Protein AF-A0A1S2WRI2-F1 (afdb_monomer_lite)

Sequence (418 aa):
MLKYAQQKGNIVLGALLLLAILTVISLAYYKHLQWQRLQDSAKALGNKLAMVVDALEKKLSFDEKFSTGNYTIKDLINKSCGGNANEDYLPCNFNLSSQINNGEIEIAVTQSQSNAQVRLASITTSTIGIYNHQNANYQPVSYLAGAVLAAAQSSKAFSGNQYLSAAVSYDLDSPNAKVIANIVANQNNGNIFLRVDGSNKMQNSLSFNQELNKEQRMIKYVSALVNDKELQLDANKIYLGNQSGVKGNSNVIVNDLTIHSMGDQPLSSLLNSMPVGSVISYAGGVAPSGYFECNGASFDTNKYPKLYQALGDNKVPDLRGVFVRGWDHGRGVDINRGVNSYQDDAIRNITGRVGFVRYQSPLTQEGALNFIDGGNSVAANGPNRSGAIINFDASRVVPTASENRPKNVALMYIIKHD

Radius of gyration: 51.17 Å; chains: 1; bounding box: 98×39×175 Å

Foldseek 3Di:
DVVVVVVVVVVVVVVVVVVVVVVVVVVVVVVVVVVVQLLVQLLVLLLLVLLVVQLVLVCLQAVPVDDFDKDWVLCSDDVVLVRNDPDNSDDSPRFSPTQFANRTKIKGKDADPVDNQKIKIKIKGAAGAHQDPVVRDGDHDQVSLVSSNVSNVVPPPPVPPPQWQKDWDWDAPSVRSMIMIMMIGGRPSPVDDDDPPPPDPDDDPPDFDPPDDPVPGDDPDDPDDDDPDPQPDDPPDRDDDDPPPDPDDPPPPDVADDDPPDDPDGVVCVVVVDAFFDKDFAADPDDDPQKDFQQFDFDDCVVQVSNCVNVVDRTRHRCAPHDDDDDCVPVPPDPPDDPSDDDDDDDDDDDDDDDDDADDPPDDDDAQKDFPDKDWDDDPPDPTGIDTDIDGHNVRPDPDDPDDDDDDDDTTMIGGRD

Structure (mmCIF, N/CA/C/O backbone):
data_AF-A0A1S2WRI2-F1
#
_entry.id   AF-A0A1S2WRI2-F1
#
loop_
_atom_site.group_PDB
_atom_site.id
_atom_site.type_symbol
_atom_site.label_atom_id
_atom_site.label_alt_id
_atom_site.label_comp_id
_atom_site.label_asym_id
_atom_site.label_entity_id
_atom_site.label_seq_id
_atom_site.pdbx_PDB_ins_code
_atom_site.Cartn_x
_atom_site.Cartn_y
_atom_site.Cartn_z
_atom_site.occupancy
_atom_site.B_iso_or_equiv
_atom_site.auth_seq_id
_atom_site.auth_comp_id
_atom_site.auth_asym_id
_atom_site.auth_atom_id
_atom_site.pdbx_PDB_model_num
ATOM 1 N N . MET A 1 1 ? 39.426 -4.223 88.385 1.00 49.25 1 MET A N 1
ATOM 2 C CA . MET A 1 1 ? 38.106 -4.856 88.149 1.00 49.25 1 MET A CA 1
ATOM 3 C C . MET A 1 1 ? 36.981 -3.872 87.794 1.00 49.25 1 MET A C 1
ATOM 5 O O . MET A 1 1 ? 36.181 -4.221 86.939 1.00 49.25 1 MET A O 1
ATOM 9 N N . LEU A 1 2 ? 36.932 -2.638 88.324 1.00 48.34 2 LEU A N 1
ATOM 10 C CA . LEU A 1 2 ? 35.857 -1.666 88.011 1.00 48.34 2 LEU A CA 1
ATOM 11 C C . LEU A 1 2 ? 35.740 -1.241 86.529 1.00 48.34 2 LEU A C 1
ATOM 13 O O . LEU A 1 2 ? 34.630 -1.152 86.012 1.00 48.34 2 LEU A O 1
ATOM 17 N N . LYS A 1 3 ? 36.858 -1.058 85.808 1.00 48.47 3 LYS A N 1
ATOM 18 C CA . LYS A 1 3 ? 36.831 -0.695 84.372 1.00 48.47 3 LYS A CA 1
ATOM 19 C C . LYS A 1 3 ? 36.212 -1.780 83.476 1.00 48.47 3 LYS A C 1
ATOM 21 O O . LYS A 1 3 ? 35.616 -1.463 82.455 1.00 48.47 3 LYS A O 1
ATOM 26 N N . TYR A 1 4 ? 36.310 -3.047 83.882 1.00 48.12 4 TYR A N 1
ATOM 27 C CA . TYR A 1 4 ? 35.803 -4.183 83.106 1.00 48.12 4 TYR A CA 1
ATOM 28 C C . TYR A 1 4 ? 34.276 -4.347 83.245 1.00 48.12 4 TYR A C 1
ATOM 30 O O . TYR A 1 4 ? 33.605 -4.779 82.311 1.00 48.12 4 TYR A O 1
ATOM 38 N N . ALA A 1 5 ? 33.707 -3.941 84.388 1.00 52.06 5 ALA A N 1
ATOM 39 C CA . ALA A 1 5 ? 32.262 -3.946 84.622 1.00 52.06 5 ALA A CA 1
ATOM 40 C C . ALA A 1 5 ? 31.542 -2.797 83.884 1.00 52.06 5 ALA A C 1
ATOM 42 O O . ALA A 1 5 ? 30.494 -3.025 83.282 1.00 52.06 5 ALA A O 1
ATOM 43 N N . GLN A 1 6 ? 32.134 -1.594 83.843 1.00 54.47 6 GLN A N 1
ATOM 44 C CA . GLN A 1 6 ? 31.609 -0.456 83.067 1.00 54.47 6 GLN A CA 1
ATOM 45 C C . GLN A 1 6 ? 31.579 -0.735 81.556 1.00 54.47 6 GLN A C 1
ATOM 47 O O . GLN A 1 6 ? 30.610 -0.390 80.883 1.00 54.47 6 GLN A O 1
ATOM 52 N N . GLN A 1 7 ? 32.605 -1.408 81.025 1.00 57.12 7 GLN A N 1
ATOM 53 C CA . GLN A 1 7 ? 32.653 -1.783 79.609 1.00 57.12 7 GLN A CA 1
ATOM 54 C C . GLN A 1 7 ? 31.542 -2.773 79.235 1.00 57.12 7 GLN A C 1
ATOM 56 O O . GLN A 1 7 ? 30.881 -2.586 78.217 1.00 57.12 7 GLN A O 1
ATOM 61 N N . LYS A 1 8 ? 31.276 -3.785 80.074 1.00 57.28 8 LYS A N 1
ATOM 62 C CA . LYS A 1 8 ? 30.173 -4.733 79.840 1.00 57.28 8 LYS A CA 1
ATOM 63 C C . LYS A 1 8 ? 28.792 -4.079 79.978 1.00 57.28 8 LYS A C 1
ATOM 65 O O . LYS A 1 8 ? 27.925 -4.360 79.158 1.00 57.28 8 LYS A O 1
ATOM 70 N N . GLY A 1 9 ? 28.598 -3.181 80.948 1.00 61.03 9 GLY A N 1
ATOM 71 C CA . GLY A 1 9 ? 27.338 -2.444 81.126 1.00 61.03 9 GLY A CA 1
ATOM 72 C C . GLY A 1 9 ? 26.982 -1.557 79.928 1.00 61.03 9 GLY A C 1
ATOM 73 O O . GLY A 1 9 ? 25.845 -1.583 79.465 1.00 61.03 9 GLY A O 1
ATOM 74 N N . ASN A 1 10 ? 27.967 -0.855 79.360 1.00 64.50 10 ASN A N 1
ATOM 75 C CA . ASN A 1 10 ? 27.762 -0.020 78.172 1.00 64.50 10 ASN A CA 1
ATOM 76 C C . ASN A 1 10 ? 27.486 -0.842 76.903 1.00 64.50 10 ASN A C 1
ATOM 78 O O . ASN A 1 10 ? 26.707 -0.409 76.057 1.00 64.50 10 ASN A O 1
ATOM 82 N N . ILE A 1 11 ? 28.074 -2.038 76.776 1.00 72.44 11 ILE A N 1
ATOM 83 C CA . ILE A 1 11 ? 27.799 -2.951 75.655 1.00 72.44 11 ILE A CA 1
ATOM 84 C C . ILE A 1 11 ? 26.375 -3.515 75.750 1.00 72.44 11 ILE A C 1
ATOM 86 O O . ILE A 1 11 ? 25.663 -3.536 74.749 1.00 72.44 11 ILE A O 1
ATOM 90 N N . VAL A 1 12 ? 25.931 -3.928 76.943 1.00 74.25 12 VAL A N 1
ATOM 91 C CA . VAL A 1 12 ? 24.562 -4.436 77.151 1.00 74.25 12 VAL A CA 1
ATOM 92 C C . VAL A 1 12 ? 23.529 -3.330 76.936 1.00 74.25 12 VAL A C 1
ATOM 94 O O . VAL A 1 12 ? 22.527 -3.558 76.262 1.00 74.25 12 VAL A O 1
ATOM 97 N N . LEU A 1 13 ? 23.787 -2.117 77.437 1.00 74.81 13 LEU A N 1
ATOM 98 C CA . LEU A 1 13 ? 22.906 -0.971 77.214 1.00 74.81 13 LEU A CA 1
ATOM 99 C C . LEU A 1 13 ? 22.836 -0.600 75.725 1.00 74.81 13 LEU A C 1
ATOM 101 O O . LEU A 1 13 ? 21.744 -0.379 75.212 1.00 74.81 13 LEU A O 1
ATOM 105 N N . GLY A 1 14 ? 23.970 -0.613 75.015 1.00 76.12 14 GLY A N 1
ATOM 106 C CA . GLY A 1 14 ? 24.024 -0.398 73.567 1.00 76.12 14 GLY A CA 1
ATOM 107 C C . GLY A 1 14 ? 23.262 -1.462 72.771 1.00 76.12 14 GLY A C 1
ATOM 108 O O . GLY A 1 14 ? 22.519 -1.121 71.854 1.00 76.12 14 GLY A O 1
ATOM 109 N N . ALA A 1 15 ? 23.374 -2.739 73.153 1.00 78.25 15 ALA A N 1
ATOM 110 C CA . ALA A 1 15 ? 22.635 -3.833 72.523 1.00 78.25 15 ALA A CA 1
ATOM 111 C C . ALA A 1 15 ? 21.115 -3.727 72.754 1.00 78.25 15 ALA A C 1
ATOM 113 O O . ALA A 1 15 ? 20.337 -3.931 71.822 1.00 78.25 15 ALA A O 1
ATOM 114 N N . LEU A 1 16 ? 20.683 -3.351 73.964 1.00 81.56 16 LEU A N 1
ATOM 115 C CA . LEU A 1 16 ? 19.269 -3.114 74.279 1.00 81.56 16 LEU A CA 1
ATOM 116 C C . LEU A 1 16 ? 18.699 -1.912 73.512 1.00 81.56 16 LEU A C 1
ATOM 118 O O . LEU A 1 16 ? 17.577 -1.984 73.014 1.00 81.56 16 LEU A O 1
ATOM 122 N N . LEU A 1 17 ? 19.477 -0.837 73.358 1.00 83.69 17 LEU A N 1
ATOM 123 C CA . LEU A 1 17 ? 19.087 0.340 72.573 1.00 83.69 17 LEU A CA 1
ATOM 124 C C . LEU A 1 17 ? 18.946 -0.003 71.085 1.00 83.69 17 LEU A C 1
ATOM 126 O O . LEU A 1 17 ? 17.996 0.427 70.435 1.00 83.69 17 LEU A O 1
ATOM 130 N N . LEU A 1 18 ? 19.844 -0.835 70.558 1.00 85.19 18 LEU A N 1
ATOM 131 C CA . LEU A 1 18 ? 19.806 -1.284 69.168 1.00 85.19 18 LEU A CA 1
ATOM 132 C C . LEU A 1 18 ? 18.603 -2.208 68.903 1.00 85.19 18 LEU A C 1
ATOM 134 O O . LEU A 1 18 ? 17.921 -2.046 67.893 1.00 85.19 18 LEU A O 1
ATOM 138 N N . LEU A 1 19 ? 18.266 -3.101 69.840 1.00 85.94 19 LEU A N 1
ATOM 139 C CA . LEU A 1 19 ? 17.036 -3.905 69.791 1.00 85.94 19 LEU A CA 1
ATOM 140 C C . LEU A 1 19 ? 15.768 -3.037 69.874 1.00 85.94 19 LEU A C 1
ATOM 142 O O . LEU A 1 19 ? 14.814 -3.262 69.125 1.00 85.94 19 LEU A O 1
ATOM 146 N N . ALA A 1 20 ? 15.752 -2.011 70.729 1.00 86.38 20 ALA A N 1
ATOM 147 C CA . ALA A 1 20 ? 14.640 -1.063 70.811 1.00 86.38 20 ALA A CA 1
ATOM 148 C C . ALA A 1 20 ? 14.459 -0.279 69.496 1.00 86.38 20 ALA A C 1
ATOM 150 O O . ALA A 1 20 ? 13.342 -0.126 69.010 1.00 86.38 20 ALA A O 1
ATOM 151 N N . ILE A 1 21 ? 15.550 0.149 68.856 1.00 89.06 21 ILE A N 1
ATOM 152 C CA . ILE A 1 21 ? 15.494 0.819 67.549 1.00 89.06 21 ILE A CA 1
ATOM 153 C C . ILE A 1 21 ? 14.982 -0.140 66.464 1.00 89.06 21 ILE A C 1
ATOM 155 O O . ILE A 1 21 ? 14.081 0.219 65.706 1.00 89.06 21 ILE A O 1
ATOM 159 N N . LEU A 1 22 ? 15.492 -1.375 66.407 1.00 89.62 22 LEU A N 1
ATOM 160 C CA . LEU A 1 22 ? 15.054 -2.378 65.428 1.00 89.62 22 LEU A CA 1
ATOM 161 C C . LEU A 1 22 ? 13.570 -2.737 65.576 1.00 89.62 22 LEU A C 1
ATOM 163 O O . LEU A 1 22 ? 12.878 -2.894 64.568 1.00 89.62 22 LEU A O 1
ATOM 167 N N . THR A 1 23 ? 13.057 -2.836 66.804 1.00 91.06 23 THR A N 1
ATOM 168 C CA . THR A 1 23 ? 11.625 -3.091 67.043 1.00 91.06 23 THR A CA 1
ATOM 169 C C . THR A 1 23 ? 10.760 -1.918 66.588 1.00 91.06 23 THR A C 1
ATOM 171 O O . THR A 1 23 ? 9.768 -2.144 65.895 1.00 91.06 23 THR A O 1
ATOM 174 N N . VAL A 1 24 ? 11.155 -0.670 66.874 1.00 91.88 24 VAL A N 1
ATOM 175 C CA . VAL A 1 24 ? 10.447 0.533 66.396 1.00 91.88 24 VAL A CA 1
ATOM 176 C C . VAL A 1 24 ? 10.450 0.612 64.867 1.00 91.88 24 VAL A C 1
ATOM 178 O O . VAL A 1 24 ? 9.398 0.851 64.273 1.00 91.88 24 VAL A O 1
ATOM 181 N N . ILE A 1 25 ? 11.590 0.350 64.218 1.00 90.88 25 ILE A N 1
ATOM 182 C CA . ILE A 1 25 ? 11.691 0.308 62.750 1.00 90.88 25 ILE A CA 1
ATOM 183 C C . ILE A 1 25 ? 10.792 -0.795 62.181 1.00 90.88 25 ILE A C 1
ATOM 185 O O . ILE A 1 25 ? 10.061 -0.552 61.224 1.00 90.88 25 ILE A O 1
ATOM 189 N N . SER A 1 26 ? 10.783 -1.981 62.792 1.00 89.25 26 SER A N 1
ATOM 190 C CA . SER A 1 26 ? 9.948 -3.107 62.349 1.00 89.25 26 SER A CA 1
ATOM 191 C C . SER A 1 26 ? 8.452 -2.803 62.484 1.00 89.25 26 SER A C 1
ATOM 193 O O . SER A 1 26 ? 7.677 -3.096 61.576 1.00 89.25 26 SER A O 1
ATOM 195 N N . LEU A 1 27 ? 8.036 -2.155 63.578 1.00 91.12 27 LEU A N 1
ATOM 196 C CA . LEU A 1 27 ? 6.663 -1.680 63.793 1.00 91.12 27 LEU A CA 1
ATOM 197 C C . LEU A 1 27 ? 6.268 -0.593 62.786 1.00 91.12 27 LEU A C 1
ATOM 199 O O . LEU A 1 27 ? 5.157 -0.624 62.253 1.00 91.12 27 LEU A O 1
ATOM 203 N N . ALA A 1 28 ? 7.165 0.355 62.507 1.00 88.00 28 ALA A N 1
ATOM 204 C CA . ALA A 1 28 ? 6.947 1.397 61.509 1.00 88.00 28 ALA A CA 1
ATOM 205 C C . ALA A 1 28 ? 6.827 0.803 60.098 1.00 88.00 28 ALA A C 1
ATOM 207 O O . ALA A 1 28 ? 5.908 1.158 59.363 1.00 88.00 28 ALA A O 1
ATOM 208 N N . TYR A 1 29 ? 7.691 -0.153 59.752 1.00 90.06 29 TYR A N 1
ATOM 209 C CA . TYR A 1 29 ? 7.654 -0.876 58.484 1.00 90.06 29 TYR A CA 1
ATOM 210 C C . TYR A 1 29 ? 6.373 -1.706 58.337 1.00 90.06 29 TYR A C 1
ATOM 212 O O . TYR A 1 29 ? 5.701 -1.632 57.309 1.00 90.06 29 TYR A O 1
ATOM 220 N N . TYR A 1 30 ? 5.966 -2.422 59.389 1.00 89.56 30 TYR A N 1
ATOM 221 C CA . TYR A 1 30 ? 4.711 -3.172 59.400 1.00 89.56 30 TYR A CA 1
ATOM 222 C C . TYR A 1 30 ? 3.498 -2.255 59.219 1.00 89.56 30 TYR A C 1
ATOM 224 O O . TYR A 1 30 ? 2.621 -2.543 58.404 1.00 89.56 30 TYR A O 1
ATOM 232 N N . LYS A 1 31 ? 3.461 -1.113 59.924 1.00 85.12 31 LYS A N 1
ATOM 233 C CA . LYS A 1 31 ? 2.422 -0.099 59.709 1.00 85.12 31 LYS A CA 1
ATOM 234 C C . LYS A 1 31 ? 2.449 0.392 58.266 1.00 85.12 31 LYS A C 1
ATOM 236 O O . LYS A 1 31 ? 1.403 0.398 57.632 1.00 85.12 31 LYS A O 1
ATOM 241 N N . HIS A 1 32 ? 3.613 0.754 57.729 1.00 85.62 32 HIS A N 1
ATOM 242 C CA . HIS A 1 32 ? 3.745 1.236 56.353 1.00 85.62 32 HIS A CA 1
ATOM 243 C C . HIS A 1 32 ? 3.208 0.231 55.322 1.00 85.62 32 HIS A C 1
ATOM 245 O O . HIS A 1 32 ? 2.432 0.614 54.451 1.00 85.62 32 HIS A O 1
ATOM 251 N N . LEU A 1 33 ? 3.527 -1.059 55.471 1.00 86.38 33 LEU A N 1
ATOM 252 C CA . LEU A 1 33 ? 2.980 -2.131 54.633 1.00 86.38 33 LEU A CA 1
ATOM 253 C C . LEU A 1 33 ? 1.450 -2.235 54.729 1.00 86.38 33 LEU A C 1
ATOM 255 O O . LEU A 1 33 ? 0.783 -2.424 53.715 1.00 86.38 33 LEU A O 1
ATOM 259 N N . GLN A 1 34 ? 0.878 -2.104 55.929 1.00 86.00 34 GLN A N 1
ATOM 260 C CA . GLN A 1 34 ? -0.579 -2.090 56.114 1.00 86.00 34 GLN A CA 1
ATOM 261 C C . GLN A 1 34 ? -1.220 -0.884 55.410 1.00 86.00 34 GLN A C 1
ATOM 263 O O . GLN A 1 34 ? -2.209 -1.045 54.698 1.00 86.00 34 GLN A O 1
ATOM 268 N N . TRP A 1 35 ? -0.622 0.306 55.534 1.00 83.12 35 TRP A N 1
ATOM 269 C CA . TRP A 1 35 ? -1.074 1.508 54.824 1.00 83.12 35 TRP A CA 1
ATOM 270 C C . TRP A 1 35 ? -1.018 1.336 53.303 1.00 83.12 35 TRP A C 1
ATOM 272 O O . TRP A 1 35 ? -1.973 1.703 52.621 1.00 83.12 35 TRP A O 1
ATOM 282 N N . GLN A 1 36 ? 0.051 0.736 52.770 1.00 87.25 36 GLN A N 1
ATOM 283 C CA . GLN A 1 36 ? 0.158 0.431 51.340 1.00 87.25 36 GLN A CA 1
ATOM 284 C C . GLN A 1 36 ? -0.947 -0.528 50.878 1.00 87.25 36 GLN A C 1
ATOM 286 O O . GLN A 1 36 ? -1.634 -0.234 49.905 1.00 87.25 36 GLN A O 1
ATOM 291 N N . ARG A 1 37 ? -1.209 -1.614 51.617 1.00 88.38 37 ARG A N 1
ATOM 292 C CA . ARG A 1 37 ? -2.282 -2.570 51.278 1.00 88.38 37 ARG A CA 1
ATOM 293 C C . ARG A 1 37 ? -3.671 -1.933 51.261 1.00 88.38 37 ARG A C 1
ATOM 295 O O . ARG A 1 37 ? -4.481 -2.255 50.391 1.00 88.38 37 ARG A O 1
ATOM 302 N N . LEU A 1 38 ? -3.953 -1.034 52.207 1.00 89.75 38 LEU A N 1
ATOM 303 C CA . LEU A 1 38 ? -5.217 -0.294 52.242 1.00 89.75 38 LEU A CA 1
ATOM 304 C C . LEU A 1 38 ? -5.340 0.660 51.046 1.00 89.75 38 LEU A C 1
ATOM 306 O O . LEU A 1 38 ? -6.407 0.744 50.443 1.00 89.75 38 LEU A O 1
ATOM 310 N N . GLN A 1 39 ? -4.248 1.327 50.660 1.00 88.38 39 GLN A N 1
ATOM 311 C CA . GLN A 1 39 ? -4.196 2.183 49.469 1.00 88.38 39 GLN A CA 1
ATOM 312 C C . GLN A 1 39 ? -4.381 1.387 48.171 1.00 88.38 39 GLN A C 1
ATOM 314 O O . GLN A 1 39 ? -5.123 1.815 47.289 1.00 88.38 39 GLN A O 1
ATOM 319 N N . ASP A 1 40 ? -3.770 0.210 48.055 1.00 89.81 40 ASP A N 1
ATOM 320 C CA . ASP A 1 40 ? -3.945 -0.659 46.888 1.00 89.81 40 ASP A CA 1
ATOM 321 C C . ASP A 1 40 ? -5.371 -1.218 46.814 1.00 89.81 40 ASP A C 1
ATOM 323 O O . ASP A 1 40 ? -5.974 -1.245 45.740 1.00 89.81 40 ASP A O 1
ATOM 327 N N . SER A 1 41 ? -5.958 -1.567 47.965 1.00 91.06 41 SER A N 1
ATOM 328 C CA . SER A 1 41 ? -7.372 -1.948 48.061 1.00 91.06 41 SER A CA 1
ATOM 329 C C . SER A 1 41 ? -8.298 -0.800 47.651 1.00 91.06 41 SER A C 1
ATOM 331 O O . SER A 1 41 ? -9.275 -1.035 46.943 1.00 91.06 41 SER A O 1
ATOM 333 N N . ALA A 1 42 ? -7.976 0.440 48.035 1.00 91.00 42 ALA A N 1
ATOM 334 C CA . ALA A 1 42 ? -8.717 1.633 47.633 1.00 91.00 42 ALA A CA 1
ATOM 335 C C . ALA A 1 42 ? -8.637 1.884 46.123 1.00 91.00 42 ALA A C 1
ATOM 337 O O . ALA A 1 42 ? -9.660 2.122 45.485 1.00 91.00 42 ALA A O 1
ATOM 338 N N . LYS A 1 43 ? -7.453 1.746 45.520 1.00 89.38 43 LYS A N 1
ATOM 339 C CA . LYS A 1 43 ? -7.293 1.855 44.063 1.00 89.38 43 LYS A CA 1
ATOM 340 C C . LYS A 1 43 ? -8.062 0.766 43.320 1.00 89.38 43 LYS A C 1
ATOM 342 O O . LYS A 1 43 ? -8.765 1.061 42.358 1.00 89.38 43 LYS A O 1
ATOM 347 N N . ALA A 1 44 ? -7.970 -0.482 43.779 1.00 89.19 44 ALA A N 1
ATOM 348 C CA . ALA A 1 44 ? -8.701 -1.599 43.188 1.00 89.19 44 ALA A CA 1
ATOM 349 C C . ALA A 1 44 ? -10.222 -1.399 43.286 1.00 89.19 44 ALA A C 1
ATOM 351 O O . ALA A 1 44 ? -10.937 -1.645 42.315 1.00 89.19 44 ALA A O 1
ATOM 352 N N . LEU A 1 45 ? -10.712 -0.911 44.432 1.00 91.88 45 LEU A N 1
ATOM 353 C CA . LEU A 1 45 ? -12.117 -0.559 44.618 1.00 91.88 45 LEU A CA 1
ATOM 354 C C . LEU A 1 45 ? -12.541 0.588 43.690 1.00 91.88 45 LEU A C 1
ATOM 356 O O . LEU A 1 45 ? -13.585 0.484 43.056 1.00 91.88 45 LEU A O 1
ATOM 360 N N . GLY A 1 46 ? -11.723 1.635 43.546 1.00 89.00 46 GLY A N 1
ATOM 361 C CA . GLY A 1 46 ? -11.986 2.744 42.623 1.00 89.00 46 GLY A CA 1
ATOM 362 C C . GLY A 1 46 ? -12.036 2.309 41.158 1.00 89.00 46 GLY A C 1
ATOM 363 O O . GLY A 1 46 ? -12.943 2.704 40.431 1.00 89.00 46 GLY A O 1
ATOM 364 N N . ASN A 1 47 ? -11.140 1.414 40.735 1.00 87.31 47 ASN A N 1
ATOM 365 C CA . ASN A 1 47 ? -11.162 0.845 39.384 1.00 87.31 47 ASN A CA 1
ATOM 366 C C . ASN A 1 47 ? -12.429 0.015 39.133 1.00 87.31 47 ASN A C 1
ATOM 368 O O . ASN A 1 47 ? -13.044 0.133 38.076 1.00 87.31 47 ASN A O 1
ATOM 372 N N . LYS A 1 48 ? -12.850 -0.797 40.111 1.00 89.94 48 LYS A N 1
ATOM 373 C CA . LYS A 1 48 ? -14.118 -1.537 40.039 1.00 89.94 48 LYS A CA 1
ATOM 374 C C . LYS A 1 48 ? -15.322 -0.591 40.014 1.00 89.94 48 LYS A C 1
ATOM 376 O O . LYS A 1 48 ? -16.251 -0.828 39.253 1.00 89.94 48 LYS A O 1
ATOM 381 N N . LEU A 1 49 ? -15.311 0.482 40.807 1.00 91.12 49 LEU A N 1
ATOM 382 C CA . LEU A 1 49 ? -16.369 1.495 40.788 1.00 91.12 49 LEU A CA 1
ATOM 383 C C . LEU A 1 49 ? -16.473 2.151 39.405 1.00 91.12 49 LEU A C 1
ATOM 385 O O . LEU A 1 49 ? -17.577 2.270 38.886 1.00 91.12 49 LEU A O 1
ATOM 389 N N . ALA A 1 50 ? -15.346 2.484 38.772 1.00 86.50 50 ALA A N 1
ATOM 390 C CA . ALA A 1 50 ? -15.330 3.007 37.407 1.00 86.50 50 ALA A CA 1
ATOM 391 C C . ALA A 1 50 ? -15.959 2.032 36.393 1.00 86.50 50 ALA A C 1
ATOM 393 O O . ALA A 1 50 ? -16.702 2.468 35.519 1.00 86.50 50 ALA A O 1
ATOM 394 N N . MET A 1 51 ? -15.751 0.716 36.544 1.00 85.44 51 MET A N 1
ATOM 395 C CA . MET A 1 51 ? -16.443 -0.284 35.712 1.00 85.44 51 MET A CA 1
ATOM 396 C C . MET A 1 51 ? -17.964 -0.254 35.904 1.00 85.44 51 MET A C 1
ATOM 398 O O . MET A 1 51 ? -18.702 -0.442 34.943 1.00 85.44 51 MET A O 1
ATOM 402 N N . VAL A 1 52 ? -18.448 -0.019 37.128 1.00 89.06 52 VAL A N 1
ATOM 403 C CA . VAL A 1 52 ? -19.891 0.120 37.390 1.00 89.06 52 VAL A CA 1
ATOM 404 C C . VAL A 1 52 ? -20.448 1.397 36.770 1.00 89.06 52 VAL A C 1
ATOM 406 O O . VAL A 1 52 ? -21.534 1.358 36.198 1.00 89.06 52 VAL A O 1
ATOM 409 N N . VAL A 1 53 ? -19.713 2.508 36.864 1.00 88.62 53 VAL A N 1
ATOM 410 C CA . VAL A 1 53 ? -20.091 3.777 36.225 1.00 88.62 53 VAL A CA 1
ATOM 411 C C . VAL A 1 53 ? -20.217 3.591 34.712 1.00 88.62 53 VAL A C 1
ATOM 413 O O . VAL A 1 53 ? -21.262 3.921 34.164 1.00 88.62 53 VAL A O 1
ATOM 416 N N . ASP A 1 54 ? -19.219 2.988 34.060 1.00 83.38 54 ASP A N 1
ATOM 417 C CA . ASP A 1 54 ? -19.222 2.714 32.613 1.00 83.38 54 ASP A CA 1
ATOM 418 C C . ASP A 1 54 ? -20.365 1.766 32.200 1.00 83.38 54 ASP A C 1
ATOM 420 O O . ASP A 1 54 ? -21.117 2.031 31.257 1.00 83.38 54 ASP A O 1
ATOM 424 N N . ALA A 1 55 ? -20.574 0.690 32.964 1.00 83.94 55 ALA A N 1
ATOM 425 C CA . ALA A 1 55 ? -21.680 -0.240 32.757 1.00 83.94 55 ALA A CA 1
ATOM 426 C C . ALA A 1 55 ? -23.046 0.460 32.836 1.00 83.94 55 ALA A C 1
ATOM 428 O O . ALA A 1 55 ? -23.930 0.202 32.012 1.00 83.94 55 ALA A O 1
ATOM 429 N N . LEU A 1 56 ? -23.224 1.349 33.818 1.00 87.31 56 LEU A N 1
ATOM 430 C CA . LEU A 1 56 ? -24.465 2.087 34.003 1.00 87.31 56 LEU A CA 1
ATOM 431 C C . LEU A 1 56 ? -24.649 3.172 32.938 1.00 87.31 56 LEU A C 1
ATOM 433 O O . LEU A 1 56 ? -25.756 3.317 32.431 1.00 87.31 56 LEU A O 1
ATOM 437 N N . GLU A 1 57 ? -23.588 3.879 32.552 1.00 82.69 57 GLU A N 1
ATOM 438 C CA . GLU A 1 57 ? -23.587 4.831 31.438 1.00 82.69 57 GLU A CA 1
ATOM 439 C C . GLU A 1 57 ? -24.069 4.152 30.148 1.00 82.69 57 GLU A C 1
ATOM 441 O O . GLU A 1 57 ? -25.043 4.588 29.530 1.00 82.69 57 GLU A O 1
ATOM 446 N N . LYS A 1 58 ? -23.479 2.999 29.810 1.00 76.31 58 LYS A N 1
ATOM 447 C CA . LYS A 1 58 ? -23.882 2.179 28.661 1.00 76.31 58 LYS A CA 1
ATOM 448 C C . LYS A 1 58 ? -25.337 1.723 28.774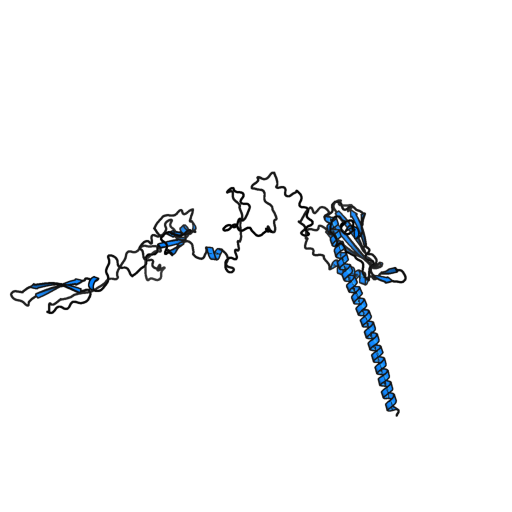 1.00 76.31 58 LYS A C 1
ATOM 450 O O . LYS A 1 58 ? -26.075 1.758 27.790 1.00 76.31 58 LYS A O 1
ATOM 455 N N . LYS A 1 59 ? -25.780 1.292 29.957 1.00 81.50 59 LYS A N 1
ATOM 456 C CA . LYS A 1 59 ? -27.169 0.862 30.152 1.00 81.50 59 LYS A CA 1
ATOM 457 C C . LYS A 1 59 ? -28.155 2.020 29.988 1.00 81.50 59 LYS A C 1
ATOM 459 O O . LYS A 1 59 ? -29.132 1.870 29.265 1.00 81.50 59 LYS A O 1
ATOM 464 N N . LEU A 1 60 ? -27.877 3.181 30.579 1.00 81.44 60 LEU A N 1
ATOM 465 C CA . LEU A 1 60 ? -28.724 4.374 30.479 1.00 81.44 60 LEU A CA 1
ATOM 466 C C . LEU A 1 60 ? -28.841 4.894 29.045 1.00 81.44 60 LEU A C 1
ATOM 468 O O . LEU A 1 60 ? -29.919 5.345 28.660 1.00 81.44 60 LEU A O 1
ATOM 472 N N . SER A 1 61 ? -27.752 4.837 28.274 1.00 74.38 61 SER A N 1
ATOM 473 C CA . SER A 1 61 ? -27.714 5.331 26.896 1.00 74.38 61 SER A CA 1
ATOM 474 C C . SER A 1 61 ? -28.354 4.394 25.871 1.00 74.38 61 SER A C 1
ATOM 476 O O . SER A 1 61 ? -28.847 4.894 24.865 1.00 74.38 61 SER A O 1
ATOM 478 N N . PHE A 1 62 ? -28.342 3.071 26.088 1.00 70.00 62 PHE A N 1
ATOM 479 C CA . PHE A 1 62 ? -28.747 2.096 25.060 1.00 70.00 62 PHE A CA 1
ATOM 480 C C . PHE A 1 62 ? -29.941 1.202 25.427 1.00 70.00 62 PHE A C 1
ATOM 482 O O . PHE A 1 62 ? -30.511 0.581 24.533 1.00 70.00 62 PHE A O 1
ATOM 489 N N . ASP A 1 63 ? -30.327 1.092 26.701 1.00 72.69 63 ASP A N 1
ATOM 490 C CA . ASP A 1 63 ? -31.509 0.322 27.107 1.00 72.69 63 ASP A CA 1
ATOM 491 C C . ASP A 1 63 ? -32.730 1.245 27.230 1.00 72.69 63 ASP A C 1
ATOM 493 O O . ASP A 1 63 ? -32.998 1.837 28.277 1.00 72.69 63 ASP A O 1
ATOM 497 N N . GLU A 1 64 ? -33.501 1.353 26.145 1.00 69.44 64 GLU A N 1
ATOM 498 C CA . GLU A 1 64 ? -34.738 2.149 26.093 1.00 69.44 64 GLU A CA 1
ATOM 499 C C . GLU A 1 64 ? -35.796 1.687 27.111 1.00 69.44 64 GLU A C 1
ATOM 501 O O . GLU A 1 64 ? -36.687 2.452 27.483 1.00 69.44 64 GLU A O 1
ATOM 506 N N . LYS A 1 65 ? -35.711 0.434 27.582 1.00 72.12 65 LYS A N 1
ATOM 507 C CA . LYS A 1 65 ? -36.646 -0.142 28.560 1.00 72.12 65 LYS A CA 1
ATOM 508 C C . LYS A 1 65 ? -36.176 0.045 29.999 1.00 72.12 65 LYS A C 1
ATOM 510 O O . LYS A 1 65 ? -36.871 -0.386 30.921 1.00 72.12 65 LYS A O 1
ATOM 515 N N . PHE A 1 66 ? -35.024 0.677 30.212 1.00 79.44 66 PHE A N 1
ATOM 516 C CA . PHE A 1 66 ? -34.517 0.938 31.546 1.00 79.44 66 PHE A CA 1
ATOM 517 C C . PHE A 1 66 ? -35.331 2.054 32.218 1.00 79.44 66 PHE A C 1
ATOM 519 O O . PHE A 1 66 ? -35.244 3.236 31.871 1.00 79.44 66 PHE A O 1
ATOM 526 N N . SER A 1 67 ? -36.190 1.645 33.154 1.00 81.69 67 SER A N 1
ATOM 527 C CA . SER A 1 67 ? -37.103 2.525 33.880 1.00 81.69 67 SER A CA 1
ATOM 528 C C . SER A 1 67 ? -36.394 3.336 34.969 1.00 81.69 67 SER A C 1
ATOM 530 O O . SER A 1 67 ? -35.247 3.088 35.328 1.00 81.69 67 SER A O 1
ATOM 532 N N . THR A 1 68 ? -37.092 4.319 35.529 1.00 87.19 68 THR A N 1
ATOM 533 C CA . THR A 1 68 ? -36.672 4.962 36.779 1.00 87.19 68 THR A CA 1
ATOM 534 C C . THR A 1 68 ? -36.883 4.013 37.956 1.00 87.19 68 THR A C 1
ATOM 536 O O . THR A 1 68 ? -37.870 3.276 37.976 1.00 87.19 68 THR A O 1
ATOM 539 N N . GLY A 1 69 ? -36.003 4.052 38.951 1.00 90.88 69 GLY A N 1
ATOM 540 C CA . GLY A 1 69 ? -36.088 3.185 40.122 1.00 90.88 69 GLY A CA 1
ATOM 541 C C . GLY A 1 69 ? -34.763 3.047 40.864 1.00 90.88 69 GLY A C 1
ATOM 542 O O . GLY A 1 69 ? -33.769 3.684 40.509 1.00 90.88 69 GLY A O 1
ATOM 543 N N . ASN A 1 70 ? -34.773 2.190 41.884 1.00 91.62 70 ASN A N 1
ATOM 544 C CA . ASN A 1 70 ? -33.584 1.820 42.643 1.00 91.62 70 ASN A CA 1
ATOM 545 C C . ASN A 1 70 ? -33.060 0.472 42.150 1.00 91.62 70 ASN A C 1
ATOM 547 O O . ASN A 1 70 ? -33.822 -0.483 42.000 1.00 91.62 70 ASN A O 1
ATOM 551 N N . TYR A 1 71 ? -31.755 0.413 41.923 1.00 91.31 71 TYR A N 1
ATOM 552 C CA . TYR A 1 71 ? -31.053 -0.713 41.332 1.00 91.31 71 TYR A CA 1
ATOM 553 C C . TYR A 1 71 ? -29.824 -1.082 42.163 1.00 91.31 71 TYR A C 1
ATOM 555 O O . TYR A 1 71 ? -29.304 -0.305 42.966 1.00 91.31 71 TYR A O 1
ATOM 563 N N . THR A 1 72 ? -29.346 -2.297 41.938 1.00 89.88 72 THR A N 1
ATOM 564 C CA . THR A 1 72 ? -28.162 -2.881 42.564 1.00 89.88 72 THR A CA 1
ATOM 565 C C . THR A 1 72 ? -27.189 -3.367 41.490 1.00 89.88 72 THR A C 1
ATOM 567 O O . THR A 1 72 ? -27.505 -3.389 40.301 1.00 89.88 72 THR A O 1
ATOM 570 N N . ILE A 1 73 ? -26.008 -3.844 41.894 1.00 88.12 73 ILE A N 1
ATOM 571 C CA . ILE A 1 73 ? -25.024 -4.447 40.972 1.00 88.12 73 ILE A CA 1
ATOM 572 C C . ILE A 1 73 ? -25.642 -5.595 40.161 1.00 88.12 73 ILE A C 1
ATOM 574 O O . ILE A 1 73 ? -25.317 -5.759 38.986 1.00 88.12 73 ILE A O 1
ATOM 578 N N . LYS A 1 74 ? -26.563 -6.372 40.753 1.00 88.06 74 LYS A N 1
ATOM 579 C CA . LYS A 1 74 ? -27.222 -7.491 40.060 1.00 88.06 74 LYS A CA 1
ATOM 580 C C . LYS A 1 74 ? -27.994 -7.034 38.828 1.00 88.06 74 LYS A C 1
ATOM 582 O O . LYS A 1 74 ? -28.085 -7.788 37.866 1.00 88.06 74 LYS A O 1
ATOM 587 N N . ASP A 1 75 ? -28.487 -5.799 38.815 1.00 88.00 75 ASP A N 1
ATOM 588 C CA . ASP A 1 75 ? -29.198 -5.226 37.673 1.00 88.00 75 ASP A CA 1
ATOM 589 C C . ASP A 1 75 ? -28.281 -4.866 36.501 1.00 88.00 75 ASP A C 1
ATOM 591 O O . ASP A 1 75 ? -28.774 -4.552 35.419 1.00 88.00 75 ASP A O 1
ATOM 595 N N . LEU A 1 76 ? -26.964 -4.945 36.685 1.00 85.25 76 LEU A N 1
ATOM 596 C CA . LEU A 1 76 ? -25.946 -4.753 35.651 1.00 85.25 76 LEU A CA 1
ATOM 597 C C . LEU A 1 76 ? -25.253 -6.071 35.250 1.00 85.25 76 LEU A C 1
ATOM 599 O O . LEU A 1 76 ? -24.468 -6.085 34.306 1.00 85.25 76 LEU A O 1
ATOM 603 N N . ILE A 1 77 ? -25.552 -7.183 35.929 1.00 84.69 77 ILE A N 1
ATOM 604 C CA . ILE A 1 77 ? -25.050 -8.525 35.599 1.00 84.69 77 ILE A CA 1
ATOM 605 C C . ILE A 1 77 ? -26.112 -9.271 34.781 1.00 84.69 77 ILE A C 1
ATOM 607 O O . ILE A 1 77 ? -27.310 -9.163 35.056 1.00 84.69 77 ILE A O 1
ATOM 611 N N . ASN A 1 78 ? -25.686 -10.043 33.784 1.00 85.19 78 ASN A N 1
ATOM 612 C CA . ASN A 1 78 ? -26.587 -10.799 32.918 1.00 85.19 78 ASN A CA 1
ATOM 613 C C . ASN A 1 78 ? -27.345 -11.908 33.669 1.00 85.19 78 ASN A C 1
ATOM 615 O O . ASN A 1 78 ? -26.809 -12.572 34.562 1.00 85.19 78 ASN A O 1
ATOM 619 N N . LYS A 1 79 ? -28.595 -12.144 33.266 1.00 86.38 79 LYS A N 1
ATOM 620 C CA . LYS A 1 79 ? -29.454 -13.253 33.706 1.00 86.38 79 LYS A CA 1
ATOM 621 C C . LYS A 1 79 ? -28.813 -14.631 33.562 1.00 86.38 79 LYS A C 1
ATOM 623 O O . LYS A 1 79 ? -29.032 -15.475 34.428 1.00 86.38 79 LYS A O 1
ATOM 628 N N . SER A 1 80 ? -28.000 -14.858 32.528 1.00 85.44 80 SER A N 1
ATOM 629 C CA . SER A 1 80 ? -27.232 -16.105 32.351 1.00 85.44 80 SER A CA 1
ATOM 630 C C . SER A 1 80 ? -26.292 -16.397 33.528 1.00 85.44 80 SER A C 1
ATOM 632 O O . SER A 1 80 ? -25.948 -17.549 33.778 1.00 85.44 80 SER A O 1
ATOM 634 N N . CYS A 1 81 ? -25.934 -15.358 34.282 1.00 84.56 81 CYS A N 1
ATOM 635 C CA . CYS A 1 81 ? -25.020 -15.390 35.411 1.00 84.56 81 CYS A CA 1
ATOM 636 C C . CYS A 1 81 ? -25.698 -15.058 36.749 1.00 84.56 81 CYS A C 1
ATOM 638 O O . CYS A 1 81 ? -25.029 -14.697 37.715 1.00 84.56 81 CYS A O 1
ATOM 640 N N . GLY A 1 82 ? -27.029 -15.178 36.823 1.00 81.88 82 GLY A N 1
ATOM 641 C CA . GLY A 1 82 ? -27.799 -14.942 38.049 1.00 81.88 82 GLY A CA 1
ATOM 642 C C . GLY A 1 82 ? -28.030 -13.465 38.394 1.00 81.88 82 GLY A C 1
ATOM 643 O O . GLY A 1 82 ? -28.430 -13.163 39.521 1.00 81.88 82 GLY A O 1
ATOM 644 N N . GLY A 1 83 ? -27.774 -12.550 37.453 1.00 87.31 83 GLY A N 1
ATOM 645 C CA . GLY A 1 83 ? -28.185 -11.148 37.542 1.00 87.31 83 GLY A CA 1
ATOM 646 C C . GLY A 1 83 ? -29.578 -10.892 36.951 1.00 87.31 83 GLY A C 1
ATOM 647 O O . GLY A 1 83 ? -30.323 -11.822 36.644 1.00 87.31 83 GLY A O 1
ATOM 648 N N . ASN A 1 84 ? -29.933 -9.617 36.778 1.00 85.62 84 ASN A N 1
ATOM 649 C CA . ASN A 1 84 ? -31.240 -9.186 36.266 1.00 85.62 84 ASN A CA 1
ATOM 650 C C . ASN A 1 84 ? -31.163 -8.519 34.877 1.00 85.62 84 ASN A C 1
ATOM 652 O O . ASN A 1 84 ? -32.208 -8.261 34.271 1.00 85.62 84 ASN A O 1
ATOM 656 N N . ALA A 1 85 ? -29.966 -8.239 34.348 1.00 79.81 85 ALA A N 1
ATOM 657 C CA . ALA A 1 85 ? -29.793 -7.621 33.032 1.00 79.81 85 ALA A CA 1
ATOM 658 C C . ALA A 1 85 ? -29.984 -8.635 31.891 1.00 79.81 85 ALA A C 1
ATOM 660 O O . ALA A 1 85 ? -29.667 -9.813 32.028 1.00 79.81 85 ALA A O 1
ATOM 661 N N . ASN A 1 86 ? -30.476 -8.179 30.737 1.00 76.31 86 ASN A N 1
ATOM 662 C CA . ASN A 1 86 ? -30.550 -9.020 29.531 1.00 76.31 86 ASN A CA 1
ATOM 663 C C . ASN A 1 86 ? -29.226 -9.055 28.742 1.00 76.31 86 ASN A C 1
ATOM 665 O O . ASN A 1 86 ? -29.078 -9.879 27.847 1.00 76.31 86 ASN A O 1
ATOM 669 N N . GLU A 1 87 ? -28.296 -8.158 29.067 1.00 75.00 87 GLU A N 1
ATOM 670 C CA . GLU A 1 87 ? -27.044 -7.899 28.353 1.00 75.00 87 GLU A CA 1
ATOM 671 C C . GLU A 1 87 ? -25.865 -7.938 29.339 1.00 75.00 87 GLU A C 1
ATOM 673 O O . GLU A 1 87 ? -26.039 -7.692 30.538 1.00 75.00 87 GLU A O 1
ATOM 678 N N . ASP A 1 88 ? -24.658 -8.196 28.832 1.00 74.25 88 ASP A N 1
ATOM 679 C CA . ASP A 1 88 ? -23.423 -8.281 29.623 1.00 74.25 88 ASP A CA 1
ATOM 680 C C . ASP A 1 88 ? -22.808 -6.889 29.880 1.00 74.25 88 ASP A C 1
ATOM 682 O O . ASP A 1 88 ? -21.823 -6.500 29.250 1.00 74.25 88 ASP A O 1
ATOM 686 N N . TYR A 1 89 ? -23.391 -6.099 30.792 1.00 79.44 89 TYR A N 1
ATOM 687 C CA . TYR A 1 89 ? -22.800 -4.806 31.188 1.00 79.44 89 TYR A CA 1
ATOM 688 C C . TYR A 1 89 ? -21.630 -4.968 32.169 1.00 79.44 89 TYR A C 1
ATOM 690 O O . TYR A 1 89 ? -20.655 -4.226 32.087 1.00 79.44 89 TYR A O 1
ATOM 698 N N . LEU A 1 90 ? -21.705 -5.950 33.072 1.00 79.94 90 LEU A N 1
ATOM 699 C CA . LEU A 1 90 ? -20.627 -6.338 33.983 1.00 79.94 90 LEU A CA 1
ATOM 700 C C . LEU A 1 90 ? -20.314 -7.839 33.866 1.00 79.94 90 LEU A C 1
ATOM 702 O O . LEU A 1 90 ? -21.216 -8.632 33.585 1.00 79.94 90 LEU A O 1
ATOM 706 N N . PRO A 1 91 ? -19.063 -8.260 34.144 1.00 84.56 91 PRO A N 1
ATOM 707 C CA . PRO A 1 91 ? -18.700 -9.673 34.189 1.00 84.56 91 PRO A CA 1
ATOM 708 C C . PRO A 1 91 ? -19.534 -10.465 35.205 1.00 84.56 91 PRO A C 1
ATOM 710 O O . PRO A 1 91 ? -19.828 -9.985 36.297 1.00 84.56 91 PRO A O 1
ATOM 713 N N . CYS A 1 92 ? -19.818 -11.728 34.896 1.00 78.94 92 CYS A N 1
ATOM 714 C CA . CYS A 1 92 ? -20.643 -12.624 35.715 1.00 78.94 92 CYS A CA 1
ATOM 715 C C . CYS A 1 92 ? -20.217 -12.752 37.186 1.00 78.94 92 CYS A C 1
ATOM 717 O O . CYS A 1 92 ? -21.060 -12.839 38.071 1.00 78.94 92 CYS A O 1
ATOM 719 N N . ASN A 1 93 ? -18.910 -12.720 37.457 1.00 84.94 93 ASN A N 1
ATOM 720 C CA . ASN A 1 93 ? -18.348 -12.854 38.806 1.00 84.94 93 ASN A CA 1
ATOM 721 C C . ASN A 1 93 ? -17.968 -11.501 39.430 1.00 84.94 93 ASN A C 1
ATOM 723 O O . ASN A 1 93 ? -17.125 -11.439 40.328 1.00 84.94 93 ASN A O 1
ATOM 727 N N . PHE A 1 94 ? -18.523 -10.400 38.922 1.00 87.75 94 PHE A N 1
ATOM 728 C CA . PHE A 1 94 ? -18.176 -9.067 39.389 1.00 87.75 94 PHE A CA 1
ATOM 729 C C . PHE A 1 94 ? -18.657 -8.833 40.829 1.00 87.75 94 PHE A C 1
ATOM 731 O O . PHE A 1 94 ? -19.826 -9.022 41.159 1.00 87.75 94 PHE A O 1
ATOM 738 N N . ASN A 1 95 ? -17.746 -8.374 41.690 1.00 86.12 95 ASN A N 1
ATOM 739 C CA . ASN A 1 95 ? -18.057 -7.923 43.041 1.00 86.12 95 ASN A CA 1
ATOM 740 C C . ASN A 1 95 ? -17.254 -6.666 43.388 1.00 86.12 95 ASN A C 1
ATOM 742 O O . ASN A 1 95 ? -16.105 -6.502 42.969 1.00 86.12 95 ASN A O 1
ATOM 746 N N . LEU A 1 96 ? -17.853 -5.795 44.196 1.00 87.19 96 LEU A N 1
ATOM 747 C CA . LEU A 1 96 ? -17.209 -4.595 44.736 1.00 87.19 96 LEU A CA 1
ATOM 748 C C . LEU A 1 96 ? -16.627 -4.814 46.138 1.00 87.19 96 LEU A C 1
ATOM 750 O O . LEU A 1 96 ? -15.973 -3.928 46.677 1.00 87.19 96 LEU A O 1
ATOM 754 N N . SER A 1 97 ? -16.830 -5.997 46.725 1.00 88.12 97 SER A N 1
ATOM 755 C CA . SER A 1 97 ? -16.333 -6.298 48.066 1.00 88.12 97 SER A CA 1
ATOM 756 C C . SER A 1 97 ? -14.806 -6.209 48.117 1.00 88.12 97 SER A C 1
ATOM 758 O O . SER A 1 97 ? -14.096 -6.629 47.194 1.00 88.12 97 SER A O 1
ATOM 760 N N . SER A 1 98 ? -14.300 -5.618 49.195 1.00 88.38 98 SER A N 1
ATOM 761 C CA . SER A 1 98 ? -12.874 -5.449 49.451 1.00 88.38 98 SER A CA 1
ATOM 762 C C . SER A 1 98 ? -12.598 -5.413 50.955 1.00 88.38 98 SER A C 1
ATOM 764 O O . SER A 1 98 ? -13.508 -5.394 51.783 1.00 88.38 98 SER A O 1
ATOM 766 N N . GLN A 1 99 ? -11.322 -5.342 51.336 1.00 87.06 99 GLN A N 1
ATOM 767 C CA . GLN A 1 99 ? -10.937 -5.203 52.746 1.00 87.06 99 GLN A CA 1
ATOM 768 C C . GLN A 1 99 ? -11.464 -3.919 53.399 1.00 87.06 99 GLN A C 1
ATOM 770 O O . GLN A 1 99 ? -11.519 -3.846 54.624 1.00 87.06 99 GLN A O 1
ATOM 775 N N . ILE A 1 100 ? -11.847 -2.921 52.597 1.00 90.56 100 ILE A N 1
ATOM 776 C CA . ILE A 1 100 ? -12.227 -1.588 53.071 1.00 90.56 100 ILE A CA 1
ATOM 777 C C . ILE A 1 100 ? -13.698 -1.239 52.817 1.00 90.56 100 ILE A C 1
ATOM 779 O O . ILE A 1 100 ? -14.125 -0.132 53.131 1.00 90.56 100 ILE A O 1
ATOM 783 N N . ASN A 1 101 ? -14.467 -2.143 52.204 1.00 91.81 101 ASN A N 1
ATOM 784 C CA . ASN A 1 101 ? -15.855 -1.895 51.831 1.00 91.81 101 ASN A CA 1
ATOM 785 C C . ASN A 1 101 ? -16.620 -3.217 51.666 1.00 91.81 101 ASN A C 1
ATOM 787 O O . ASN A 1 101 ? -16.088 -4.169 51.090 1.00 91.81 101 ASN A O 1
ATOM 791 N N . ASN A 1 102 ? -17.876 -3.270 52.118 1.00 88.12 102 ASN A N 1
ATOM 792 C CA . ASN A 1 102 ? -18.701 -4.482 52.019 1.00 88.12 102 ASN A CA 1
ATOM 793 C C . ASN A 1 102 ? -19.125 -4.825 50.572 1.00 88.12 102 ASN A C 1
ATOM 795 O O . ASN A 1 102 ? -19.598 -5.930 50.323 1.00 88.12 102 ASN A O 1
ATOM 799 N N . GLY A 1 103 ? -18.899 -3.925 49.613 1.00 84.56 103 GLY A N 1
ATOM 800 C CA . GLY A 1 103 ? -19.214 -4.105 48.199 1.00 84.56 103 GLY A CA 1
ATOM 801 C C . GLY A 1 103 ? -20.649 -3.759 47.822 1.00 84.56 103 GLY A C 1
ATOM 802 O O . GLY A 1 103 ? -21.039 -4.000 46.682 1.00 84.56 103 GLY A O 1
ATOM 803 N N . GLU A 1 104 ? -21.432 -3.221 48.753 1.00 88.38 104 GLU A N 1
ATOM 804 C CA . GLU A 1 104 ? -22.787 -2.754 48.487 1.00 88.38 104 GLU A CA 1
ATOM 805 C C . GLU A 1 104 ? -22.770 -1.342 47.902 1.00 88.38 104 GLU A C 1
ATOM 807 O O . GLU A 1 104 ? -21.997 -0.472 48.314 1.00 88.38 104 GLU A O 1
ATOM 812 N N . ILE A 1 105 ? -23.657 -1.119 46.939 1.00 91.25 105 ILE A N 1
ATOM 813 C CA . ILE A 1 105 ? -23.904 0.187 46.338 1.00 91.25 105 ILE A CA 1
ATOM 814 C C . ILE A 1 105 ? -25.403 0.369 46.162 1.00 91.25 105 ILE A C 1
ATOM 816 O O . ILE A 1 105 ? -26.135 -0.598 45.934 1.00 91.25 105 ILE A O 1
ATOM 820 N N . GLU A 1 106 ? -25.830 1.619 46.213 1.00 90.69 106 GLU A N 1
ATOM 821 C CA . GLU A 1 106 ? -27.182 2.028 45.869 1.00 90.69 106 GLU A CA 1
ATOM 822 C C . GLU A 1 106 ? -27.137 2.794 44.551 1.00 90.69 106 GLU A C 1
ATOM 824 O O . GLU A 1 106 ? -26.361 3.741 44.408 1.00 90.69 106 GLU A O 1
ATOM 829 N N . ILE A 1 107 ? -27.938 2.362 43.577 1.00 93.38 107 ILE A N 1
ATOM 830 C CA . ILE A 1 107 ? -28.064 3.032 42.285 1.00 93.38 107 ILE A CA 1
ATOM 831 C C . ILE A 1 107 ? -29.474 3.603 42.192 1.00 93.38 107 ILE A C 1
ATOM 833 O O . ILE A 1 107 ? -30.436 2.852 42.062 1.00 93.38 107 ILE A O 1
ATOM 837 N N . ALA A 1 108 ? -29.604 4.923 42.215 1.00 93.75 108 ALA A N 1
ATOM 838 C CA . ALA A 1 108 ? -30.880 5.602 42.030 1.00 93.75 108 ALA A CA 1
ATOM 839 C C . ALA A 1 108 ? -30.946 6.197 40.623 1.00 93.75 108 ALA A C 1
ATOM 841 O O . ALA A 1 108 ? -30.100 7.013 40.260 1.00 93.75 108 ALA A O 1
ATOM 842 N N . VAL A 1 109 ? -31.947 5.806 39.832 1.00 92.31 109 VAL A N 1
ATOM 843 C CA . VAL A 1 109 ? -32.149 6.307 38.466 1.00 92.31 109 VAL A CA 1
ATOM 844 C C . VAL A 1 109 ? -33.447 7.091 38.389 1.00 92.31 109 VAL A C 1
ATOM 846 O O . VAL A 1 109 ? -34.529 6.579 38.674 1.00 92.31 109 VAL A O 1
ATOM 849 N N . THR A 1 110 ? -33.339 8.339 37.952 1.00 90.19 110 THR A N 1
ATOM 850 C CA . THR A 1 110 ? -34.451 9.271 37.778 1.00 90.19 110 THR A CA 1
ATOM 851 C C . THR A 1 110 ? -34.457 9.847 36.362 1.00 90.19 110 THR A C 1
ATOM 853 O O . THR A 1 110 ? -33.512 9.697 35.584 1.00 90.19 110 THR A O 1
ATOM 856 N N . GLN A 1 111 ? -35.564 10.480 35.991 1.00 86.00 111 GLN A N 1
ATOM 857 C CA . GLN A 1 111 ? -35.708 11.188 34.724 1.00 86.00 111 GLN A CA 1
ATOM 858 C C . GLN A 1 111 ? -35.578 12.690 34.974 1.00 86.00 111 GLN A C 1
ATOM 860 O O . GLN A 1 111 ? -36.077 13.197 35.979 1.00 86.00 111 GLN A O 1
ATOM 865 N N . SER A 1 112 ? -34.923 13.407 34.060 1.00 81.31 112 SER A N 1
ATOM 866 C CA . SER A 1 112 ? -34.852 14.864 34.157 1.00 81.31 112 SER A CA 1
ATOM 867 C C . SER A 1 112 ? -36.241 15.488 34.002 1.00 81.31 112 SER A C 1
ATOM 869 O O . SER A 1 112 ? -36.967 15.176 33.059 1.00 81.31 112 SER A O 1
ATOM 871 N N . GLN A 1 113 ? -36.585 16.426 34.888 1.00 79.38 113 GLN A N 1
ATOM 872 C CA . GLN A 1 113 ? -37.843 17.178 34.816 1.00 79.38 113 GLN A CA 1
ATOM 873 C C . GLN A 1 113 ? -37.914 18.099 33.585 1.00 79.38 113 GLN A C 1
ATOM 875 O O . GLN A 1 113 ? -39.005 18.432 33.133 1.00 79.38 113 GLN A O 1
ATOM 880 N N . SER A 1 114 ? -36.764 18.509 33.037 1.00 74.19 114 SER A N 1
ATOM 881 C CA . SER A 1 114 ? -36.678 19.431 31.896 1.00 74.19 114 SER A CA 1
ATOM 882 C C . SER A 1 114 ? -36.597 18.732 30.538 1.00 74.19 114 SER A C 1
ATOM 884 O O . SER A 1 114 ? -36.879 19.355 29.516 1.00 74.19 114 SER A O 1
ATOM 886 N N . ASN A 1 115 ? -36.208 17.452 30.498 1.00 74.62 115 ASN A N 1
ATOM 887 C CA . ASN A 1 115 ? -36.085 16.694 29.255 1.00 74.62 115 ASN A CA 1
ATOM 888 C C . ASN A 1 115 ? -36.344 15.199 29.486 1.00 74.62 115 ASN A C 1
ATOM 890 O O . ASN A 1 115 ? -35.538 14.504 30.103 1.00 74.62 115 ASN A O 1
ATOM 894 N N . ALA A 1 116 ? -37.431 14.689 28.902 1.00 73.12 116 ALA A N 1
ATOM 895 C CA . ALA A 1 116 ? -37.833 13.290 29.018 1.00 73.12 116 ALA A CA 1
ATOM 896 C C . ALA A 1 116 ? -36.818 12.291 28.422 1.00 73.12 116 ALA A C 1
ATOM 898 O O . ALA A 1 116 ? -36.855 11.108 28.766 1.00 73.12 116 ALA A O 1
ATOM 899 N N . GLN A 1 117 ? -35.902 12.740 27.563 1.00 70.81 117 GLN A N 1
ATOM 900 C CA . GLN A 1 117 ? -34.849 11.915 26.960 1.00 70.81 117 GLN A CA 1
ATOM 901 C C . GLN A 1 117 ? -33.584 11.845 27.823 1.00 70.81 117 GLN A C 1
ATOM 903 O O . GLN A 1 117 ? -32.721 11.010 27.575 1.00 70.81 117 GLN A O 1
ATOM 908 N N . VAL A 1 118 ? -33.472 12.677 28.863 1.00 77.00 118 VAL A N 1
ATOM 909 C CA . VAL A 1 118 ? -32.328 12.661 29.779 1.00 77.00 118 VAL A CA 1
ATOM 910 C C . VAL A 1 118 ? -32.658 11.814 31.006 1.00 77.00 118 VAL A C 1
ATOM 912 O O . VAL A 1 118 ? -33.677 12.014 31.676 1.00 77.00 118 VAL A O 1
ATOM 915 N N . ARG A 1 119 ? -31.782 10.860 31.311 1.00 84.38 119 ARG A N 1
ATOM 916 C CA . ARG A 1 119 ? -31.773 10.106 32.564 1.00 84.38 119 ARG A CA 1
ATOM 917 C C . ARG A 1 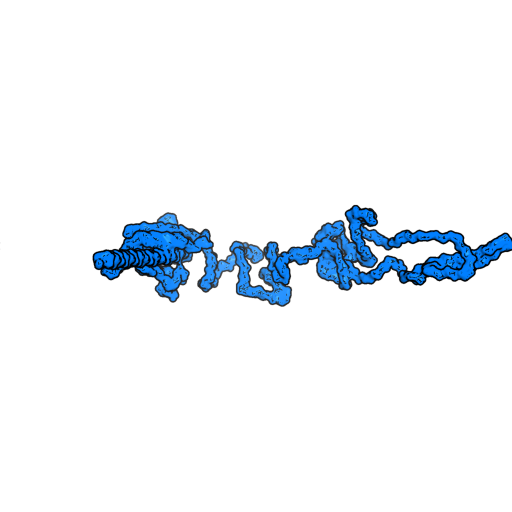119 ? -30.642 10.595 33.452 1.00 84.38 119 ARG A C 1
ATOM 919 O O . ARG A 1 119 ? -29.556 10.922 32.977 1.00 84.38 119 ARG A O 1
ATOM 926 N N . LEU A 1 120 ? -30.925 10.630 34.744 1.00 87.44 120 LEU A N 1
ATOM 927 C CA . LEU A 1 120 ? -29.978 10.949 35.796 1.00 87.44 120 LEU A CA 1
ATOM 928 C C . LEU A 1 120 ? -29.804 9.692 36.635 1.00 87.44 120 LEU A C 1
ATOM 930 O O . LEU A 1 120 ? -30.797 9.108 37.066 1.00 87.44 120 LEU A O 1
ATOM 934 N N . ALA A 1 121 ? -28.571 9.278 36.878 1.00 91.31 121 ALA A N 1
ATOM 935 C CA . ALA A 1 121 ? -28.285 8.204 37.810 1.00 91.31 121 ALA A CA 1
ATOM 936 C C . ALA A 1 121 ? -27.295 8.659 38.869 1.00 91.31 121 ALA A C 1
ATOM 938 O O . ALA A 1 121 ? -26.355 9.387 38.571 1.00 91.31 121 ALA A O 1
ATOM 939 N N . SER A 1 122 ? -27.504 8.207 40.097 1.00 93.12 122 SER A N 1
ATOM 940 C CA . SER A 1 122 ? -26.581 8.418 41.202 1.00 93.12 122 SER A CA 1
ATOM 941 C C . SER A 1 122 ? -26.186 7.066 41.772 1.00 93.12 122 SER A C 1
ATOM 943 O O . SER A 1 122 ? -27.049 6.280 42.163 1.00 93.12 122 SER A O 1
ATOM 945 N N . ILE A 1 12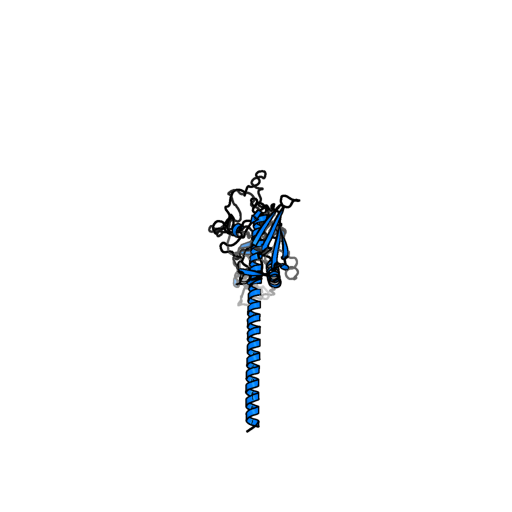3 ? -24.887 6.780 41.776 1.00 94.12 123 ILE A N 1
ATOM 946 C CA . ILE A 1 123 ? -24.304 5.590 42.391 1.00 94.12 123 ILE A CA 1
ATOM 947 C C . ILE A 1 123 ? -23.674 6.029 43.704 1.00 94.12 123 ILE A C 1
ATOM 949 O O . ILE A 1 123 ? -22.718 6.798 43.692 1.00 94.12 123 ILE A O 1
ATOM 953 N N . THR A 1 124 ? -24.169 5.513 44.823 1.00 94.06 124 THR A N 1
ATOM 954 C CA . THR A 1 124 ? -23.609 5.776 46.151 1.00 94.06 124 THR A CA 1
ATOM 955 C C . THR A 1 124 ? -22.978 4.507 46.700 1.00 94.06 124 THR A C 1
ATOM 957 O O . THR A 1 124 ? -23.647 3.480 46.832 1.00 94.06 124 THR A O 1
ATOM 960 N N . THR A 1 125 ? -21.687 4.558 47.034 1.00 94.25 125 THR A N 1
ATOM 961 C CA . THR A 1 125 ? -21.030 3.435 47.711 1.00 94.25 125 THR A CA 1
ATOM 962 C C . THR A 1 125 ? -21.493 3.314 49.157 1.00 94.25 125 THR A C 1
ATOM 964 O O . THR A 1 125 ? -21.836 4.303 49.810 1.00 94.25 125 THR A O 1
ATOM 967 N N . SER A 1 126 ? -21.423 2.111 49.720 1.00 92.00 126 SER A N 1
ATOM 968 C CA . SER A 1 126 ? -21.423 1.960 51.174 1.00 92.00 126 SER A CA 1
ATOM 969 C C . SER A 1 126 ? -20.165 2.590 51.799 1.00 92.00 126 SER A C 1
ATOM 971 O O . SER A 1 126 ? -19.257 3.057 51.101 1.00 92.00 126 SER A O 1
ATOM 973 N N . THR A 1 127 ? -20.117 2.639 53.130 1.00 93.75 127 THR A N 1
ATOM 974 C CA . THR A 1 127 ? -19.023 3.261 53.886 1.00 93.75 127 THR A CA 1
ATOM 975 C C . THR A 1 127 ? -17.668 2.640 53.534 1.00 93.75 127 THR A C 1
ATOM 977 O O . THR A 1 127 ? -17.486 1.424 53.628 1.00 93.75 127 THR A O 1
ATOM 980 N N . ILE A 1 128 ? -16.702 3.476 53.146 1.00 94.38 128 ILE A N 1
ATOM 981 C CA . ILE A 1 128 ? -15.316 3.075 52.891 1.00 94.38 128 ILE A CA 1
ATOM 982 C C . ILE A 1 128 ? -14.509 3.313 54.162 1.00 94.38 128 ILE A C 1
ATOM 984 O O . ILE A 1 128 ? -14.447 4.424 54.695 1.00 94.38 128 ILE A O 1
ATOM 988 N N . GLY A 1 129 ? -13.898 2.255 54.677 1.00 92.75 129 GLY A N 1
ATOM 989 C CA . GLY A 1 129 ? -13.436 2.278 56.049 1.00 92.75 129 GLY A CA 1
ATOM 990 C C . GLY A 1 129 ? -12.633 1.073 56.487 1.00 92.75 129 GLY A C 1
ATOM 991 O O . GLY A 1 129 ? -12.334 0.174 55.710 1.00 92.75 129 GLY A O 1
ATOM 992 N N . ILE A 1 130 ? -12.299 1.044 57.772 1.00 90.31 130 ILE A N 1
ATOM 993 C CA . ILE A 1 130 ? -11.676 -0.123 58.401 1.00 90.31 130 ILE A CA 1
ATOM 994 C C . ILE A 1 130 ? -12.779 -0.955 59.047 1.00 90.31 130 ILE A C 1
ATOM 996 O O . ILE A 1 130 ? -13.596 -0.429 59.806 1.00 90.31 130 ILE A O 1
ATOM 1000 N N . TYR A 1 131 ? -12.803 -2.253 58.749 1.00 88.62 131 TYR A N 1
ATOM 1001 C CA . TYR A 1 131 ? -13.783 -3.164 59.325 1.00 88.62 131 TYR A CA 1
ATOM 1002 C C . TYR A 1 131 ? -13.570 -3.316 60.835 1.00 88.62 131 TYR A C 1
ATOM 1004 O O . TYR A 1 131 ? -12.503 -3.735 61.289 1.00 88.62 131 TYR A O 1
ATOM 1012 N N . ASN A 1 132 ? -14.593 -2.985 61.622 1.00 85.81 132 ASN A N 1
ATOM 1013 C CA . ASN A 1 132 ? -14.600 -3.217 63.057 1.00 85.81 132 ASN A CA 1
ATOM 1014 C C . ASN A 1 132 ? -15.321 -4.537 63.362 1.00 85.81 132 ASN A C 1
ATOM 1016 O O . ASN A 1 132 ? -16.547 -4.626 63.281 1.00 85.81 132 ASN A O 1
ATOM 1020 N N . HIS A 1 133 ? -14.549 -5.544 63.778 1.00 84.31 133 HIS A N 1
ATOM 1021 C CA . HIS A 1 133 ? -15.052 -6.874 64.129 1.00 84.31 133 HIS A CA 1
ATOM 1022 C C . HIS A 1 133 ? -16.004 -6.891 65.336 1.00 84.31 133 HIS A C 1
ATOM 1024 O O . HIS A 1 133 ? -16.761 -7.845 65.476 1.00 84.31 133 HIS A O 1
ATOM 1030 N N . GLN A 1 134 ? -15.988 -5.870 66.197 1.00 83.69 134 GLN A N 1
ATOM 1031 C CA . GLN A 1 134 ? -16.838 -5.821 67.392 1.00 83.69 134 GLN A CA 1
ATOM 1032 C C . GLN A 1 134 ? -18.290 -5.469 67.052 1.00 83.69 134 GLN A C 1
ATOM 1034 O O . GLN A 1 134 ? -19.208 -6.035 67.635 1.00 83.69 134 GLN A O 1
ATOM 1039 N N . ASN A 1 135 ? -18.491 -4.578 66.076 1.00 81.69 135 ASN A N 1
ATOM 1040 C CA . ASN A 1 135 ? -19.814 -4.065 65.702 1.00 81.69 135 ASN A CA 1
ATOM 1041 C C . ASN A 1 135 ? -20.233 -4.488 64.282 1.00 81.69 135 ASN A C 1
ATOM 1043 O O . ASN A 1 135 ? -21.216 -3.967 63.763 1.00 81.69 135 ASN A O 1
ATOM 1047 N N . ALA A 1 136 ? -19.465 -5.381 63.644 1.00 82.50 136 ALA A N 1
ATOM 1048 C CA . ALA A 1 136 ? -19.662 -5.863 62.274 1.00 82.50 136 ALA A CA 1
ATOM 1049 C C . ALA A 1 136 ? -19.907 -4.743 61.239 1.00 82.50 136 ALA A C 1
ATOM 1051 O O . ALA A 1 136 ? -20.706 -4.895 60.318 1.00 82.50 136 ALA A O 1
ATOM 1052 N N . ASN A 1 137 ? -19.228 -3.600 61.396 1.00 85.81 137 ASN A N 1
ATOM 1053 C CA . ASN A 1 137 ? -19.427 -2.424 60.547 1.00 85.81 137 ASN A CA 1
ATOM 1054 C C . ASN A 1 137 ? -18.095 -1.757 60.180 1.00 85.81 137 ASN A C 1
ATOM 1056 O O . ASN A 1 137 ? -17.122 -1.815 60.936 1.00 85.81 137 ASN A O 1
ATOM 1060 N N . TYR A 1 138 ? -18.061 -1.092 59.028 1.00 88.00 138 TYR A N 1
ATOM 1061 C CA . TYR A 1 138 ? -16.915 -0.320 58.562 1.00 88.00 138 TYR A CA 1
ATOM 1062 C C . TYR A 1 138 ? -16.915 1.067 59.209 1.00 88.00 138 TYR A C 1
ATOM 1064 O O . TYR A 1 138 ? -17.877 1.823 59.095 1.00 88.00 138 TYR A O 1
ATOM 1072 N N . GLN A 1 139 ? -15.826 1.409 59.896 1.00 90.56 139 GLN A N 1
ATOM 1073 C CA . GLN A 1 139 ? -15.622 2.749 60.450 1.00 90.56 139 GLN A CA 1
ATOM 1074 C C . GLN A 1 139 ? -15.158 3.692 59.335 1.00 90.56 139 GLN A C 1
ATOM 1076 O O . GLN A 1 139 ? -14.166 3.356 58.686 1.00 90.56 139 GLN A O 1
ATOM 1081 N N . PRO A 1 140 ? -15.825 4.837 59.101 1.00 92.81 140 PRO A N 1
ATOM 1082 C CA . PRO A 1 140 ? -15.551 5.704 57.958 1.00 92.81 140 PRO A CA 1
ATOM 1083 C C . PRO A 1 140 ? -14.128 6.267 58.000 1.00 92.81 140 PRO A C 1
ATOM 1085 O O . PRO A 1 140 ? -13.666 6.764 59.027 1.00 92.81 140 PRO A O 1
ATOM 1088 N N . VAL A 1 141 ? -13.429 6.201 56.864 1.00 92.94 141 VAL A N 1
ATOM 1089 C CA . VAL A 1 141 ? -12.067 6.724 56.714 1.00 92.94 141 VAL A CA 1
ATOM 1090 C C . VAL A 1 141 ? -11.973 7.566 55.441 1.00 92.94 141 VAL A C 1
ATOM 1092 O O . VAL A 1 141 ? -11.755 7.057 54.340 1.00 92.94 141 VAL A O 1
ATOM 1095 N N . SER A 1 142 ? -12.095 8.886 55.592 1.00 91.12 142 SER A N 1
ATOM 1096 C CA . SER A 1 142 ? -12.237 9.826 54.470 1.00 91.12 142 SER A CA 1
ATOM 1097 C C . SER A 1 142 ? -11.043 9.829 53.508 1.00 91.12 142 SER A C 1
ATOM 1099 O O . SER A 1 142 ? -11.236 9.983 52.306 1.00 91.12 142 SER A O 1
ATOM 1101 N N . TYR A 1 143 ? -9.809 9.605 53.987 1.00 90.38 143 TYR A N 1
ATOM 1102 C CA . TYR A 1 143 ? -8.641 9.552 53.093 1.00 90.38 143 TYR A CA 1
ATOM 1103 C C . TYR A 1 143 ? -8.670 8.322 52.165 1.00 90.38 143 TYR A C 1
ATOM 1105 O O . TYR A 1 143 ? -8.200 8.409 51.031 1.00 90.38 143 TYR A O 1
ATOM 1113 N N . LEU A 1 144 ? -9.226 7.186 52.617 1.00 92.25 144 LEU A N 1
ATOM 1114 C CA . LEU A 1 144 ? -9.393 5.996 51.773 1.00 92.25 144 LEU A CA 1
ATOM 1115 C C . LEU A 1 144 ? -10.474 6.242 50.729 1.00 92.25 144 LEU A C 1
ATOM 1117 O O . LEU A 1 144 ? -10.263 5.934 49.561 1.00 92.25 144 LEU A O 1
ATOM 1121 N N . ALA A 1 145 ? -11.587 6.859 51.125 1.00 92.38 145 ALA A N 1
ATOM 1122 C CA . ALA A 1 145 ? -12.631 7.263 50.190 1.00 92.38 145 ALA A CA 1
ATOM 1123 C C . ALA A 1 145 ? -12.108 8.268 49.143 1.00 92.38 145 ALA A C 1
ATOM 1125 O O . ALA A 1 145 ? -12.407 8.131 47.960 1.00 92.38 145 ALA A O 1
ATOM 1126 N N . GLY A 1 146 ? -11.239 9.205 49.540 1.00 89.94 146 GLY A N 1
ATOM 1127 C CA . GLY A 1 146 ? -10.531 10.093 48.614 1.00 89.94 146 GLY A CA 1
ATOM 1128 C C . GLY A 1 146 ? -9.614 9.349 47.634 1.00 89.94 146 GLY A C 1
ATOM 1129 O O . GLY A 1 146 ? -9.572 9.690 46.455 1.00 89.94 146 GLY A O 1
ATOM 1130 N N . ALA A 1 147 ? -8.922 8.296 48.082 1.00 90.75 147 ALA A N 1
ATOM 1131 C CA . ALA A 1 147 ? -8.108 7.451 47.204 1.00 90.75 147 ALA A CA 1
ATOM 1132 C C . ALA A 1 147 ? -8.963 6.622 46.225 1.00 90.75 147 ALA A C 1
ATOM 1134 O O . ALA A 1 147 ? -8.597 6.500 45.056 1.00 90.75 147 ALA A O 1
ATOM 1135 N N . VAL A 1 148 ? -10.114 6.103 46.672 1.00 92.38 148 VAL A N 1
ATOM 1136 C CA . VAL A 1 148 ? -11.107 5.430 45.812 1.00 92.38 148 VAL A CA 1
ATOM 1137 C C . VAL A 1 148 ? -11.632 6.394 44.750 1.00 92.38 148 VAL A C 1
ATOM 1139 O O . VAL A 1 148 ? -11.652 6.043 43.573 1.00 92.38 148 VAL A O 1
ATOM 1142 N N . LEU A 1 149 ? -12.005 7.614 45.149 1.00 92.12 149 LEU A N 1
ATOM 1143 C CA . LEU A 1 149 ? -12.464 8.670 44.248 1.00 92.12 149 LEU A CA 1
ATOM 1144 C C . LEU A 1 149 ? -11.404 9.008 43.193 1.00 92.12 149 LEU A C 1
ATOM 1146 O O . LEU A 1 149 ? -11.702 9.003 42.001 1.00 92.12 149 LEU A O 1
ATOM 1150 N N . ALA A 1 150 ? -10.165 9.262 43.619 1.00 88.44 150 ALA A N 1
ATOM 1151 C CA . ALA A 1 150 ? -9.070 9.579 42.707 1.00 88.44 150 ALA A CA 1
ATOM 1152 C C . ALA A 1 150 ? -8.817 8.431 41.715 1.00 88.44 150 ALA A C 1
ATOM 1154 O O . ALA A 1 150 ? -8.643 8.673 40.522 1.00 88.44 150 ALA A O 1
ATOM 1155 N N . ALA A 1 151 ? -8.856 7.180 42.186 1.00 87.69 151 ALA A N 1
ATOM 1156 C CA . ALA A 1 151 ? -8.724 6.009 41.328 1.00 87.69 151 ALA A CA 1
ATOM 1157 C C . ALA A 1 151 ? -9.882 5.901 40.321 1.00 87.69 151 ALA A C 1
ATOM 1159 O O . ALA A 1 151 ? -9.618 5.753 39.130 1.00 87.69 151 ALA A O 1
ATOM 1160 N N . ALA A 1 152 ? -11.134 6.070 40.759 1.00 86.25 152 ALA A N 1
ATOM 1161 C CA . ALA A 1 152 ? -12.312 6.045 39.889 1.00 86.25 152 ALA A CA 1
ATOM 1162 C C . ALA A 1 152 ? -12.289 7.158 38.823 1.00 86.25 152 ALA A C 1
ATOM 1164 O O . ALA A 1 152 ? -12.609 6.906 37.667 1.00 86.25 152 ALA A O 1
ATOM 1165 N N . GLN A 1 153 ? -11.841 8.367 39.180 1.00 83.44 153 GLN A N 1
ATOM 1166 C CA . GLN A 1 153 ? -11.668 9.479 38.236 1.00 83.44 153 GLN A CA 1
ATOM 1167 C C . GLN A 1 153 ? -10.507 9.253 37.259 1.00 83.44 153 GLN A C 1
ATOM 1169 O O . GLN A 1 153 ? -10.596 9.632 36.091 1.00 83.44 153 GLN A O 1
ATOM 1174 N N . SER A 1 154 ? -9.402 8.667 37.736 1.00 77.00 154 SER A N 1
ATOM 1175 C CA . SER A 1 154 ? -8.217 8.392 36.913 1.00 77.00 154 SER A CA 1
ATOM 1176 C C . SER A 1 154 ? -8.434 7.227 35.951 1.00 77.00 154 SER A C 1
ATOM 1178 O O . SER A 1 154 ? -7.919 7.239 34.834 1.00 77.00 154 SER A O 1
ATOM 1180 N N . SER A 1 155 ? -9.256 6.258 36.360 1.00 63.47 155 SER A N 1
ATOM 1181 C CA . SER A 1 155 ? -9.795 5.209 35.511 1.00 63.47 155 SER A CA 1
ATOM 1182 C C . SER A 1 155 ? -10.906 5.805 34.649 1.00 63.47 155 SER A C 1
ATOM 1184 O O . SER A 1 155 ? -12.071 5.426 34.737 1.00 63.47 155 SER A O 1
ATOM 1186 N N . LYS A 1 156 ? -10.555 6.764 33.782 1.00 53.72 156 LYS A N 1
ATOM 1187 C CA . LYS A 1 156 ? -11.337 6.951 32.564 1.00 53.72 156 LYS A CA 1
ATOM 1188 C C . LYS A 1 156 ? -11.212 5.644 31.795 1.00 53.72 156 LYS A C 1
ATOM 1190 O O . LYS A 1 156 ? -10.235 5.438 31.075 1.00 53.72 156 LYS A O 1
ATOM 1195 N N . ALA A 1 157 ? -12.183 4.753 32.004 1.00 45.00 157 ALA A N 1
ATOM 1196 C CA . ALA A 1 157 ? -12.483 3.675 31.084 1.00 45.00 157 ALA A CA 1
ATOM 1197 C C . ALA A 1 157 ? -12.421 4.293 29.690 1.00 45.00 157 ALA A C 1
ATOM 1199 O O . ALA A 1 157 ? -13.080 5.297 29.429 1.00 45.00 157 ALA A O 1
ATOM 1200 N N . PHE A 1 158 ? -11.475 3.789 28.903 1.00 39.75 158 PHE A N 1
ATOM 1201 C CA . PHE A 1 158 ? -11.178 4.132 27.523 1.00 39.75 158 PHE A CA 1
ATOM 1202 C C . PHE A 1 158 ? -12.301 4.967 26.885 1.00 39.75 158 PHE A C 1
ATOM 1204 O O . PHE A 1 158 ? -13.266 4.422 26.353 1.00 39.75 158 PHE A O 1
ATOM 1211 N N . SER A 1 159 ? -12.191 6.300 26.921 1.00 41.91 159 SER A N 1
ATOM 1212 C CA . SER A 1 159 ? -13.120 7.190 26.216 1.00 41.91 159 SER A CA 1
ATOM 1213 C C . SER A 1 159 ? -12.812 7.163 24.713 1.00 41.91 159 SER A C 1
ATOM 1215 O O . SER A 1 159 ? -12.649 8.197 24.068 1.00 41.91 159 SER A O 1
ATOM 1217 N N . GLY A 1 160 ? -12.664 5.958 24.158 1.00 36.69 160 GLY A N 1
ATOM 1218 C CA . GLY A 1 160 ? -12.580 5.703 22.728 1.00 36.69 160 GLY A CA 1
ATOM 1219 C C . GLY A 1 160 ? -13.928 5.894 22.035 1.00 36.69 160 GLY A C 1
ATOM 1220 O O . GLY A 1 160 ? -13.971 5.935 20.812 1.00 36.69 160 GLY A O 1
ATOM 1221 N N . ASN A 1 161 ? -15.014 6.088 22.790 1.00 40.06 161 ASN A N 1
ATOM 1222 C CA . ASN A 1 161 ? -16.304 6.482 22.245 1.00 40.06 161 ASN A CA 1
ATOM 1223 C C . ASN A 1 161 ? -16.565 7.966 22.507 1.00 40.06 161 ASN A C 1
ATOM 1225 O O . ASN A 1 161 ? -17.190 8.336 23.495 1.00 40.06 161 ASN A O 1
ATOM 1229 N N . GLN A 1 162 ? -16.193 8.816 21.547 1.00 40.91 162 GLN A N 1
ATOM 1230 C CA . GLN A 1 162 ? -16.643 10.217 21.439 1.00 40.91 162 GLN A CA 1
ATOM 1231 C C . GLN A 1 162 ? -18.166 10.353 21.186 1.00 40.91 162 GLN A C 1
ATOM 1233 O O . GLN A 1 162 ? -18.648 11.406 20.780 1.00 40.91 162 GLN A O 1
ATOM 1238 N N . TYR A 1 163 ? -18.928 9.276 21.398 1.00 44.81 163 TYR A N 1
ATOM 1239 C CA . TYR A 1 163 ? -20.326 9.116 21.011 1.00 44.81 163 TYR A CA 1
ATOM 1240 C C . TYR A 1 163 ? -21.222 8.691 22.180 1.00 44.81 163 TYR A C 1
ATOM 1242 O O . TYR A 1 163 ? -22.370 8.323 21.954 1.00 44.81 163 TYR A O 1
ATOM 1250 N N . LEU A 1 164 ? -20.737 8.724 23.425 1.00 51.28 164 LEU A N 1
ATOM 1251 C CA . LEU A 1 164 ? -21.606 8.628 24.596 1.00 51.28 164 LEU A CA 1
ATOM 1252 C C . LEU A 1 164 ? -22.049 10.046 24.965 1.00 51.28 164 LEU A C 1
ATOM 1254 O O . LEU A 1 164 ? -21.233 10.897 25.306 1.00 51.28 164 LEU A O 1
ATOM 1258 N N . SER A 1 165 ? -23.349 10.328 24.847 1.00 55.06 165 SER A N 1
ATOM 1259 C CA . SER A 1 165 ? -23.936 11.604 25.274 1.00 55.06 165 SER A CA 1
ATOM 1260 C C . SER A 1 165 ? -24.195 11.577 26.782 1.00 55.06 165 SER A C 1
ATOM 1262 O O . SER A 1 165 ? -25.320 11.844 27.224 1.00 55.06 165 SER A O 1
ATOM 1264 N N . ALA A 1 166 ? -23.177 11.198 27.557 1.00 63.09 166 ALA A N 1
ATOM 1265 C CA . ALA A 1 166 ? -23.252 11.142 29.000 1.00 63.09 166 ALA A CA 1
ATOM 1266 C C . ALA A 1 166 ? -22.097 11.896 29.665 1.00 63.09 166 ALA A C 1
ATOM 1268 O O . ALA A 1 166 ? -20.960 11.895 29.199 1.00 63.09 166 ALA A O 1
ATOM 1269 N N . ALA A 1 167 ? -22.423 12.597 30.745 1.00 74.12 167 ALA A N 1
ATOM 1270 C CA . ALA A 1 167 ? -21.471 13.310 31.578 1.00 74.12 167 ALA A CA 1
ATOM 1271 C C . ALA A 1 167 ? -21.473 12.683 32.970 1.00 74.12 167 ALA A C 1
ATOM 1273 O O . ALA A 1 167 ? -22.538 12.465 33.549 1.00 74.12 167 ALA A O 1
ATOM 1274 N N . VAL A 1 168 ? -20.280 12.420 33.500 1.00 83.00 168 VAL A N 1
ATOM 1275 C CA . VAL A 1 168 ? -20.090 11.868 34.843 1.00 83.00 168 VAL A CA 1
ATOM 1276 C C . VAL A 1 168 ? -19.408 12.906 35.724 1.00 83.00 168 VAL A C 1
ATOM 1278 O O . VAL A 1 168 ? -18.362 13.448 35.360 1.00 83.00 168 VAL A O 1
ATOM 1281 N N . SER A 1 169 ? -19.972 13.152 36.900 1.00 87.12 169 SER A N 1
ATOM 1282 C CA . SER A 1 169 ? -19.321 13.870 37.993 1.00 87.12 169 SER A CA 1
ATOM 1283 C C . SER A 1 169 ? -19.208 12.967 39.216 1.00 87.12 169 SER A C 1
ATOM 1285 O O . SER A 1 169 ? -19.970 12.016 39.379 1.00 87.12 169 SER A O 1
ATOM 1287 N N . TYR A 1 170 ? -18.237 13.253 40.077 1.00 89.25 170 TYR A N 1
ATOM 1288 C CA . TYR A 1 170 ? -18.034 12.499 41.306 1.00 89.25 170 TYR A CA 1
ATOM 1289 C C . TYR A 1 170 ? -17.952 13.439 42.501 1.00 89.25 170 TYR A C 1
ATOM 1291 O O . TYR A 1 170 ? -17.260 14.454 42.430 1.00 89.25 170 TYR A O 1
ATOM 1299 N N . ASP A 1 171 ? -18.571 13.031 43.602 1.00 90.75 171 ASP A N 1
ATOM 1300 C CA . ASP A 1 171 ? -18.600 13.742 44.873 1.00 90.75 171 ASP A CA 1
ATOM 1301 C C . ASP A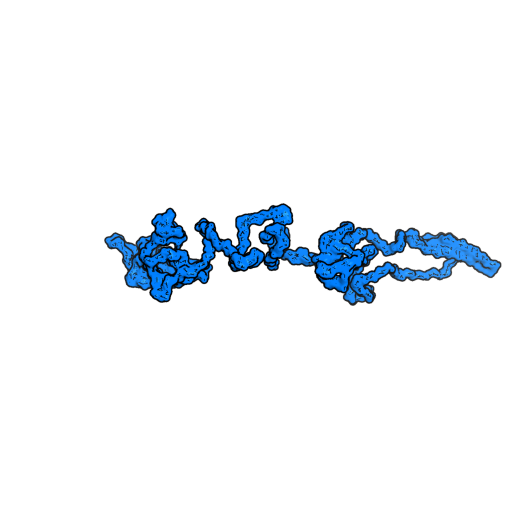 1 171 ? -18.131 12.826 46.016 1.00 90.75 171 ASP A C 1
ATOM 1303 O O . ASP A 1 171 ? -18.278 11.600 45.969 1.00 90.75 171 ASP A O 1
ATOM 1307 N N . LEU A 1 172 ? -17.550 13.429 47.057 1.00 92.88 172 LEU A N 1
ATOM 1308 C CA . LEU A 1 172 ? -17.098 12.736 48.265 1.00 92.88 172 LEU A CA 1
ATOM 1309 C C . LEU A 1 172 ? -17.918 13.190 49.472 1.00 92.88 172 LEU A C 1
ATOM 1311 O O . LEU A 1 172 ? -17.771 14.320 49.941 1.00 92.88 172 LEU A O 1
ATOM 1315 N N . ASP A 1 173 ? -18.702 12.278 50.042 1.00 92.62 173 ASP A N 1
ATOM 1316 C CA . ASP A 1 173 ? -19.276 12.454 51.375 1.00 92.62 173 ASP A CA 1
ATOM 1317 C C . ASP A 1 173 ? -18.186 12.147 52.409 1.00 92.62 173 ASP A C 1
ATOM 1319 O O . ASP A 1 173 ? -17.994 11.008 52.840 1.00 92.62 173 ASP A O 1
ATOM 1323 N N . SER A 1 174 ? -17.402 13.174 52.744 1.00 88.88 174 SER A N 1
ATOM 1324 C CA . SER A 1 174 ? -16.267 13.061 53.665 1.00 88.88 174 SER A CA 1
ATOM 1325 C C . SER A 1 174 ? -16.667 12.568 55.070 1.00 88.88 174 SER A C 1
ATOM 1327 O O . SER A 1 174 ? -15.972 11.677 55.571 1.00 88.88 174 SER A O 1
ATOM 1329 N N . PRO A 1 175 ? -17.771 13.046 55.695 1.00 90.44 175 PRO A N 1
ATOM 1330 C CA . PRO A 1 175 ? -18.244 12.540 56.988 1.00 90.44 175 PRO A CA 1
ATOM 1331 C C . PRO A 1 175 ? -18.561 11.041 57.013 1.00 90.44 175 PRO A C 1
ATOM 1333 O O . PRO A 1 175 ? -18.177 10.356 57.960 1.00 90.44 175 PRO A O 1
ATOM 1336 N N . ASN A 1 176 ? -19.232 10.520 55.980 1.00 91.38 176 ASN A N 1
ATOM 1337 C CA . ASN A 1 176 ? -19.617 9.104 55.928 1.00 91.38 176 ASN A CA 1
ATOM 1338 C C . ASN A 1 176 ? -18.636 8.233 55.128 1.00 91.38 176 ASN A C 1
ATOM 1340 O O . ASN A 1 176 ? -18.854 7.029 55.003 1.00 91.38 176 ASN A O 1
ATOM 1344 N N . ALA A 1 177 ? -17.566 8.828 54.593 1.00 93.81 177 ALA A N 1
ATOM 1345 C CA . ALA A 1 177 ? -16.585 8.193 53.718 1.00 93.81 177 ALA A CA 1
ATOM 1346 C C . ALA A 1 177 ? -17.236 7.400 52.567 1.00 93.81 177 ALA A C 1
ATOM 1348 O O . ALA A 1 177 ? -16.914 6.231 52.344 1.00 93.81 177 ALA A O 1
ATOM 1349 N N . LYS A 1 178 ? -18.166 8.034 51.845 1.00 94.25 178 LYS A N 1
ATOM 1350 C CA . LYS A 1 178 ? -18.838 7.453 50.670 1.00 94.25 178 LYS A CA 1
ATOM 1351 C C . LYS A 1 178 ? -18.459 8.209 49.407 1.00 94.25 178 LYS A C 1
ATOM 1353 O O . LYS A 1 178 ? -18.305 9.429 49.435 1.00 94.25 178 LYS A O 1
ATOM 1358 N N . VAL A 1 179 ? -18.342 7.487 48.299 1.00 93.38 179 VAL A N 1
ATOM 1359 C CA . VAL A 1 179 ? -18.150 8.076 46.972 1.00 93.38 179 VAL A CA 1
ATOM 1360 C C . VAL A 1 179 ? -19.482 8.048 46.239 1.00 93.38 179 VAL A C 1
ATOM 1362 O O . VAL A 1 179 ? -20.161 7.020 46.218 1.00 93.38 179 VAL A O 1
ATOM 1365 N N . ILE A 1 180 ? -19.845 9.185 45.655 1.00 93.50 180 ILE A N 1
ATOM 1366 C CA . ILE A 1 180 ? -21.066 9.354 44.876 1.00 93.50 180 ILE A CA 1
ATOM 1367 C C . ILE A 1 180 ? -20.653 9.640 43.435 1.00 93.50 180 ILE A C 1
ATOM 1369 O O . ILE A 1 180 ? -19.880 10.563 43.192 1.00 93.50 180 ILE A O 1
ATOM 1373 N N . ALA A 1 181 ? -21.140 8.852 42.482 1.00 91.19 181 ALA A N 1
ATOM 1374 C CA . ALA A 1 181 ? -20.958 9.101 41.055 1.00 91.19 181 ALA A CA 1
ATOM 1375 C C . ALA A 1 181 ? -22.305 9.478 40.436 1.00 91.19 181 ALA A C 1
ATOM 1377 O O . ALA A 1 181 ? -23.248 8.688 40.468 1.00 91.19 181 ALA A O 1
ATOM 1378 N N . ASN A 1 182 ? -22.391 10.682 39.881 1.00 89.31 182 ASN A N 1
ATOM 1379 C CA . ASN A 1 182 ? -23.585 11.212 39.241 1.00 89.31 182 ASN A CA 1
ATOM 1380 C C . ASN A 1 182 ? -23.403 11.159 37.722 1.00 89.31 182 ASN A C 1
ATOM 1382 O O . ASN A 1 182 ? -22.432 11.690 37.189 1.00 89.31 182 ASN A O 1
ATOM 1386 N N . ILE A 1 183 ? -24.338 10.516 37.030 1.00 88.69 183 ILE A N 1
ATOM 1387 C CA . ILE A 1 183 ? -24.324 10.304 35.583 1.00 88.69 183 ILE A CA 1
ATOM 1388 C C . ILE A 1 183 ? -25.534 11.011 34.985 1.00 88.69 183 ILE A C 1
ATOM 1390 O O . ILE A 1 183 ? -26.669 10.777 35.398 1.00 88.69 183 ILE A O 1
ATOM 1394 N N . VAL A 1 184 ? -25.301 11.848 33.983 1.00 84.19 184 VAL A N 1
ATOM 1395 C CA . VAL A 1 184 ? -26.342 12.472 33.163 1.00 84.19 184 VAL A CA 1
ATOM 1396 C C . VAL A 1 184 ? -26.226 11.885 31.771 1.00 84.19 184 VAL A C 1
ATOM 1398 O O . VAL A 1 184 ? -25.234 12.161 31.116 1.00 84.19 184 VAL A O 1
ATOM 1401 N N . ALA A 1 185 ? -27.201 11.102 31.311 1.00 79.19 185 ALA A N 1
ATOM 1402 C CA . ALA A 1 185 ? -27.152 10.420 30.016 1.00 79.19 185 ALA A CA 1
ATOM 1403 C C . ALA A 1 185 ? -28.381 10.742 29.156 1.00 79.19 185 ALA A C 1
ATOM 1405 O O . ALA A 1 185 ? -29.506 10.774 29.654 1.00 79.19 185 ALA A O 1
ATOM 1406 N N . ASN A 1 186 ? -28.182 10.953 27.854 1.00 73.00 186 ASN A N 1
ATOM 1407 C CA . ASN A 1 186 ? -29.269 11.095 26.881 1.00 73.00 186 ASN A CA 1
ATOM 1408 C C . ASN A 1 186 ? -29.590 9.735 26.226 1.00 73.00 186 ASN A C 1
ATOM 1410 O O . ASN A 1 186 ? -28.688 9.083 25.703 1.00 73.00 186 ASN A O 1
ATOM 1414 N N . GLN A 1 187 ? -30.862 9.322 26.238 1.00 66.31 187 GLN A N 1
ATOM 1415 C CA . GLN A 1 187 ? -31.329 8.031 25.704 1.00 66.31 187 GLN A CA 1
ATOM 1416 C C . GLN A 1 187 ? -31.451 7.987 24.169 1.00 66.31 187 GLN A C 1
ATOM 1418 O O . GLN A 1 187 ? -31.786 6.949 23.614 1.00 66.31 187 GLN A O 1
ATOM 1423 N N . ASN A 1 188 ? -31.173 9.086 23.461 1.00 55.50 188 ASN A N 1
ATOM 1424 C CA . ASN A 1 188 ? -31.415 9.196 22.017 1.00 55.50 188 ASN A CA 1
ATOM 1425 C C . ASN A 1 188 ? -30.207 8.926 21.105 1.00 55.50 188 ASN A C 1
ATOM 1427 O O . ASN A 1 188 ? -30.236 9.295 19.928 1.00 55.50 188 ASN A O 1
ATOM 1431 N N . ASN A 1 189 ? -29.150 8.267 21.584 1.00 51.75 189 ASN A N 1
ATOM 1432 C CA . ASN A 1 189 ? -28.059 7.870 20.693 1.00 51.75 189 ASN A CA 1
ATOM 1433 C C . ASN A 1 189 ? -28.415 6.592 19.928 1.00 51.75 189 ASN A C 1
ATOM 1435 O O . ASN A 1 189 ? -27.872 5.521 20.173 1.00 51.75 189 ASN A O 1
ATOM 1439 N N . GLY A 1 190 ? -29.257 6.744 18.902 1.00 46.06 190 GLY A N 1
ATOM 1440 C CA . GLY A 1 190 ? -29.485 5.750 17.847 1.00 46.06 190 GLY A CA 1
ATOM 1441 C C . GLY A 1 190 ? -28.247 5.434 16.986 1.00 46.06 190 GLY A C 1
ATOM 1442 O O . GLY A 1 190 ? -28.382 4.851 15.913 1.00 46.06 190 GLY A O 1
ATOM 1443 N N . ASN A 1 191 ? -27.036 5.796 17.428 1.00 42.22 191 ASN A N 1
ATOM 1444 C CA . ASN A 1 191 ? -25.789 5.376 16.797 1.00 42.22 191 ASN A CA 1
ATOM 1445 C C . ASN A 1 191 ? -25.449 3.950 17.240 1.00 42.22 191 ASN A C 1
ATOM 1447 O O . ASN A 1 191 ? -24.626 3.704 18.122 1.00 42.22 191 ASN A O 1
ATOM 1451 N N . ILE A 1 192 ? -26.127 3.009 16.591 1.00 42.56 192 ILE A N 1
ATOM 1452 C CA . ILE A 1 192 ? -25.854 1.578 16.629 1.00 42.56 192 ILE A CA 1
ATOM 1453 C C . ILE A 1 192 ? -24.504 1.348 15.938 1.00 42.56 192 ILE A C 1
ATOM 1455 O O . ILE A 1 192 ? -24.431 1.275 14.713 1.00 42.56 192 ILE A O 1
ATOM 1459 N N . PHE A 1 193 ? -23.426 1.219 16.710 1.00 40.94 193 PHE A N 1
ATOM 1460 C CA . PHE A 1 193 ? -22.225 0.550 16.218 1.00 40.94 193 PHE A CA 1
ATOM 1461 C C . PHE A 1 193 ? -22.272 -0.932 16.596 1.00 40.94 193 PHE A C 1
ATOM 1463 O O . PHE A 1 193 ? -22.631 -1.304 17.714 1.00 40.94 193 PHE A O 1
ATOM 1470 N N . LEU A 1 194 ? -21.919 -1.765 15.617 1.00 37.19 194 LEU A N 1
ATOM 1471 C CA . LEU A 1 194 ? -21.765 -3.215 15.711 1.00 37.19 194 LEU A CA 1
ATOM 1472 C C . LEU A 1 194 ? -20.886 -3.584 16.919 1.00 37.19 194 LEU A C 1
ATOM 1474 O O . LEU A 1 194 ? -19.727 -3.175 16.986 1.00 37.19 194 LEU A O 1
ATOM 1478 N N . ARG A 1 195 ? -21.413 -4.370 17.868 1.00 40.66 195 ARG A N 1
ATOM 1479 C CA . ARG A 1 195 ? -20.599 -4.942 18.954 1.00 40.66 195 ARG A CA 1
ATOM 1480 C C . ARG A 1 195 ? -19.736 -6.080 18.404 1.00 40.66 195 ARG A C 1
ATOM 1482 O O . ARG A 1 195 ? -20.189 -6.837 17.557 1.00 40.66 195 ARG A O 1
ATOM 1489 N N . VAL A 1 196 ? -18.502 -6.223 18.879 1.00 38.12 196 VAL A N 1
ATOM 1490 C CA . VAL A 1 196 ? -17.560 -7.290 18.460 1.00 38.12 196 VAL A CA 1
ATOM 1491 C C . VAL A 1 196 ? -17.557 -8.503 19.401 1.00 38.12 196 VAL A C 1
ATOM 1493 O O . VAL A 1 196 ? -16.794 -9.439 19.200 1.00 38.12 196 VAL A O 1
ATOM 1496 N N . ASP A 1 197 ? -18.428 -8.532 20.410 1.00 37.94 197 ASP A N 1
ATOM 1497 C CA . ASP A 1 197 ? -18.475 -9.574 21.449 1.00 37.94 197 ASP A CA 1
ATOM 1498 C C . ASP A 1 197 ? -19.318 -10.811 21.071 1.00 37.94 197 ASP A C 1
ATOM 1500 O O . ASP A 1 197 ? -19.632 -11.642 21.918 1.00 37.94 197 ASP A O 1
ATOM 1504 N N . GLY A 1 198 ? -19.686 -10.961 19.794 1.00 37.44 198 GLY A N 1
ATOM 1505 C CA . GLY A 1 198 ? -20.408 -12.141 19.303 1.00 37.44 198 GLY A CA 1
ATOM 1506 C C . GLY A 1 198 ? -21.865 -12.252 19.766 1.00 37.44 198 GLY A C 1
ATOM 1507 O O . GLY A 1 198 ? -22.522 -13.238 19.441 1.00 37.44 198 GLY A O 1
ATOM 1508 N N . SER A 1 199 ? -22.409 -11.245 20.457 1.00 35.09 199 SER A N 1
ATOM 1509 C CA . SER A 1 199 ? -23.809 -11.230 20.904 1.00 35.09 199 SER A CA 1
ATOM 1510 C C . SER A 1 199 ? -24.793 -10.643 19.874 1.00 35.09 199 SER A C 1
ATOM 1512 O O . SER A 1 199 ? -26.003 -10.603 20.106 1.00 35.09 199 SER A O 1
ATOM 1514 N N . ASN A 1 200 ? -24.318 -10.244 18.686 1.00 38.38 200 ASN A N 1
ATOM 1515 C CA . ASN A 1 200 ? -25.194 -9.754 17.623 1.00 38.38 200 ASN A CA 1
ATOM 1516 C C . ASN A 1 200 ? -26.104 -10.875 17.093 1.00 38.38 200 ASN A C 1
ATOM 1518 O O . ASN A 1 200 ? -25.704 -11.687 16.256 1.00 38.38 200 ASN A O 1
ATOM 1522 N N . LYS A 1 201 ? -27.389 -10.833 17.452 1.00 37.16 201 LYS A N 1
ATOM 1523 C CA . LYS A 1 201 ? -28.429 -11.283 16.523 1.00 37.16 201 LYS A CA 1
ATOM 1524 C C . LYS A 1 201 ? -28.488 -10.268 15.386 1.00 37.16 201 LYS A C 1
ATOM 1526 O O . LYS A 1 201 ? -29.079 -9.203 15.532 1.00 37.16 201 LYS A O 1
ATOM 1531 N N . MET A 1 202 ? -27.876 -10.591 14.249 1.00 46.41 202 MET A N 1
ATOM 1532 C CA . MET A 1 202 ? -28.150 -9.868 13.007 1.00 46.41 202 MET A CA 1
ATOM 1533 C C . MET A 1 202 ? -29.644 -9.999 12.695 1.00 46.41 202 MET A C 1
ATOM 1535 O O . MET A 1 202 ? -30.089 -11.076 12.300 1.00 46.41 202 MET A O 1
ATOM 1539 N N . GLN A 1 203 ? -30.425 -8.926 12.852 1.00 37.06 203 GLN A N 1
ATOM 1540 C CA . GLN A 1 203 ? -31.759 -8.870 12.258 1.00 37.06 203 GLN A CA 1
ATOM 1541 C C . GLN A 1 203 ? -32.134 -7.514 11.634 1.00 37.06 203 GLN A C 1
ATOM 1543 O O . GLN A 1 203 ? -32.186 -6.474 12.278 1.00 37.06 203 GLN A O 1
ATOM 1548 N N . ASN A 1 204 ? -32.478 -7.645 10.348 1.00 35.25 204 ASN A N 1
ATOM 1549 C CA . ASN A 1 204 ? -33.559 -7.030 9.571 1.00 35.25 204 ASN A CA 1
ATOM 1550 C C . ASN A 1 204 ? -33.496 -5.591 9.031 1.00 35.25 204 ASN A C 1
ATOM 1552 O O . ASN A 1 204 ? -34.389 -5.249 8.259 1.00 35.25 204 ASN A O 1
ATOM 1556 N N . SER A 1 205 ? -32.468 -4.783 9.302 1.00 39.47 205 SER A N 1
ATOM 1557 C CA . SER A 1 205 ? -32.491 -3.369 8.859 1.00 39.47 205 SER A CA 1
ATOM 1558 C C . SER A 1 205 ? -31.243 -2.874 8.129 1.00 39.47 205 SER A C 1
ATOM 1560 O O . SER A 1 205 ? -30.914 -1.695 8.211 1.00 39.47 205 SER A O 1
ATOM 1562 N N . LEU A 1 206 ? -30.588 -3.719 7.325 1.00 43.03 206 LEU A N 1
ATOM 1563 C CA . LEU A 1 206 ? -29.881 -3.187 6.153 1.00 43.03 206 LEU A CA 1
ATOM 1564 C C . LEU A 1 206 ? -30.891 -3.071 4.999 1.00 43.03 206 LEU A C 1
ATOM 1566 O O . LEU A 1 206 ? -30.902 -3.875 4.071 1.00 43.03 206 LEU A O 1
ATOM 1570 N N . SER A 1 207 ? -31.812 -2.111 5.085 1.00 45.84 207 SER A N 1
ATOM 1571 C CA . SER A 1 207 ? -32.746 -1.831 3.993 1.00 45.84 207 SER A CA 1
ATOM 1572 C C . SER A 1 207 ? -32.184 -0.715 3.125 1.00 45.84 207 SER A C 1
ATOM 1574 O O . SER A 1 207 ? -32.047 0.425 3.569 1.00 45.84 207 SER A O 1
ATOM 1576 N N . PHE A 1 208 ? -31.870 -1.033 1.872 1.00 43.66 208 PHE A N 1
ATOM 1577 C CA . PHE A 1 208 ? -31.548 -0.014 0.883 1.00 43.66 208 PHE A CA 1
ATOM 1578 C C . PHE A 1 208 ? -32.707 0.975 0.738 1.00 43.66 208 PHE A C 1
ATOM 1580 O O . PHE A 1 208 ? -33.861 0.548 0.655 1.00 43.66 208 PHE A O 1
ATOM 1587 N N . ASN A 1 209 ? -32.395 2.269 0.636 1.00 43.81 209 ASN A N 1
ATOM 1588 C CA . ASN A 1 209 ? -33.387 3.285 0.297 1.00 43.81 209 ASN A CA 1
ATOM 1589 C C . ASN A 1 209 ? -34.096 2.881 -1.010 1.00 43.81 209 ASN A C 1
ATOM 1591 O O . ASN A 1 209 ? -33.462 2.773 -2.065 1.00 43.81 209 ASN A O 1
ATOM 1595 N N . GLN A 1 210 ? -35.396 2.587 -0.916 1.00 46.81 210 GLN A N 1
ATOM 1596 C CA . GLN A 1 210 ? -36.171 2.056 -2.034 1.00 46.81 210 GLN A CA 1
ATOM 1597 C C . GLN A 1 210 ? -36.527 3.118 -3.078 1.00 46.81 210 GLN A C 1
ATOM 1599 O O . GLN A 1 210 ? -36.836 2.750 -4.207 1.00 46.81 210 GLN A O 1
ATOM 1604 N N . GLU A 1 211 ? -36.396 4.400 -2.732 1.00 43.81 211 GLU A N 1
ATOM 1605 C CA . GLU A 1 211 ? -36.630 5.539 -3.625 1.00 43.81 211 GLU A CA 1
ATOM 1606 C C . GLU A 1 211 ? -35.446 5.818 -4.559 1.00 43.81 211 GLU A C 1
ATOM 1608 O O . GLU A 1 211 ? -35.579 6.550 -5.535 1.00 43.81 211 GLU A O 1
ATOM 1613 N N . LEU A 1 212 ? -34.282 5.220 -4.284 1.00 43.16 212 LEU A N 1
ATOM 1614 C CA . LEU A 1 212 ? -33.101 5.331 -5.132 1.00 43.16 212 LEU A CA 1
ATOM 1615 C C . LEU A 1 212 ? -33.022 4.151 -6.105 1.00 43.16 212 LEU A C 1
ATOM 1617 O O . LEU A 1 212 ? -33.189 2.979 -5.725 1.00 43.16 212 LEU A O 1
ATOM 1621 N N . ASN A 1 213 ? -32.703 4.473 -7.360 1.00 47.97 213 ASN A N 1
ATOM 1622 C CA . ASN A 1 213 ? -32.476 3.514 -8.438 1.00 47.97 213 ASN A CA 1
ATOM 1623 C C . ASN A 1 213 ? -31.465 2.452 -7.972 1.00 47.97 213 ASN A C 1
ATOM 1625 O O . ASN A 1 213 ? -30.525 2.771 -7.241 1.00 47.97 213 ASN A O 1
ATOM 1629 N N . LYS A 1 214 ? -31.641 1.183 -8.377 1.00 46.53 214 LYS A N 1
ATOM 1630 C CA . LYS A 1 214 ? -30.817 0.058 -7.880 1.00 46.53 214 LYS A CA 1
ATOM 1631 C C . LYS A 1 214 ? -29.305 0.306 -7.994 1.00 46.53 214 LYS A C 1
ATOM 1633 O O . LYS A 1 214 ? -28.567 -0.150 -7.130 1.00 46.53 214 LYS A O 1
ATOM 1638 N N . GLU A 1 215 ? -28.869 1.063 -8.996 1.00 42.50 215 GLU A N 1
ATOM 1639 C CA . GLU A 1 215 ? -27.461 1.393 -9.256 1.00 42.50 215 GLU A CA 1
ATOM 1640 C C . GLU A 1 215 ? -26.911 2.566 -8.416 1.00 42.50 215 GLU A C 1
ATOM 1642 O O . GLU A 1 215 ? -25.706 2.784 -8.384 1.00 42.50 215 GLU A O 1
ATOM 1647 N N . GLN A 1 216 ? -27.763 3.318 -7.711 1.00 40.84 216 GLN A N 1
ATOM 1648 C CA . GLN A 1 216 ? -27.389 4.526 -6.949 1.00 40.84 216 GLN A CA 1
ATOM 1649 C C . GLN A 1 216 ? -27.364 4.310 -5.428 1.00 40.84 216 GLN A C 1
ATOM 1651 O O . GLN A 1 216 ? -27.151 5.242 -4.650 1.00 40.84 216 GLN A O 1
ATOM 1656 N N . ARG A 1 217 ? -27.601 3.079 -4.977 1.00 49.88 217 ARG A N 1
ATOM 1657 C CA . ARG A 1 217 ? -27.624 2.726 -3.556 1.00 49.88 217 ARG A CA 1
ATOM 1658 C C . ARG A 1 217 ? -26.192 2.576 -3.052 1.00 49.88 217 ARG A C 1
ATOM 1660 O O . ARG A 1 217 ? -25.550 1.565 -3.312 1.00 49.88 217 ARG A O 1
ATOM 1667 N N . MET A 1 218 ? -25.694 3.576 -2.326 1.00 42.31 218 MET A N 1
ATOM 1668 C CA . MET A 1 218 ? -24.336 3.568 -1.773 1.00 42.31 218 MET A CA 1
ATOM 1669 C C . MET A 1 218 ? -24.377 3.492 -0.247 1.00 42.31 218 MET A C 1
ATOM 1671 O O . MET A 1 218 ? -25.084 4.267 0.396 1.00 42.31 218 MET A O 1
ATOM 1675 N N . ILE A 1 219 ? -23.590 2.586 0.334 1.00 49.09 219 ILE A N 1
ATOM 1676 C CA . ILE A 1 219 ? -23.323 2.565 1.775 1.00 49.09 219 ILE A CA 1
ATOM 1677 C C . ILE A 1 219 ? -22.319 3.692 2.051 1.00 49.09 219 ILE A C 1
ATOM 1679 O O . ILE A 1 219 ? -21.186 3.643 1.575 1.00 49.09 219 ILE A O 1
ATOM 1683 N N . LYS A 1 220 ? -22.743 4.744 2.760 1.00 37.22 220 LYS A N 1
ATOM 1684 C CA . LYS A 1 220 ? -21.870 5.861 3.161 1.00 37.22 220 LYS A CA 1
ATOM 1685 C C . LYS A 1 220 ? -21.257 5.601 4.540 1.00 37.22 220 LYS A C 1
ATOM 1687 O O . LYS A 1 220 ? -21.880 4.955 5.373 1.00 37.22 220 LYS A O 1
ATOM 1692 N N . TYR A 1 221 ? -20.065 6.158 4.766 1.00 33.62 221 TYR A N 1
ATOM 1693 C CA . TYR A 1 221 ? -19.312 6.101 6.032 1.00 33.62 221 TYR A CA 1
ATOM 1694 C C . TYR A 1 221 ? -18.791 4.711 6.428 1.00 33.62 221 TYR A C 1
ATOM 1696 O O . TYR A 1 221 ? -18.774 4.345 7.598 1.00 33.62 221 TYR A O 1
ATOM 1704 N N . VAL A 1 222 ? -18.315 3.945 5.447 1.00 42.00 222 VAL A N 1
ATOM 1705 C CA . VAL A 1 222 ? -17.529 2.734 5.701 1.00 42.00 222 VAL A CA 1
ATOM 1706 C C . VAL A 1 222 ? -16.087 3.151 5.990 1.00 42.00 222 VAL A C 1
ATOM 1708 O O . VAL A 1 222 ? -15.408 3.656 5.100 1.00 42.00 222 VAL A O 1
ATOM 1711 N N . SER A 1 223 ? -15.618 2.958 7.224 1.00 36.31 223 SER A N 1
ATOM 1712 C CA . SER A 1 223 ? -14.219 3.221 7.594 1.00 36.31 223 SER A CA 1
ATOM 1713 C C . SER A 1 223 ? -13.257 2.151 7.062 1.00 36.31 223 SER A C 1
ATOM 1715 O O . SER A 1 223 ? -12.120 2.475 6.737 1.00 36.31 223 SER A O 1
ATOM 1717 N N . ALA A 1 224 ? -13.714 0.902 6.918 1.00 38.16 224 ALA A N 1
ATOM 1718 C CA . ALA A 1 224 ? -13.038 -0.163 6.177 1.00 38.16 224 ALA A CA 1
ATOM 1719 C C . ALA A 1 224 ? -14.031 -1.274 5.791 1.00 38.16 224 ALA A C 1
ATOM 1721 O O . ALA A 1 224 ? -14.927 -1.612 6.565 1.00 38.16 224 ALA A O 1
ATOM 1722 N N . LEU A 1 225 ? -13.854 -1.851 4.600 1.00 43.03 225 LEU A N 1
ATOM 1723 C CA . LEU A 1 225 ? -14.537 -3.066 4.153 1.00 43.03 225 LEU A CA 1
ATOM 1724 C C . LEU A 1 225 ? -13.493 -4.194 4.176 1.00 43.03 225 LEU A C 1
ATOM 1726 O O . LEU A 1 225 ? -12.558 -4.166 3.379 1.00 43.03 225 LEU A O 1
ATOM 1730 N N . VAL A 1 226 ? -13.608 -5.150 5.099 1.00 41.12 226 VAL A N 1
ATOM 1731 C CA . VAL A 1 226 ? -12.657 -6.270 5.223 1.00 41.12 226 VAL A CA 1
ATOM 1732 C C . VAL A 1 226 ? -13.404 -7.576 4.965 1.00 41.12 226 VAL A C 1
ATOM 1734 O O . VAL A 1 226 ? -14.392 -7.868 5.634 1.00 41.12 226 VAL A O 1
ATOM 1737 N N . ASN A 1 227 ? -12.956 -8.347 3.970 1.00 47.00 227 ASN A N 1
ATOM 1738 C CA . ASN A 1 227 ? -13.461 -9.696 3.713 1.00 47.00 227 ASN A CA 1
ATOM 1739 C C . ASN A 1 227 ? -12.834 -10.663 4.728 1.00 47.00 227 ASN A C 1
ATOM 1741 O O . ASN A 1 227 ? -11.629 -10.885 4.697 1.00 47.00 227 ASN A O 1
ATOM 1745 N N . ASP A 1 228 ? -13.655 -11.250 5.600 1.00 35.59 228 ASP A N 1
ATOM 1746 C CA . ASP A 1 228 ? -13.239 -12.169 6.679 1.00 35.59 228 ASP A CA 1
ATOM 1747 C C . ASP A 1 228 ? -13.048 -13.628 6.212 1.00 35.59 228 ASP A C 1
ATOM 1749 O O . ASP A 1 228 ? -12.908 -14.567 6.991 1.00 35.59 228 ASP A O 1
ATOM 1753 N N . LYS A 1 229 ? -13.074 -13.854 4.899 1.00 41.84 229 LYS A N 1
ATOM 1754 C CA . LYS A 1 229 ? -12.691 -15.129 4.299 1.00 41.84 229 LYS A CA 1
ATOM 1755 C C . LYS A 1 229 ? -11.700 -14.832 3.203 1.00 41.84 229 LYS A C 1
ATOM 1757 O O . LYS A 1 229 ? -11.933 -13.914 2.416 1.00 41.84 229 LYS A O 1
ATOM 1762 N N . GLU A 1 230 ? -10.613 -15.601 3.205 1.00 43.59 230 GLU A N 1
ATOM 1763 C CA . GLU A 1 230 ? -9.601 -15.629 2.155 1.00 43.59 230 GLU A CA 1
ATOM 1764 C C . GLU A 1 230 ? -10.247 -15.311 0.812 1.00 43.59 230 GLU A C 1
ATOM 1766 O O . GLU A 1 230 ? -11.208 -15.967 0.395 1.00 43.59 230 GLU A O 1
ATOM 1771 N N . LEU A 1 231 ? -9.761 -14.240 0.188 1.00 48.66 231 LEU A N 1
ATOM 1772 C CA . LEU A 1 231 ? -10.137 -13.849 -1.156 1.00 48.66 231 LEU A CA 1
ATOM 1773 C C . LEU A 1 231 ? -9.982 -15.102 -2.026 1.00 48.66 231 LEU A C 1
ATOM 1775 O O . LEU A 1 231 ? -8.856 -15.536 -2.259 1.00 48.66 231 LEU A O 1
ATOM 1779 N N . GLN A 1 232 ? -11.088 -15.744 -2.421 1.00 46.12 232 GLN A N 1
ATOM 1780 C CA . GLN A 1 232 ? -10.993 -16.961 -3.219 1.00 46.12 232 GLN A CA 1
ATOM 1781 C C . GLN A 1 232 ? -10.424 -16.582 -4.582 1.00 46.12 232 GLN A C 1
ATOM 1783 O O . GLN A 1 232 ? -11.091 -15.975 -5.420 1.00 46.12 232 GLN A O 1
ATOM 1788 N N . LEU A 1 233 ? -9.146 -16.904 -4.746 1.00 47.81 233 LEU A N 1
ATOM 1789 C CA . LEU A 1 233 ? -8.400 -16.781 -5.980 1.00 47.81 233 LEU A CA 1
ATOM 1790 C C . LEU A 1 233 ? -8.834 -17.939 -6.877 1.00 47.81 233 LEU A C 1
ATOM 1792 O O . LEU A 1 233 ? -8.355 -19.061 -6.736 1.00 47.81 233 LEU A O 1
ATOM 1796 N N . ASP A 1 234 ? -9.764 -17.670 -7.789 1.00 47.62 234 ASP A N 1
ATOM 1797 C CA . ASP A 1 234 ? -9.931 -18.527 -8.958 1.00 47.62 234 ASP A CA 1
ATOM 1798 C C . ASP A 1 234 ? -8.699 -18.332 -9.852 1.00 47.62 234 ASP A C 1
ATOM 1800 O O . ASP A 1 234 ? -8.195 -17.211 -9.966 1.00 47.62 234 ASP A O 1
ATOM 1804 N N . ALA A 1 235 ? -8.193 -19.410 -10.449 1.00 44.03 235 ALA A N 1
ATOM 1805 C CA . ALA A 1 235 ? -6.778 -19.649 -10.767 1.00 44.03 235 ALA A CA 1
ATOM 1806 C C . ALA A 1 235 ? -6.048 -18.599 -11.634 1.00 44.03 235 ALA A C 1
ATOM 1808 O O . ALA A 1 235 ? -4.854 -18.749 -11.848 1.00 44.03 235 ALA A O 1
ATOM 1809 N N . ASN A 1 236 ? -6.712 -17.548 -12.124 1.00 47.66 236 ASN A N 1
ATOM 1810 C CA . ASN A 1 236 ? -6.110 -16.448 -12.881 1.00 47.66 236 ASN A CA 1
ATOM 1811 C C . ASN A 1 236 ? -6.790 -15.071 -12.673 1.00 47.66 236 ASN A C 1
ATOM 1813 O O . ASN A 1 236 ? -6.552 -14.162 -13.471 1.00 47.66 236 ASN A O 1
ATOM 1817 N N . LYS A 1 237 ? -7.685 -14.883 -11.685 1.00 46.72 237 LYS A N 1
ATOM 1818 C CA . LYS A 1 237 ? -8.464 -13.631 -11.547 1.00 46.72 237 LYS A CA 1
ATOM 1819 C C . LYS A 1 237 ? -8.696 -13.210 -10.094 1.00 46.72 237 LYS A C 1
ATOM 1821 O O . LYS A 1 237 ? -9.077 -14.016 -9.255 1.00 46.72 237 LYS A O 1
ATOM 1826 N N . ILE A 1 238 ? -8.555 -11.906 -9.839 1.00 58.50 238 ILE A N 1
ATOM 1827 C CA . ILE A 1 238 ? -8.962 -11.239 -8.595 1.00 58.50 238 ILE A CA 1
ATOM 1828 C C . ILE A 1 238 ? -10.179 -10.364 -8.907 1.00 58.50 238 ILE A C 1
ATOM 1830 O O . ILE A 1 238 ? -10.079 -9.421 -9.692 1.00 58.50 238 ILE A O 1
ATOM 1834 N N . TYR A 1 239 ? -11.329 -10.663 -8.303 1.00 50.84 239 TYR A N 1
ATOM 1835 C CA . TYR A 1 239 ? -12.544 -9.865 -8.467 1.00 50.84 239 TYR A CA 1
ATOM 1836 C C . TYR A 1 239 ? -12.642 -8.820 -7.348 1.00 50.84 239 TYR A C 1
ATOM 1838 O O . TYR A 1 239 ? -12.858 -9.158 -6.186 1.00 50.84 239 TYR A O 1
ATOM 1846 N N . LEU A 1 240 ? -12.485 -7.541 -7.699 1.00 54.62 240 LEU A N 1
ATOM 1847 C CA . LEU A 1 240 ? -12.707 -6.407 -6.799 1.00 54.62 240 LEU A CA 1
ATOM 1848 C C . LEU A 1 240 ? -14.102 -5.828 -7.076 1.00 54.62 240 LEU A C 1
ATOM 1850 O O . LEU A 1 240 ? -14.326 -5.196 -8.107 1.00 54.62 240 LEU A O 1
ATOM 1854 N N . GLY A 1 241 ? -15.044 -6.072 -6.163 1.00 50.12 241 GLY A N 1
ATOM 1855 C CA . GLY A 1 241 ? -16.439 -5.628 -6.270 1.00 50.12 241 GLY A CA 1
ATOM 1856 C C . GLY A 1 241 ? -17.404 -6.677 -6.843 1.00 50.12 241 GLY A C 1
ATOM 1857 O O . GLY A 1 241 ? -17.002 -7.698 -7.397 1.00 50.12 241 GLY A O 1
ATOM 1858 N N . ASN A 1 242 ? -18.709 -6.432 -6.675 1.00 44.31 242 ASN A N 1
ATOM 1859 C CA . ASN A 1 242 ? -19.779 -7.312 -7.152 1.00 44.31 242 ASN A CA 1
ATOM 1860 C C . ASN A 1 242 ? -19.870 -7.268 -8.685 1.00 44.31 242 ASN A C 1
ATOM 1862 O O . ASN A 1 242 ? -20.578 -6.433 -9.245 1.00 44.31 242 ASN A O 1
ATOM 1866 N N . GLN A 1 243 ? -19.188 -8.184 -9.371 1.00 47.12 243 GLN A N 1
ATOM 1867 C CA . GLN A 1 243 ? -19.420 -8.415 -10.795 1.00 47.12 243 GLN A CA 1
ATOM 1868 C C . GLN A 1 243 ? -20.587 -9.382 -10.985 1.00 47.12 243 GLN A C 1
ATOM 1870 O O . GLN A 1 243 ? -20.426 -10.537 -11.376 1.00 47.12 243 GLN A O 1
ATOM 1875 N N . SER A 1 244 ? -21.793 -8.885 -10.725 1.00 40.22 244 SER A N 1
ATOM 1876 C CA . SER A 1 244 ? -23.032 -9.553 -11.108 1.00 40.22 244 SER A CA 1
ATOM 1877 C C . SER A 1 244 ? -23.218 -9.460 -12.626 1.00 40.22 244 SER A C 1
ATOM 1879 O O . SER A 1 244 ? -24.037 -8.673 -13.083 1.00 40.22 244 SER A O 1
ATOM 1881 N N . GLY A 1 245 ? -22.448 -10.232 -13.402 1.00 43.50 245 GLY A N 1
ATOM 1882 C CA . GLY A 1 245 ? -22.761 -10.712 -14.763 1.00 43.50 245 GLY A CA 1
ATOM 1883 C C . GLY A 1 245 ? -23.119 -9.707 -15.873 1.00 43.50 245 GLY A C 1
ATOM 1884 O O . GLY A 1 245 ? -23.294 -10.121 -17.015 1.00 43.50 245 GLY A O 1
ATOM 1885 N N . VAL A 1 246 ? -23.216 -8.410 -15.592 1.00 42.69 246 VAL A N 1
ATOM 1886 C CA . VAL A 1 246 ? -23.613 -7.361 -16.530 1.00 42.69 246 VAL A CA 1
ATOM 1887 C C . VAL A 1 246 ? -22.498 -6.327 -16.563 1.00 42.69 246 VAL A C 1
ATOM 1889 O O . VAL A 1 246 ? -22.107 -5.782 -15.532 1.00 42.69 246 VAL A O 1
ATOM 1892 N N . LYS A 1 247 ? -21.965 -6.060 -17.761 1.00 43.84 247 LYS A N 1
ATOM 1893 C CA . LYS A 1 247 ? -21.029 -4.957 -18.008 1.00 43.84 247 LYS A CA 1
ATOM 1894 C C . LYS A 1 247 ? -21.753 -3.630 -17.752 1.00 43.84 247 LYS A C 1
ATOM 1896 O O . LYS A 1 247 ? -22.384 -3.085 -18.649 1.00 43.84 247 LYS A O 1
ATOM 1901 N N . GLY A 1 248 ? -21.654 -3.130 -16.528 1.00 39.72 248 GLY A N 1
ATOM 1902 C CA . GLY A 1 248 ? -22.130 -1.815 -16.120 1.00 39.72 248 GLY A CA 1
ATOM 1903 C C . GLY A 1 248 ? -21.209 -1.273 -15.036 1.00 39.72 248 GLY A C 1
ATOM 1904 O O . GLY A 1 248 ? -21.041 -1.908 -14.000 1.00 39.72 248 GLY A O 1
ATOM 1905 N N . ASN A 1 249 ? -20.550 -0.157 -15.348 1.00 46.56 249 ASN A N 1
ATOM 1906 C CA . ASN A 1 249 ? -19.596 0.625 -14.555 1.00 46.56 249 ASN A CA 1
ATOM 1907 C C . ASN A 1 249 ? -19.550 0.312 -13.048 1.00 46.56 249 ASN A C 1
ATOM 1909 O O . ASN A 1 249 ? -20.159 0.992 -12.225 1.00 46.56 249 ASN A O 1
ATOM 1913 N N . SER A 1 250 ? -18.741 -0.681 -12.675 1.00 44.62 250 SER A N 1
ATOM 1914 C CA . SER A 1 250 ? -18.269 -0.822 -11.301 1.00 44.62 250 SER A CA 1
ATOM 1915 C C . SER A 1 250 ? -17.197 0.241 -11.083 1.00 44.62 250 SER A C 1
ATOM 1917 O O . SER A 1 250 ? -16.030 0.021 -11.398 1.00 44.62 250 SER A O 1
ATOM 1919 N N . ASN A 1 251 ? -17.596 1.418 -10.600 1.00 47.59 251 ASN A N 1
ATOM 1920 C CA . ASN A 1 251 ? -16.668 2.488 -10.235 1.00 47.59 251 ASN A CA 1
ATOM 1921 C C . ASN A 1 251 ? -15.938 2.122 -8.935 1.00 47.59 251 ASN A C 1
ATOM 1923 O O . ASN A 1 251 ? -16.166 2.717 -7.885 1.00 47.59 251 ASN A O 1
ATOM 1927 N N . VAL A 1 252 ? -15.064 1.119 -8.998 1.00 51.91 252 VAL A N 1
ATOM 1928 C CA . VAL A 1 252 ? -14.048 0.913 -7.970 1.00 51.91 252 VAL A CA 1
ATOM 1929 C C . VAL A 1 252 ? -12.898 1.849 -8.320 1.00 51.91 252 VAL A C 1
ATOM 1931 O O . VAL A 1 252 ? -12.051 1.534 -9.153 1.00 51.91 252 VAL A O 1
ATOM 1934 N N . ILE A 1 253 ? -12.907 3.040 -7.724 1.00 48.66 253 ILE A N 1
ATOM 1935 C CA . ILE A 1 253 ? -11.767 3.953 -7.785 1.00 48.66 253 ILE A CA 1
ATOM 1936 C C . ILE A 1 253 ? -10.754 3.441 -6.761 1.00 48.66 253 ILE A C 1
ATOM 1938 O O . ILE A 1 253 ? -10.921 3.634 -5.558 1.00 48.66 253 ILE A O 1
ATOM 1942 N N . VAL A 1 254 ? -9.736 2.726 -7.236 1.00 50.84 254 VAL A N 1
ATOM 1943 C CA . VAL A 1 254 ? -8.605 2.306 -6.407 1.00 50.84 254 VAL A CA 1
ATOM 1944 C C . VAL A 1 254 ? -7.562 3.412 -6.473 1.00 50.84 254 VAL A C 1
ATOM 1946 O O . VAL A 1 254 ? -6.871 3.542 -7.479 1.00 50.84 254 VAL A O 1
ATOM 1949 N N . ASN A 1 255 ? -7.490 4.237 -5.427 1.00 42.19 255 ASN A N 1
ATOM 1950 C CA . ASN A 1 255 ? -6.508 5.322 -5.367 1.00 42.19 255 ASN A CA 1
ATOM 1951 C C . ASN A 1 255 ? -5.071 4.786 -5.276 1.00 42.19 255 ASN A C 1
ATOM 1953 O O . ASN A 1 255 ? -4.194 5.370 -5.895 1.00 42.19 255 ASN A O 1
ATOM 1957 N N . ASP A 1 256 ? -4.861 3.663 -4.577 1.00 39.94 256 ASP A N 1
ATOM 1958 C CA . ASP A 1 256 ? -3.584 2.946 -4.499 1.00 39.94 256 ASP A CA 1
ATOM 1959 C C . ASP A 1 256 ? -3.831 1.432 -4.375 1.00 39.94 256 ASP A C 1
ATOM 1961 O O . ASP A 1 256 ? -4.604 0.985 -3.525 1.00 39.94 256 ASP A O 1
ATOM 1965 N N . LEU A 1 257 ? -3.183 0.639 -5.238 1.00 53.44 257 LEU A N 1
ATOM 1966 C CA . LEU A 1 257 ? -3.179 -0.827 -5.194 1.00 53.44 257 LEU A CA 1
ATOM 1967 C C . LEU A 1 257 ? -1.743 -1.318 -5.002 1.00 53.44 257 LEU A C 1
ATOM 1969 O O . LEU A 1 257 ? -0.949 -1.311 -5.945 1.00 53.44 257 LEU A O 1
ATOM 1973 N N . THR A 1 258 ? -1.420 -1.778 -3.795 1.00 45.06 258 THR A N 1
ATOM 1974 C CA . THR A 1 258 ? -0.102 -2.345 -3.484 1.00 45.06 258 THR A CA 1
ATOM 1975 C C . THR A 1 258 ? -0.170 -3.866 -3.559 1.00 45.06 258 THR A C 1
ATOM 1977 O O . THR A 1 258 ? -0.763 -4.518 -2.704 1.00 45.06 258 THR A O 1
ATOM 1980 N N . ILE A 1 259 ? 0.433 -4.441 -4.600 1.00 53.97 259 ILE A N 1
ATOM 1981 C CA . ILE A 1 259 ? 0.598 -5.889 -4.755 1.00 53.97 259 ILE A CA 1
ATOM 1982 C C . ILE A 1 259 ? 2.047 -6.208 -4.382 1.00 53.97 259 ILE A C 1
ATOM 1984 O O . ILE A 1 259 ? 2.957 -5.920 -5.158 1.00 53.97 259 ILE A O 1
ATOM 1988 N N . HIS A 1 260 ? 2.276 -6.816 -3.215 1.00 50.47 260 HIS A N 1
ATOM 1989 C CA . HIS A 1 260 ? 3.599 -7.319 -2.817 1.00 50.47 260 HIS A CA 1
ATOM 1990 C C . HIS A 1 260 ? 3.948 -8.588 -3.612 1.00 50.47 260 HIS A C 1
ATOM 1992 O O . HIS A 1 260 ? 4.089 -9.668 -3.051 1.00 50.47 260 HIS A O 1
ATOM 1998 N N . SER A 1 261 ? 4.039 -8.488 -4.938 1.00 51.47 261 SER A N 1
ATOM 1999 C CA . SER A 1 261 ? 4.491 -9.614 -5.757 1.00 51.47 261 SER A CA 1
ATOM 2000 C C . SER A 1 261 ? 6.003 -9.612 -5.954 1.00 51.47 261 SER A C 1
ATOM 2002 O O . SER A 1 261 ? 6.533 -10.674 -6.258 1.00 51.47 261 SER A O 1
ATOM 2004 N N . MET A 1 262 ? 6.709 -8.485 -5.791 1.00 45.12 262 MET A N 1
ATOM 2005 C CA . MET A 1 262 ? 8.171 -8.417 -5.938 1.00 45.12 262 MET A CA 1
ATOM 2006 C C . MET A 1 262 ? 8.749 -7.218 -5.154 1.00 45.12 262 MET A C 1
ATOM 2008 O O . MET A 1 262 ? 8.774 -6.103 -5.660 1.00 45.12 262 MET A O 1
ATOM 2012 N N . GLY A 1 263 ? 9.203 -7.440 -3.914 1.00 46.66 263 GLY A N 1
ATOM 2013 C CA . GLY A 1 263 ? 10.164 -6.565 -3.215 1.00 46.66 263 GLY A CA 1
ATOM 2014 C C . GLY A 1 263 ? 9.827 -5.070 -3.090 1.00 46.66 263 GLY A C 1
ATOM 2015 O O . GLY A 1 263 ? 10.660 -4.242 -3.453 1.00 46.66 263 GLY A O 1
ATOM 2016 N N . ASP A 1 264 ? 8.646 -4.727 -2.565 1.00 50.09 264 ASP A N 1
ATOM 2017 C CA . ASP A 1 264 ? 8.271 -3.352 -2.176 1.00 50.09 264 ASP A CA 1
ATOM 2018 C C . ASP A 1 264 ? 8.439 -2.276 -3.266 1.00 50.09 264 ASP A C 1
ATOM 2020 O O . ASP A 1 264 ? 8.728 -1.116 -2.972 1.00 50.09 264 ASP A O 1
ATOM 2024 N N . GLN A 1 265 ? 8.239 -2.628 -4.538 1.00 48.34 265 GLN A N 1
ATOM 2025 C CA . GLN A 1 265 ? 8.201 -1.641 -5.617 1.00 48.34 265 GLN A CA 1
ATOM 2026 C C . GLN A 1 265 ? 6.753 -1.247 -5.958 1.00 48.34 265 GLN A C 1
ATOM 2028 O O . GLN A 1 265 ? 5.905 -2.126 -6.139 1.00 48.34 265 GLN A O 1
ATOM 2033 N N . PRO A 1 266 ? 6.432 0.058 -6.072 1.00 51.34 266 PRO A N 1
ATOM 2034 C CA . PRO A 1 266 ? 5.098 0.505 -6.467 1.00 51.34 266 PRO A CA 1
ATOM 2035 C C . PRO A 1 266 ? 4.797 0.079 -7.912 1.00 51.34 266 PRO A C 1
ATOM 2037 O O . PRO A 1 266 ? 5.685 0.108 -8.757 1.00 51.34 266 PRO A O 1
ATOM 2040 N N . LEU A 1 267 ? 3.547 -0.270 -8.241 1.00 48.34 267 LEU A N 1
ATOM 2041 C CA . LEU A 1 267 ? 3.123 -0.712 -9.587 1.00 48.34 267 LEU A CA 1
ATOM 2042 C C . LEU A 1 267 ? 3.486 0.290 -10.706 1.00 48.34 267 LEU A C 1
ATOM 2044 O O . LEU A 1 267 ? 3.708 -0.093 -11.855 1.00 48.34 267 LEU A O 1
ATOM 2048 N N . SER A 1 268 ? 3.617 1.573 -10.359 1.00 47.12 268 SER A N 1
ATOM 2049 C CA . SER A 1 268 ? 4.123 2.629 -11.240 1.00 47.12 268 SER A CA 1
ATOM 2050 C C . SER A 1 268 ? 5.551 2.375 -11.737 1.00 47.12 268 SER A C 1
ATOM 2052 O O . SER A 1 268 ? 5.876 2.777 -12.846 1.00 47.12 268 SER A O 1
ATOM 2054 N N . SER A 1 269 ? 6.391 1.673 -10.975 1.00 48.62 269 SER A N 1
ATOM 2055 C CA . SER A 1 269 ? 7.733 1.253 -11.404 1.00 48.62 269 SER A CA 1
ATOM 2056 C C . SER A 1 269 ? 7.695 0.169 -12.490 1.00 48.62 269 SER A C 1
ATOM 2058 O O . SER A 1 269 ? 8.553 0.157 -13.370 1.00 48.62 269 SER A O 1
ATOM 2060 N N . LEU A 1 270 ? 6.661 -0.683 -12.486 1.00 49.84 270 LEU A N 1
ATOM 2061 C CA . LEU A 1 270 ? 6.411 -1.691 -13.519 1.00 49.84 270 LEU A CA 1
ATOM 2062 C C . LEU A 1 270 ? 5.824 -1.055 -14.793 1.00 49.84 270 LEU A C 1
ATOM 2064 O O . LEU A 1 270 ? 6.160 -1.455 -15.901 1.00 49.84 270 LEU A O 1
ATOM 2068 N N . LEU A 1 271 ? 4.970 -0.037 -14.634 1.00 50.91 271 LEU A N 1
ATOM 2069 C CA . LEU A 1 271 ? 4.366 0.730 -15.735 1.00 50.91 271 LEU A CA 1
ATOM 2070 C C . LEU A 1 271 ? 5.335 1.742 -16.373 1.00 50.91 271 LEU A C 1
ATOM 2072 O O . LEU A 1 271 ? 5.165 2.094 -17.536 1.00 50.91 271 LEU A O 1
ATOM 2076 N N . ASN A 1 272 ? 6.357 2.189 -15.636 1.00 52.28 272 ASN A N 1
ATOM 2077 C CA . ASN A 1 272 ? 7.365 3.150 -16.096 1.00 52.28 272 ASN A CA 1
ATOM 2078 C C . ASN A 1 272 ? 8.712 2.509 -16.459 1.00 52.28 272 ASN A C 1
ATOM 2080 O O . ASN A 1 272 ? 9.677 3.240 -16.684 1.00 52.28 272 ASN A O 1
ATOM 2084 N N . SER A 1 273 ? 8.826 1.177 -16.533 1.00 65.81 273 SER A N 1
ATOM 2085 C CA . SER A 1 273 ? 10.114 0.551 -16.870 1.00 65.81 273 SER A CA 1
ATOM 2086 C C . SER A 1 273 ? 10.592 0.918 -18.280 1.00 65.81 273 SER A C 1
ATOM 2088 O O . SER A 1 273 ? 11.785 0.843 -18.566 1.00 65.81 273 SER A O 1
ATOM 2090 N N . MET A 1 274 ? 9.673 1.329 -19.163 1.00 76.62 274 MET A N 1
ATOM 2091 C CA . MET A 1 274 ? 9.989 1.819 -20.497 1.00 76.62 274 MET A CA 1
ATOM 2092 C C . MET A 1 274 ? 8.987 2.908 -20.916 1.00 76.62 274 MET A C 1
ATOM 2094 O O . MET A 1 274 ? 7.793 2.619 -21.002 1.00 76.62 274 MET A O 1
ATOM 2098 N N . PRO A 1 275 ? 9.431 4.150 -21.181 1.00 88.88 275 PRO A N 1
ATOM 2099 C CA . PRO A 1 275 ? 8.543 5.227 -21.616 1.00 88.88 275 PRO A CA 1
ATOM 2100 C C . PRO A 1 275 ? 7.752 4.864 -22.884 1.00 88.88 275 PRO A C 1
ATOM 2102 O O . PRO A 1 275 ? 8.288 4.214 -23.787 1.00 88.88 275 PRO A O 1
ATOM 2105 N N . VAL A 1 276 ? 6.500 5.321 -22.999 1.00 92.38 276 VAL A N 1
ATOM 2106 C CA . VAL A 1 276 ? 5.731 5.207 -24.254 1.00 92.38 276 VAL A CA 1
ATOM 2107 C C . VAL A 1 276 ? 6.496 5.913 -25.379 1.00 92.38 276 VAL A C 1
ATOM 2109 O O . VAL A 1 276 ? 7.083 6.970 -25.163 1.00 92.38 276 VAL A O 1
ATOM 2112 N N . GLY A 1 277 ? 6.530 5.307 -26.567 1.00 93.56 277 GLY A N 1
ATOM 2113 C CA . GLY A 1 277 ? 7.360 5.758 -27.687 1.00 93.56 277 GLY A CA 1
ATOM 2114 C C . GLY A 1 277 ? 8.770 5.157 -27.722 1.00 93.56 277 GLY A C 1
ATOM 2115 O O . GLY A 1 277 ? 9.476 5.319 -28.714 1.00 93.56 277 GLY A O 1
ATOM 2116 N N . SER A 1 278 ? 9.184 4.419 -26.688 1.00 94.06 278 SER A N 1
ATOM 2117 C CA . SER A 1 278 ? 10.467 3.712 -26.708 1.00 94.06 278 SER A CA 1
ATOM 2118 C C . SER A 1 278 ? 10.484 2.615 -27.770 1.00 94.06 278 SER A C 1
ATOM 2120 O O . SER A 1 278 ? 9.555 1.806 -27.845 1.00 94.06 278 SER A O 1
ATOM 2122 N N . VAL A 1 279 ? 11.576 2.561 -28.533 1.00 94.94 279 VAL A N 1
ATOM 2123 C CA . VAL A 1 279 ? 11.832 1.548 -29.562 1.00 94.94 279 VAL A CA 1
ATOM 2124 C C . VAL A 1 279 ? 12.830 0.518 -29.041 1.00 94.94 279 VAL A C 1
ATOM 2126 O O . VAL A 1 279 ? 13.889 0.883 -28.532 1.00 94.94 279 VAL A O 1
ATOM 2129 N N . ILE A 1 280 ? 12.513 -0.767 -29.198 1.00 94.50 280 ILE A N 1
ATOM 2130 C CA . ILE A 1 280 ? 13.395 -1.886 -28.840 1.00 94.50 280 ILE A CA 1
ATOM 2131 C C . ILE A 1 280 ? 13.528 -2.879 -29.990 1.00 94.50 280 ILE A C 1
ATOM 2133 O O . ILE A 1 280 ? 12.627 -3.015 -30.820 1.00 94.50 280 ILE A O 1
ATOM 2137 N N . SER A 1 281 ? 14.656 -3.587 -30.026 1.00 95.69 281 SER A N 1
ATOM 2138 C CA . SER A 1 281 ? 14.827 -4.760 -30.877 1.00 95.69 281 SER A CA 1
ATOM 2139 C C . SER A 1 281 ? 14.164 -5.978 -30.234 1.00 95.69 281 SER A C 1
ATOM 2141 O O . SER A 1 281 ? 14.306 -6.239 -29.039 1.00 95.69 281 SER A O 1
ATOM 2143 N N . TYR A 1 282 ? 13.431 -6.737 -31.039 1.00 96.50 282 TYR A N 1
ATOM 2144 C CA . TYR A 1 282 ? 12.640 -7.878 -30.613 1.00 96.50 282 TYR A CA 1
ATOM 2145 C C . TYR A 1 282 ? 12.898 -9.072 -31.531 1.00 96.50 282 TYR A C 1
ATOM 2147 O O . TYR A 1 282 ? 12.884 -8.957 -32.755 1.00 96.50 282 TYR A O 1
ATOM 2155 N N . ALA A 1 283 ? 13.164 -10.232 -30.930 1.00 96.94 283 ALA A N 1
ATOM 2156 C CA . ALA A 1 283 ? 13.545 -11.437 -31.666 1.00 96.94 283 ALA A CA 1
ATOM 2157 C C . ALA A 1 283 ? 12.359 -12.200 -32.276 1.00 96.94 283 ALA A C 1
ATOM 2159 O O . ALA A 1 283 ? 12.565 -13.039 -33.149 1.00 96.94 283 ALA A O 1
ATOM 2160 N N . GLY A 1 284 ? 11.130 -11.942 -31.821 1.00 94.25 284 GLY A N 1
ATOM 2161 C CA . GLY A 1 284 ? 9.936 -12.577 -32.376 1.00 94.25 284 GLY A CA 1
ATOM 2162 C C . GLY A 1 284 ? 9.455 -11.896 -33.660 1.00 94.25 284 GLY A C 1
ATOM 2163 O O . GLY A 1 284 ? 9.662 -10.703 -33.860 1.00 94.25 284 GLY A O 1
ATOM 2164 N N . GLY A 1 285 ? 8.769 -12.656 -34.516 1.00 94.38 285 GLY A N 1
ATOM 2165 C CA . GLY A 1 285 ? 8.217 -12.157 -35.784 1.00 94.38 285 GLY A CA 1
ATOM 2166 C C . GLY A 1 285 ? 6.848 -11.472 -35.678 1.00 94.38 285 GLY A C 1
ATOM 2167 O O . GLY A 1 285 ? 6.272 -11.123 -36.700 1.00 94.38 285 GLY A O 1
ATOM 2168 N N . VAL A 1 286 ? 6.295 -11.327 -34.470 1.00 95.25 286 VAL A N 1
ATOM 2169 C CA . VAL A 1 286 ? 4.995 -10.684 -34.220 1.00 95.25 286 VAL A CA 1
ATOM 2170 C C . VAL A 1 286 ? 5.128 -9.774 -33.009 1.00 95.25 286 VAL A C 1
ATOM 2172 O O . VAL A 1 286 ? 5.643 -10.207 -31.979 1.00 95.25 286 VAL A O 1
ATOM 2175 N N . ALA A 1 287 ? 4.675 -8.524 -33.121 1.00 93.81 287 ALA A N 1
ATOM 2176 C CA . ALA A 1 287 ? 4.740 -7.580 -32.010 1.00 93.81 287 ALA A CA 1
ATOM 2177 C C . ALA A 1 287 ? 3.898 -8.090 -30.823 1.00 93.81 287 ALA A C 1
ATOM 2179 O O . ALA A 1 287 ? 2.736 -8.463 -31.015 1.00 93.81 287 ALA A O 1
ATOM 2180 N N . PRO A 1 288 ? 4.461 -8.139 -29.602 1.00 91.69 288 PRO A N 1
ATOM 2181 C CA . PRO A 1 288 ? 3.705 -8.524 -28.422 1.00 91.69 288 PRO A CA 1
ATOM 2182 C C . PRO A 1 288 ? 2.668 -7.452 -28.069 1.00 91.69 288 PRO A C 1
ATOM 2184 O O . PRO A 1 288 ? 2.772 -6.294 -28.477 1.00 91.69 288 PRO A O 1
ATOM 2187 N N . SER A 1 289 ? 1.680 -7.830 -27.257 1.00 89.69 289 SER A N 1
ATOM 2188 C CA . SER A 1 289 ? 0.705 -6.873 -26.728 1.00 89.69 289 SER A CA 1
ATOM 2189 C C . SER A 1 289 ? 1.411 -5.708 -26.032 1.00 89.69 289 SER A C 1
ATOM 2191 O O . SER A 1 289 ? 2.350 -5.911 -25.263 1.00 89.69 289 SER A O 1
ATOM 2193 N N . GLY A 1 290 ? 0.934 -4.493 -26.285 1.00 90.56 290 GLY A N 1
ATOM 2194 C CA . GLY A 1 290 ? 1.518 -3.265 -25.752 1.00 90.56 290 GLY A CA 1
ATOM 2195 C C . GLY A 1 290 ? 2.513 -2.572 -26.689 1.00 90.56 290 GLY A C 1
ATOM 2196 O O . GLY A 1 290 ? 3.046 -1.509 -26.350 1.00 90.56 290 GLY A O 1
ATOM 2197 N N . TYR A 1 291 ? 2.768 -3.169 -27.857 1.00 94.94 291 TYR A N 1
ATOM 2198 C CA . TYR A 1 291 ? 3.719 -2.685 -28.844 1.00 94.94 291 TYR A CA 1
ATOM 2199 C C . TYR A 1 291 ? 3.157 -2.712 -30.265 1.00 94.94 291 TYR A C 1
ATOM 2201 O O . TYR A 1 291 ? 2.376 -3.587 -30.631 1.00 94.94 291 TYR A O 1
ATOM 2209 N N . PHE A 1 292 ? 3.627 -1.779 -31.090 1.00 97.38 292 PHE A N 1
ATOM 2210 C CA . PHE A 1 292 ? 3.491 -1.849 -32.542 1.00 97.38 292 PHE A CA 1
ATOM 2211 C C . PHE A 1 292 ? 4.818 -2.210 -33.188 1.00 97.38 292 PHE A C 1
ATOM 2213 O O . PHE A 1 292 ? 5.875 -1.855 -32.678 1.00 97.38 292 PHE A O 1
ATOM 2220 N N . GLU A 1 293 ? 4.768 -2.891 -34.327 1.00 97.75 293 GLU A N 1
ATOM 2221 C CA . GLU A 1 293 ? 5.922 -2.985 -35.218 1.00 97.75 293 GLU A CA 1
ATOM 2222 C C . GLU A 1 293 ? 6.237 -1.599 -35.796 1.00 97.75 293 GLU A C 1
ATOM 2224 O O . GLU A 1 293 ? 5.333 -0.877 -36.213 1.00 97.75 293 GLU A O 1
ATOM 2229 N N . CYS A 1 294 ? 7.516 -1.234 -35.858 1.00 97.50 294 CYS A N 1
ATOM 2230 C CA . CYS A 1 294 ? 7.980 -0.033 -36.547 1.00 97.50 294 CYS A CA 1
ATOM 2231 C C . CYS A 1 294 ? 7.982 -0.250 -38.073 1.00 97.50 294 CYS A C 1
ATOM 2233 O O . CYS A 1 294 ? 9.039 -0.420 -38.682 1.00 97.50 294 CYS A O 1
ATOM 2235 N N . ASN A 1 295 ? 6.792 -0.260 -38.680 1.00 97.19 295 ASN A N 1
ATOM 2236 C CA . ASN A 1 295 ? 6.564 -0.558 -40.099 1.00 97.19 295 ASN A CA 1
ATOM 2237 C C . ASN A 1 295 ? 5.927 0.598 -40.899 1.00 97.19 295 ASN A C 1
ATOM 2239 O O . ASN A 1 295 ? 5.392 0.371 -41.985 1.00 97.19 295 ASN A O 1
ATOM 2243 N N . GLY A 1 296 ? 5.934 1.823 -40.363 1.00 96.44 296 GLY A N 1
ATOM 2244 C CA . GLY A 1 296 ? 5.348 2.991 -41.032 1.00 96.44 296 GLY A CA 1
ATOM 2245 C C . GLY A 1 296 ? 3.820 3.107 -40.942 1.00 96.44 296 GLY A C 1
ATOM 2246 O O . GLY A 1 296 ? 3.245 4.034 -41.521 1.00 96.44 296 GLY A O 1
ATOM 2247 N N . ALA A 1 297 ? 3.138 2.181 -40.260 1.00 97.25 297 ALA A N 1
ATOM 2248 C CA . ALA A 1 297 ? 1.682 2.191 -40.161 1.00 97.25 297 ALA A CA 1
ATOM 2249 C C . ALA A 1 297 ? 1.148 3.381 -39.347 1.00 97.25 297 ALA A C 1
ATOM 2251 O O . ALA A 1 297 ? 1.747 3.832 -38.367 1.00 97.25 297 ALA A O 1
ATOM 2252 N N . SER A 1 298 ? -0.035 3.858 -39.736 1.00 97.75 298 SER A N 1
ATOM 2253 C CA . SER A 1 298 ? -0.795 4.816 -38.936 1.00 97.75 298 SER A CA 1
ATOM 2254 C C . SER A 1 298 ? -1.490 4.138 -37.756 1.00 97.75 298 SER A C 1
ATOM 2256 O O . SER A 1 298 ? -1.928 2.991 -37.859 1.00 97.75 298 SER A O 1
ATOM 2258 N N . PHE A 1 299 ? -1.655 4.870 -36.657 1.00 96.88 299 PHE A N 1
ATOM 2259 C CA . PHE A 1 299 ? -2.409 4.436 -35.482 1.00 96.88 299 PHE A CA 1
ATOM 2260 C C . PHE A 1 299 ? -3.496 5.450 -35.101 1.00 96.88 299 PHE A C 1
ATOM 2262 O O . PHE A 1 299 ? -3.454 6.622 -35.478 1.00 96.88 299 PHE A O 1
ATOM 2269 N N . ASP A 1 300 ? -4.491 4.984 -34.345 1.00 96.44 300 ASP A N 1
ATOM 2270 C CA . ASP A 1 300 ? -5.568 5.829 -33.825 1.00 96.44 300 ASP A CA 1
ATOM 2271 C C . ASP A 1 300 ? -5.062 6.673 -32.645 1.00 96.44 300 ASP A C 1
ATOM 2273 O O . ASP A 1 300 ? -4.733 6.149 -31.576 1.00 96.44 300 ASP A O 1
ATOM 2277 N N . THR A 1 301 ? -5.011 7.990 -32.835 1.00 95.00 301 THR A N 1
ATOM 2278 C CA . THR A 1 301 ? -4.517 8.948 -31.839 1.00 95.00 301 THR A CA 1
ATOM 2279 C C . THR A 1 301 ? -5.418 9.051 -30.610 1.00 95.00 301 THR A C 1
ATOM 2281 O O . THR A 1 301 ? -4.921 9.357 -29.528 1.00 95.00 301 THR A O 1
ATOM 2284 N N . ASN A 1 302 ? -6.712 8.734 -30.731 1.00 93.50 302 ASN A N 1
ATOM 2285 C CA . ASN A 1 302 ? -7.627 8.700 -29.589 1.00 93.50 302 ASN A CA 1
ATOM 2286 C C . ASN A 1 302 ? -7.378 7.469 -28.717 1.00 93.50 302 ASN A C 1
ATOM 2288 O O . ASN A 1 302 ? -7.528 7.528 -27.498 1.00 93.50 302 ASN A O 1
ATOM 2292 N N . LYS A 1 303 ? -6.980 6.352 -29.337 1.00 93.12 303 LYS A N 1
ATOM 2293 C CA . LYS A 1 303 ? -6.652 5.111 -28.628 1.00 93.12 303 LYS A CA 1
ATOM 2294 C C . LYS A 1 303 ? -5.242 5.138 -28.029 1.00 93.12 303 LYS A C 1
ATOM 2296 O O . LYS A 1 303 ? -5.040 4.572 -26.958 1.00 93.12 303 LYS A O 1
ATOM 2301 N N . TYR A 1 304 ? -4.293 5.816 -28.680 1.00 94.94 304 TYR A N 1
ATOM 2302 C CA . TYR A 1 304 ? -2.888 5.895 -28.252 1.00 94.94 304 TYR A CA 1
ATOM 2303 C C . TYR A 1 304 ? -2.379 7.347 -28.128 1.00 94.94 304 TYR A C 1
ATOM 2305 O O . TYR A 1 304 ? -1.407 7.730 -28.788 1.00 94.94 304 TYR A O 1
ATOM 2313 N N . PRO A 1 305 ? -2.988 8.176 -27.259 1.00 94.50 305 PRO A N 1
ATOM 2314 C CA . PRO A 1 305 ? -2.659 9.600 -27.156 1.00 94.50 305 PRO A CA 1
ATOM 2315 C C . PRO A 1 305 ? -1.240 9.855 -26.628 1.00 94.50 305 PRO A C 1
ATOM 2317 O O . PRO A 1 305 ? -0.588 10.809 -27.045 1.00 94.50 305 PRO A O 1
ATOM 2320 N N . LYS A 1 306 ? -0.723 8.980 -25.753 1.00 92.44 306 LYS A N 1
ATOM 2321 C CA . LYS A 1 306 ? 0.657 9.069 -25.243 1.00 92.44 306 LYS A CA 1
ATOM 2322 C C . LYS A 1 306 ? 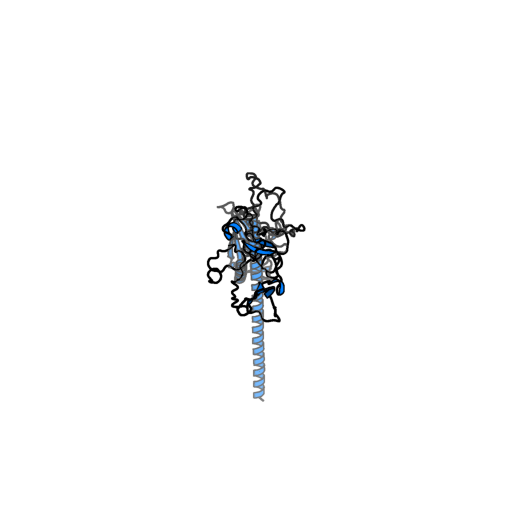1.695 8.818 -26.340 1.00 92.44 306 LYS A C 1
ATOM 2324 O O . LYS A 1 306 ? 2.718 9.492 -26.377 1.00 92.44 306 LYS A O 1
ATOM 2329 N N . LEU A 1 307 ? 1.424 7.875 -27.246 1.00 95.31 307 LEU A N 1
ATOM 2330 C CA . LEU A 1 307 ? 2.302 7.597 -28.383 1.00 95.31 307 LEU A CA 1
ATOM 2331 C C . LEU A 1 307 ? 2.291 8.756 -29.382 1.00 95.31 307 LEU A C 1
ATOM 2333 O O . LEU A 1 307 ? 3.351 9.174 -29.839 1.00 95.31 307 LEU A O 1
ATOM 2337 N N . TYR A 1 308 ? 1.110 9.320 -29.655 1.00 96.19 308 TYR A N 1
ATOM 2338 C CA . TYR A 1 308 ? 0.985 10.526 -30.473 1.00 96.19 308 TYR A CA 1
ATOM 2339 C C . TYR A 1 308 ? 1.786 11.694 -29.886 1.00 96.19 308 TYR A C 1
ATOM 2341 O O . TYR A 1 308 ? 2.525 12.359 -30.604 1.00 96.19 308 TYR A O 1
ATOM 2349 N N . GLN A 1 309 ? 1.709 11.902 -28.569 1.00 94.62 309 GLN A N 1
ATOM 2350 C CA . GLN A 1 309 ? 2.498 12.925 -27.885 1.00 94.62 309 GLN A CA 1
ATOM 2351 C C . GLN A 1 309 ? 4.011 12.673 -27.991 1.00 94.62 309 GLN A C 1
ATOM 2353 O O . GLN A 1 309 ? 4.768 13.626 -28.156 1.00 94.62 309 GLN A O 1
ATOM 2358 N N . ALA A 1 310 ? 4.451 11.415 -27.900 1.00 93.81 310 ALA A N 1
ATOM 2359 C CA . ALA A 1 310 ? 5.866 11.056 -27.978 1.00 93.81 310 ALA A CA 1
ATOM 2360 C C . ALA A 1 310 ? 6.452 11.222 -29.392 1.00 93.81 310 ALA A C 1
ATOM 2362 O O . ALA A 1 310 ? 7.603 11.628 -29.532 1.00 93.81 310 ALA A O 1
ATOM 2363 N N . LEU A 1 311 ? 5.675 10.905 -30.433 1.00 93.12 311 LEU A N 1
ATOM 2364 C CA . LEU A 1 311 ? 6.130 10.966 -31.826 1.00 93.12 311 LEU A CA 1
ATOM 2365 C C . LEU A 1 311 ? 5.877 12.322 -32.493 1.00 93.12 311 LEU A C 1
ATOM 2367 O O . LEU A 1 311 ? 6.592 12.676 -33.427 1.00 93.12 311 LEU A O 1
ATOM 2371 N N . GLY A 1 312 ? 4.861 13.067 -32.048 1.00 93.44 312 GLY A N 1
ATOM 2372 C CA . GLY A 1 312 ? 4.375 14.265 -32.739 1.00 93.44 312 GLY A CA 1
ATOM 2373 C C . GLY A 1 312 ? 3.687 13.970 -34.080 1.00 93.44 312 GLY A C 1
ATOM 2374 O O . GLY A 1 312 ? 3.410 14.899 -34.834 1.00 93.44 312 GLY A O 1
ATOM 2375 N N . ASP A 1 313 ? 3.420 12.696 -34.377 1.00 91.94 313 ASP A N 1
ATOM 2376 C CA . ASP A 1 313 ? 2.811 12.202 -35.614 1.00 91.94 313 ASP A CA 1
ATOM 2377 C C . ASP A 1 313 ? 1.930 10.973 -35.313 1.00 91.94 313 ASP A C 1
ATOM 2379 O O . ASP A 1 313 ? 2.074 10.324 -34.272 1.00 91.94 313 ASP A O 1
ATOM 2383 N N . ASN A 1 314 ? 1.005 10.641 -36.216 1.00 95.56 314 ASN A N 1
ATOM 2384 C CA . ASN A 1 314 ? 0.111 9.486 -36.101 1.00 95.56 314 ASN A CA 1
ATOM 2385 C C . ASN A 1 314 ? 0.645 8.225 -36.797 1.00 95.56 314 ASN A C 1
ATOM 2387 O O . ASN A 1 314 ? -0.125 7.294 -37.047 1.00 95.56 314 ASN A O 1
ATOM 2391 N N . LYS A 1 315 ? 1.937 8.196 -37.130 1.00 96.44 315 LYS A N 1
ATOM 2392 C CA . LYS A 1 315 ? 2.618 7.063 -37.757 1.00 96.44 315 LYS A CA 1
ATOM 2393 C C . LYS A 1 315 ? 3.784 6.601 -36.912 1.00 96.44 315 LYS A C 1
ATOM 2395 O O . LYS A 1 315 ? 4.561 7.410 -36.413 1.00 96.44 315 LYS A O 1
ATOM 2400 N N . VAL A 1 316 ? 3.924 5.288 -36.784 1.00 96.81 316 VAL A N 1
ATOM 2401 C CA . VAL A 1 316 ? 5.152 4.704 -36.239 1.00 96.81 316 VAL A CA 1
ATOM 2402 C C . VAL A 1 316 ? 6.283 4.839 -37.268 1.00 96.81 316 VAL A C 1
ATOM 2404 O O . VAL A 1 316 ? 6.002 4.848 -38.468 1.00 96.81 316 VAL A O 1
ATOM 2407 N N . PRO A 1 317 ? 7.558 4.928 -36.850 1.00 95.81 317 PRO A N 1
ATOM 2408 C CA . PRO A 1 317 ? 8.683 4.898 -37.785 1.00 95.81 317 PRO A CA 1
ATOM 2409 C C . PRO A 1 317 ? 8.671 3.624 -38.640 1.00 95.81 317 PRO A C 1
ATOM 2411 O O . PRO A 1 317 ? 8.220 2.582 -38.169 1.00 95.81 317 PRO A O 1
ATOM 2414 N N . ASP A 1 318 ? 9.191 3.678 -39.868 1.00 96.62 318 ASP A N 1
ATOM 2415 C CA . ASP A 1 318 ? 9.496 2.472 -40.650 1.00 96.62 318 ASP A CA 1
ATOM 2416 C C . ASP A 1 318 ? 10.988 2.157 -40.512 1.00 96.62 318 ASP A C 1
ATOM 2418 O O . ASP A 1 318 ? 11.836 2.864 -41.054 1.00 96.62 318 ASP A O 1
ATOM 2422 N N . LEU A 1 319 ? 11.309 1.136 -39.714 1.00 96.75 319 LEU A N 1
ATOM 2423 C CA . LEU A 1 319 ? 12.688 0.735 -39.406 1.00 96.75 319 LEU A CA 1
ATOM 2424 C C . LEU A 1 319 ? 13.065 -0.603 -40.051 1.00 96.75 319 LEU A C 1
ATOM 2426 O O . LEU A 1 319 ? 14.110 -1.181 -39.741 1.00 96.75 319 LEU A O 1
ATOM 2430 N N . ARG A 1 320 ? 12.218 -1.130 -40.939 1.00 96.25 320 ARG A N 1
ATOM 2431 C CA . ARG A 1 320 ? 12.466 -2.410 -41.606 1.00 96.25 320 ARG A CA 1
ATOM 2432 C C . ARG A 1 320 ? 13.636 -2.263 -42.576 1.00 96.25 320 ARG A C 1
ATOM 2434 O O . ARG A 1 320 ? 13.588 -1.461 -43.500 1.00 96.25 320 ARG A O 1
ATOM 2441 N N . GLY A 1 321 ? 14.692 -3.047 -42.358 1.00 93.75 321 GLY A N 1
ATOM 2442 C CA . GLY A 1 321 ? 15.900 -3.015 -43.191 1.00 93.75 321 GLY A CA 1
ATOM 2443 C C . GLY A 1 321 ? 16.807 -1.801 -42.965 1.00 93.75 321 GLY A C 1
ATOM 2444 O O . GLY A 1 321 ? 17.729 -1.597 -43.746 1.00 93.75 321 GLY A O 1
ATOM 2445 N N . VAL A 1 322 ? 16.580 -1.005 -41.913 1.00 94.12 322 VAL A N 1
ATOM 2446 C CA . VAL A 1 322 ? 17.349 0.220 -41.641 1.00 94.12 322 VAL A CA 1
ATOM 2447 C C . VAL A 1 322 ? 18.184 0.066 -40.371 1.00 94.12 322 VAL A C 1
ATOM 2449 O O . VAL A 1 322 ? 17.708 -0.423 -39.346 1.00 94.12 322 VAL A O 1
ATOM 2452 N N . PHE A 1 323 ? 19.437 0.525 -40.414 1.00 93.19 323 PHE A N 1
ATOM 2453 C CA . PHE A 1 323 ? 20.269 0.652 -39.218 1.00 93.19 323 PHE A CA 1
ATOM 2454 C C . PHE A 1 323 ? 19.897 1.908 -38.423 1.00 93.19 323 PHE A C 1
ATOM 2456 O O . PHE A 1 323 ? 19.850 3.013 -38.961 1.00 93.19 323 PHE A O 1
ATOM 2463 N N . VAL A 1 324 ? 19.696 1.754 -37.113 1.00 93.56 324 VAL A N 1
ATOM 2464 C CA . VAL A 1 324 ? 19.428 2.883 -36.212 1.00 93.56 324 VAL A CA 1
ATOM 2465 C C . VAL A 1 324 ? 20.742 3.510 -35.749 1.00 93.56 324 VAL A C 1
ATOM 2467 O O . VAL A 1 324 ? 21.652 2.815 -35.293 1.00 93.56 324 VAL A O 1
ATOM 2470 N N . ARG A 1 325 ? 20.827 4.842 -35.817 1.00 92.56 325 ARG A N 1
ATOM 2471 C CA . ARG A 1 325 ? 21.952 5.630 -35.297 1.00 92.56 325 ARG A CA 1
ATOM 2472 C C . ARG A 1 325 ? 21.474 6.670 -34.286 1.00 92.56 325 ARG A C 1
ATOM 2474 O O . ARG A 1 325 ? 20.346 7.147 -34.374 1.00 92.56 325 ARG A O 1
ATOM 2481 N N . GLY A 1 326 ? 22.331 7.015 -33.326 1.00 93.62 326 GLY A N 1
ATOM 2482 C CA . GLY A 1 326 ? 22.021 8.042 -32.330 1.00 93.62 326 GLY A CA 1
ATOM 2483 C C . GLY A 1 326 ? 21.830 9.414 -32.977 1.00 93.62 326 GLY A C 1
ATOM 2484 O O . GLY A 1 326 ? 22.598 9.790 -33.862 1.00 93.62 326 GLY A O 1
ATOM 2485 N N . TRP A 1 327 ? 20.816 10.156 -32.530 1.00 93.94 327 TRP A N 1
ATOM 2486 C CA . TRP A 1 327 ? 20.588 11.527 -32.979 1.00 93.94 327 TRP A CA 1
ATOM 2487 C C . TRP A 1 327 ? 21.695 12.448 -32.455 1.00 93.94 327 TRP A C 1
ATOM 2489 O O . TRP A 1 327 ? 22.017 12.418 -31.268 1.00 93.94 327 TRP A O 1
ATOM 2499 N N . ASP A 1 328 ? 22.270 13.265 -33.340 1.00 93.56 328 ASP A N 1
ATOM 2500 C CA . ASP A 1 328 ? 23.380 14.165 -33.004 1.00 93.56 328 ASP A CA 1
ATOM 2501 C C . ASP A 1 328 ? 23.029 15.168 -31.906 1.00 93.56 328 ASP A C 1
ATOM 2503 O O . ASP A 1 328 ? 23.886 15.520 -31.101 1.00 93.56 328 ASP A O 1
ATOM 2507 N N . HIS A 1 329 ? 21.774 15.631 -31.896 1.00 92.12 329 HIS A N 1
ATOM 2508 C CA . HIS A 1 329 ? 21.215 16.564 -30.919 1.00 92.12 329 HIS A CA 1
ATOM 2509 C C . HIS A 1 329 ? 22.160 17.733 -30.557 1.00 92.12 329 HIS A C 1
ATOM 2511 O O . HIS A 1 329 ? 22.288 18.118 -29.397 1.00 92.12 329 HIS A O 1
ATOM 2517 N N . GLY A 1 330 ? 22.844 18.294 -31.563 1.00 91.38 330 GLY A N 1
ATOM 2518 C CA . GLY A 1 330 ? 23.728 19.454 -31.410 1.00 91.38 330 GLY A CA 1
ATOM 2519 C C . GLY A 1 330 ? 25.191 19.138 -31.079 1.00 91.38 330 GLY A C 1
ATOM 2520 O O . GLY A 1 330 ? 25.956 20.066 -30.824 1.00 91.38 330 GLY A O 1
ATOM 2521 N N . ARG A 1 331 ? 25.616 17.868 -31.099 1.00 93.75 331 ARG A N 1
ATOM 2522 C CA . ARG A 1 331 ? 27.020 17.474 -30.876 1.00 93.75 331 ARG A CA 1
ATOM 2523 C C . ARG A 1 331 ? 27.956 17.898 -32.019 1.00 93.75 331 ARG A C 1
ATOM 2525 O O . ARG A 1 331 ? 29.153 18.059 -31.785 1.00 93.75 331 ARG A O 1
ATOM 2532 N N . GLY A 1 332 ? 27.442 18.079 -33.233 1.00 93.56 332 GLY A N 1
ATOM 2533 C CA . GLY A 1 332 ? 28.197 18.552 -34.393 1.00 93.56 332 GLY A CA 1
ATOM 2534 C C . GLY A 1 332 ? 28.862 17.452 -35.229 1.00 93.56 332 GLY A C 1
ATOM 2535 O O . GLY A 1 332 ? 29.711 17.761 -36.062 1.00 93.56 332 GLY A O 1
ATOM 2536 N N . VAL A 1 333 ? 28.516 16.177 -35.022 1.00 92.44 333 VAL A N 1
ATOM 2537 C CA . VAL A 1 333 ? 29.065 15.040 -35.786 1.00 92.44 333 VAL A CA 1
ATOM 2538 C C . VAL A 1 333 ? 28.170 14.686 -36.974 1.00 92.44 333 VAL A C 1
ATOM 2540 O O . VAL A 1 333 ? 28.674 14.402 -38.058 1.00 92.44 333 VAL A O 1
ATOM 2543 N N . ASP A 1 334 ? 26.853 14.717 -36.780 1.00 90.62 334 ASP A N 1
ATOM 2544 C CA . ASP A 1 334 ? 25.837 14.403 -37.794 1.00 90.62 334 ASP A CA 1
ATOM 2545 C C . ASP A 1 334 ? 24.870 15.596 -37.938 1.00 90.62 334 ASP A C 1
ATOM 2547 O O . ASP A 1 334 ? 23.707 15.570 -37.536 1.00 90.62 334 ASP A O 1
ATOM 2551 N N . ILE A 1 335 ? 25.426 16.701 -38.449 1.00 90.62 335 ILE A N 1
ATOM 2552 C CA . ILE A 1 335 ? 24.787 18.024 -38.546 1.00 90.62 335 ILE A CA 1
ATOM 2553 C C . ILE A 1 335 ? 23.600 17.988 -39.528 1.00 90.62 335 ILE A C 1
ATOM 2555 O O . ILE A 1 335 ? 23.620 17.258 -40.517 1.00 90.62 335 ILE A O 1
ATOM 2559 N N . ASN A 1 336 ? 22.585 18.827 -39.288 1.00 88.81 336 ASN A N 1
ATOM 2560 C CA . ASN A 1 336 ? 21.372 18.979 -40.114 1.00 88.81 336 ASN A CA 1
ATOM 2561 C C . ASN A 1 336 ? 20.452 17.746 -40.150 1.00 88.81 336 ASN A C 1
ATOM 2563 O O . ASN A 1 336 ? 19.648 17.592 -41.070 1.00 88.81 336 ASN A O 1
ATOM 2567 N N . ARG A 1 337 ? 20.542 16.866 -39.148 1.00 91.75 337 ARG A N 1
ATOM 2568 C CA . ARG A 1 337 ? 19.705 15.667 -39.037 1.00 91.75 337 ARG A CA 1
ATOM 2569 C C . ARG A 1 337 ? 18.605 15.849 -37.996 1.00 91.75 337 ARG A C 1
ATOM 2571 O O . ARG A 1 337 ? 18.868 16.220 -36.852 1.00 91.75 337 ARG A O 1
ATOM 2578 N N . GLY A 1 338 ? 17.368 15.562 -38.397 1.00 90.94 338 GLY A N 1
ATOM 2579 C CA . GLY A 1 338 ? 16.219 15.484 -37.495 1.00 90.94 338 GLY A CA 1
ATOM 2580 C C . GLY A 1 338 ? 16.083 14.094 -36.870 1.00 90.94 338 GLY A C 1
ATOM 2581 O O . GLY A 1 338 ? 16.518 13.099 -37.459 1.00 90.94 338 GLY A O 1
ATOM 2582 N N . VAL A 1 339 ? 15.450 14.010 -35.699 1.00 90.62 339 VAL A N 1
ATOM 2583 C CA . VAL A 1 339 ? 15.033 12.722 -35.122 1.00 90.62 339 VAL A CA 1
ATOM 2584 C C . VAL A 1 339 ? 14.123 11.979 -36.114 1.00 90.62 339 VAL A C 1
ATOM 2586 O O . VAL A 1 339 ? 13.324 12.606 -36.805 1.00 90.62 339 VAL A O 1
ATOM 2589 N N . ASN A 1 340 ? 14.287 10.658 -36.236 1.00 89.19 340 ASN A N 1
ATOM 2590 C CA . ASN A 1 340 ? 13.561 9.785 -37.179 1.00 89.19 340 ASN A CA 1
ATOM 2591 C C . ASN A 1 340 ? 13.746 10.085 -38.681 1.00 89.19 340 ASN A C 1
ATOM 2593 O O . ASN A 1 340 ? 13.032 9.525 -39.510 1.00 89.19 340 ASN A O 1
ATOM 2597 N N . SER A 1 341 ? 14.705 10.931 -39.068 1.00 92.38 341 SER A N 1
ATOM 2598 C CA . SER A 1 341 ? 14.991 11.158 -40.489 1.00 92.38 341 SER A CA 1
ATOM 2599 C C . SER A 1 341 ? 15.668 9.940 -41.133 1.00 92.38 341 SER A C 1
ATOM 2601 O O . SER A 1 341 ? 16.577 9.341 -40.558 1.00 92.38 341 SER A O 1
ATOM 2603 N N . TYR A 1 342 ? 15.263 9.594 -42.357 1.00 92.81 342 TYR A N 1
ATOM 2604 C CA . TYR A 1 342 ? 15.903 8.549 -43.161 1.00 92.81 342 TYR A CA 1
ATOM 2605 C C . TYR A 1 342 ? 17.196 9.062 -43.815 1.00 92.81 342 TYR A C 1
ATOM 2607 O O . TYR A 1 342 ? 17.354 10.265 -44.041 1.00 92.81 342 TYR A O 1
ATOM 2615 N N . GLN A 1 343 ? 18.155 8.173 -44.059 1.00 93.69 343 GLN A N 1
ATOM 2616 C CA . GLN A 1 343 ? 19.386 8.458 -44.796 1.00 93.69 343 GLN A CA 1
ATOM 2617 C C . GLN A 1 343 ? 19.741 7.236 -45.636 1.00 93.69 343 GLN A C 1
ATOM 2619 O O . GLN A 1 343 ? 19.774 6.133 -45.092 1.00 93.69 343 GLN A O 1
ATOM 2624 N N . ASP A 1 344 ? 20.031 7.454 -46.917 1.00 93.12 344 ASP A N 1
ATOM 2625 C CA . ASP A 1 344 ? 20.574 6.418 -47.795 1.00 93.12 344 ASP A CA 1
ATOM 2626 C C . ASP A 1 344 ? 21.990 6.006 -47.373 1.00 93.12 344 ASP A C 1
ATOM 2628 O O . ASP A 1 344 ? 22.689 6.721 -46.641 1.00 93.12 344 ASP A O 1
ATOM 2632 N N . ASP A 1 345 ? 22.429 4.842 -47.846 1.00 91.56 345 ASP A N 1
ATOM 2633 C CA . ASP A 1 345 ? 23.786 4.384 -47.614 1.00 91.56 345 ASP A CA 1
ATOM 2634 C C . ASP A 1 345 ? 24.809 5.299 -48.299 1.00 91.56 345 ASP A C 1
ATOM 2636 O O . ASP A 1 345 ? 24.602 5.867 -49.371 1.00 91.56 345 ASP A O 1
ATOM 2640 N N . ALA A 1 346 ? 25.954 5.463 -47.645 1.00 91.50 346 ALA A N 1
ATOM 2641 C CA . ALA A 1 346 ? 27.072 6.195 -48.207 1.00 91.50 346 ALA A CA 1
ATOM 2642 C C . ALA A 1 346 ? 28.381 5.554 -47.760 1.00 91.50 346 ALA A C 1
ATOM 2644 O O . ALA A 1 346 ? 28.601 5.294 -46.573 1.00 91.50 346 ALA A O 1
ATOM 2645 N N . ILE A 1 347 ? 29.290 5.358 -48.711 1.00 90.25 347 ILE A N 1
ATOM 2646 C CA . ILE A 1 347 ? 30.693 5.081 -48.414 1.00 90.25 347 ILE A CA 1
ATOM 2647 C C . ILE A 1 347 ? 31.470 6.396 -48.384 1.00 90.25 347 ILE A C 1
ATOM 2649 O O . ILE A 1 347 ? 31.145 7.358 -49.082 1.00 90.25 347 ILE A O 1
ATOM 2653 N N . ARG A 1 348 ? 32.522 6.458 -47.563 1.00 90.62 348 ARG A N 1
ATOM 2654 C CA . ARG A 1 348 ? 33.449 7.596 -47.606 1.00 90.62 348 ARG A CA 1
ATOM 2655 C C . ARG A 1 348 ? 34.089 7.652 -48.991 1.00 90.62 348 ARG A C 1
ATOM 2657 O O . ARG A 1 348 ? 34.325 6.614 -49.602 1.00 90.62 348 ARG A O 1
ATOM 2664 N N . ASN A 1 349 ? 34.384 8.864 -49.459 1.00 90.06 349 ASN A N 1
ATOM 2665 C CA . ASN A 1 349 ? 35.072 9.048 -50.729 1.00 90.06 349 ASN A CA 1
ATOM 2666 C C . ASN A 1 349 ? 36.392 8.259 -50.729 1.00 90.06 349 ASN A C 1
ATOM 2668 O O . ASN A 1 349 ? 37.219 8.445 -49.834 1.00 90.06 349 ASN A O 1
ATOM 2672 N N . ILE A 1 350 ? 36.575 7.394 -51.724 1.00 84.00 350 ILE A N 1
ATOM 2673 C CA . ILE A 1 350 ? 37.814 6.651 -51.943 1.00 84.00 350 ILE A CA 1
ATOM 2674 C C . ILE A 1 350 ? 38.547 7.361 -53.073 1.00 84.00 350 ILE A C 1
ATOM 2676 O O . ILE A 1 350 ? 38.099 7.350 -54.217 1.00 84.00 350 ILE A O 1
ATOM 2680 N N . THR A 1 351 ? 39.667 8.002 -52.754 1.00 86.12 351 THR A N 1
ATOM 2681 C CA . THR A 1 351 ? 40.471 8.721 -53.743 1.00 86.12 351 THR A CA 1
ATOM 2682 C C . THR A 1 351 ? 41.736 7.949 -54.087 1.00 86.12 351 THR A C 1
ATOM 2684 O O . THR A 1 351 ? 42.347 7.286 -53.251 1.00 86.12 351 THR A O 1
ATOM 2687 N N . GLY A 1 352 ? 42.142 8.051 -55.349 1.00 78.19 352 GLY A N 1
ATOM 2688 C CA . GLY A 1 352 ? 43.366 7.461 -55.867 1.00 78.19 352 GLY A CA 1
ATOM 2689 C C . GLY A 1 352 ? 43.691 8.053 -57.231 1.00 78.19 352 GLY A C 1
ATOM 2690 O O . GLY A 1 352 ? 42.811 8.553 -57.931 1.00 78.19 352 GLY A O 1
ATOM 2691 N N . ARG A 1 353 ? 44.968 8.026 -57.6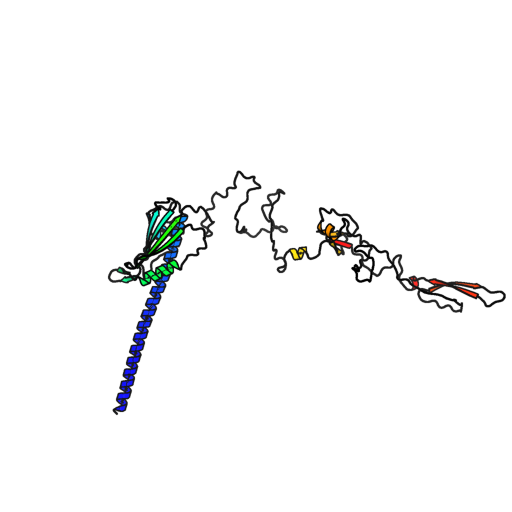13 1.00 74.62 353 ARG A N 1
ATOM 2692 C CA . ARG A 1 353 ? 45.409 8.461 -58.939 1.00 74.62 353 ARG A CA 1
ATOM 2693 C C . ARG A 1 353 ? 46.421 7.470 -59.480 1.00 74.62 353 ARG A C 1
ATOM 2695 O O . ARG A 1 353 ? 47.438 7.216 -58.846 1.00 74.62 353 ARG A O 1
ATOM 2702 N N . VAL A 1 354 ? 46.162 6.982 -60.686 1.00 68.50 354 VAL A N 1
ATOM 2703 C CA . VAL A 1 354 ? 47.131 6.223 -61.475 1.00 68.50 354 VAL A CA 1
ATOM 2704 C C . VAL A 1 354 ? 47.673 7.153 -62.560 1.00 68.50 354 VAL A C 1
ATOM 2706 O O . VAL A 1 354 ? 46.904 7.752 -63.309 1.00 68.50 354 VAL A O 1
ATOM 2709 N N . GLY A 1 355 ? 48.994 7.330 -62.616 1.00 61.34 355 GLY A N 1
ATOM 2710 C CA . GLY A 1 355 ? 49.676 8.137 -63.633 1.00 61.34 355 GLY A CA 1
ATOM 2711 C C . GLY A 1 355 ? 50.746 7.314 -64.345 1.00 61.34 355 GLY A C 1
ATOM 2712 O O . GLY A 1 355 ? 51.478 6.591 -63.685 1.00 61.34 355 GLY A O 1
ATOM 2713 N N . PHE A 1 356 ? 50.825 7.425 -65.676 1.00 60.59 356 PHE A N 1
ATOM 2714 C CA . PHE A 1 356 ? 51.817 6.769 -66.546 1.00 60.59 356 PHE A CA 1
ATOM 2715 C C . PHE A 1 356 ? 52.131 5.299 -66.190 1.00 60.59 356 PHE A C 1
ATOM 2717 O O . PHE A 1 356 ? 53.222 4.985 -65.716 1.00 60.59 356 PHE A O 1
ATOM 2724 N N . VAL A 1 357 ? 51.208 4.377 -66.485 1.00 64.81 357 VAL A N 1
ATOM 2725 C CA . VAL A 1 357 ? 51.478 2.931 -66.389 1.00 64.81 357 VAL A CA 1
ATOM 2726 C C . VAL A 1 357 ? 52.392 2.524 -67.549 1.00 64.81 357 VAL A C 1
ATOM 2728 O O . VAL A 1 357 ? 51.953 2.482 -68.698 1.00 64.81 357 VAL A O 1
ATOM 2731 N N . ARG A 1 358 ? 53.678 2.270 -67.271 1.00 62.97 358 ARG A N 1
ATOM 2732 C CA . ARG A 1 358 ? 54.615 1.699 -68.251 1.00 62.97 358 ARG A CA 1
ATOM 2733 C C . ARG A 1 358 ? 54.566 0.179 -68.182 1.00 62.97 358 ARG A C 1
ATOM 2735 O O . ARG A 1 358 ? 54.647 -0.406 -67.109 1.00 62.97 358 ARG A O 1
ATOM 2742 N N . TYR A 1 359 ? 54.468 -0.443 -69.343 1.00 63.78 359 TYR A N 1
ATOM 2743 C CA . TYR A 1 359 ? 54.505 -1.888 -69.499 1.00 63.78 359 TYR A CA 1
ATOM 2744 C C . TYR A 1 359 ? 55.931 -2.418 -69.296 1.00 63.78 359 TYR A C 1
ATOM 2746 O O . TYR A 1 359 ? 56.834 -2.077 -70.062 1.00 63.78 359 TYR A O 1
ATOM 2754 N N . GLN A 1 360 ? 56.136 -3.258 -68.282 1.00 62.03 360 GLN A N 1
ATOM 2755 C CA . GLN A 1 360 ? 57.372 -4.015 -68.085 1.00 62.03 360 GLN A CA 1
ATOM 2756 C C . GLN A 1 360 ? 57.004 -5.443 -67.671 1.00 62.03 360 GLN A C 1
ATOM 2758 O O . GLN A 1 360 ? 56.277 -5.643 -66.704 1.00 62.03 360 GLN A O 1
ATOM 2763 N N . SER A 1 361 ? 57.457 -6.430 -68.446 1.00 62.75 361 SER A N 1
ATOM 2764 C CA . SER A 1 361 ? 57.219 -7.853 -68.179 1.00 62.75 361 SER A CA 1
ATOM 2765 C C . SER A 1 361 ? 58.274 -8.397 -67.204 1.00 62.75 361 SER A C 1
ATOM 2767 O O . SER A 1 361 ? 59.449 -8.063 -67.382 1.00 62.75 361 SER A O 1
ATOM 2769 N N . PRO A 1 362 ? 57.909 -9.266 -66.239 1.00 61.94 362 PRO A N 1
ATOM 2770 C CA . PRO A 1 362 ? 56.571 -9.823 -65.996 1.00 61.94 362 PRO A CA 1
ATOM 2771 C C . PRO A 1 362 ? 55.654 -8.873 -65.207 1.00 61.94 362 PRO A C 1
ATOM 2773 O O . PRO A 1 362 ? 56.115 -8.104 -64.369 1.00 61.94 362 PRO A O 1
ATOM 2776 N N . LEU A 1 363 ? 54.344 -8.958 -65.457 1.00 68.00 363 LEU A N 1
ATOM 2777 C CA . LEU A 1 363 ? 53.343 -8.183 -64.720 1.00 68.00 363 LEU A CA 1
ATOM 2778 C C . LEU A 1 363 ? 53.120 -8.779 -63.327 1.00 68.00 363 LEU A C 1
ATOM 2780 O O . LEU A 1 363 ? 52.893 -9.982 -63.189 1.00 68.00 363 LEU A O 1
ATOM 2784 N N . THR A 1 364 ? 53.114 -7.926 -62.306 1.00 72.56 364 THR A N 1
ATOM 2785 C CA . THR A 1 364 ? 52.651 -8.274 -60.962 1.00 72.56 364 THR A CA 1
ATOM 2786 C C . THR A 1 364 ? 51.261 -7.690 -60.748 1.00 72.56 364 THR A C 1
ATOM 2788 O O . THR A 1 364 ? 51.020 -6.506 -60.976 1.00 72.56 364 THR A O 1
ATOM 2791 N N . GLN A 1 365 ? 50.324 -8.536 -60.333 1.00 77.06 365 GLN A N 1
ATOM 2792 C CA . GLN A 1 365 ? 48.988 -8.125 -59.920 1.00 77.06 365 GLN A CA 1
ATOM 2793 C C . GLN A 1 365 ? 48.772 -8.559 -58.479 1.00 77.06 365 GLN A C 1
ATOM 2795 O O . GLN A 1 365 ? 49.129 -9.674 -58.101 1.00 77.06 365 GLN A O 1
ATOM 2800 N N . GLU A 1 366 ? 48.171 -7.687 -57.686 1.00 80.94 366 GLU A N 1
ATOM 2801 C CA . GLU A 1 366 ? 47.926 -7.930 -56.274 1.00 80.94 366 GLU A CA 1
ATOM 2802 C C . GLU A 1 366 ? 46.647 -7.210 -55.857 1.00 80.94 366 GLU A C 1
ATOM 2804 O O . GLU A 1 366 ? 46.255 -6.185 -56.423 1.00 80.94 366 GLU A O 1
ATOM 2809 N N . GLY A 1 367 ? 45.975 -7.764 -54.858 1.00 88.56 367 GLY A N 1
ATOM 2810 C CA . GLY A 1 367 ? 44.817 -7.129 -54.264 1.00 88.56 367 GLY A CA 1
ATOM 2811 C C . GLY A 1 367 ? 43.626 -7.000 -55.220 1.00 88.56 367 GLY A C 1
ATOM 2812 O O . GLY A 1 367 ? 43.363 -7.876 -56.042 1.00 88.56 367 GLY A O 1
ATOM 2813 N N . ALA A 1 368 ? 42.898 -5.888 -55.109 1.00 89.81 368 ALA A N 1
ATOM 2814 C CA . ALA A 1 368 ? 41.718 -5.597 -55.925 1.00 89.81 368 ALA A CA 1
ATOM 2815 C C . ALA A 1 368 ? 42.040 -5.205 -57.382 1.00 89.81 368 ALA A C 1
ATOM 2817 O O . ALA A 1 368 ? 41.124 -5.040 -58.178 1.00 89.81 368 ALA A O 1
ATOM 2818 N N . LEU A 1 369 ? 43.313 -5.043 -57.762 1.00 87.69 369 LEU A N 1
ATOM 2819 C CA . LEU A 1 369 ? 43.703 -4.582 -59.101 1.00 87.69 369 LEU A CA 1
ATOM 2820 C C . LEU A 1 369 ? 44.173 -5.747 -59.975 1.00 87.69 369 LEU A C 1
ATOM 2822 O O . LEU A 1 369 ? 45.098 -6.470 -59.593 1.00 87.69 369 LEU A O 1
ATOM 2826 N N . ASN A 1 370 ? 43.521 -5.983 -61.116 1.00 84.25 370 ASN A N 1
ATOM 2827 C CA . ASN A 1 370 ? 43.950 -6.967 -62.122 1.00 84.25 370 ASN A CA 1
ATOM 2828 C C . ASN A 1 370 ? 44.128 -6.329 -63.494 1.00 84.25 370 ASN A C 1
ATOM 2830 O O . ASN A 1 370 ? 43.591 -5.265 -63.793 1.00 84.25 370 ASN A O 1
ATOM 2834 N N . PHE A 1 371 ? 44.859 -7.041 -64.345 1.00 78.44 371 PHE A N 1
ATOM 2835 C CA . PHE A 1 371 ? 44.929 -6.752 -65.768 1.00 78.44 371 PHE A CA 1
ATOM 2836 C C . PHE A 1 371 ? 43.894 -7.604 -66.500 1.00 78.44 371 PHE A C 1
ATOM 2838 O O . PHE A 1 371 ? 43.864 -8.818 -66.304 1.00 78.44 371 PHE A O 1
ATOM 2845 N N . ILE A 1 372 ? 43.038 -6.974 -67.308 1.00 72.25 372 ILE A N 1
ATOM 2846 C CA . ILE A 1 372 ? 42.044 -7.693 -68.125 1.00 72.25 372 ILE A CA 1
ATOM 2847 C C . ILE A 1 372 ? 42.545 -7.877 -69.561 1.00 72.25 372 ILE A C 1
ATOM 2849 O O . ILE A 1 372 ? 42.311 -8.936 -70.121 1.00 72.25 372 ILE A O 1
ATOM 2853 N N . ASP A 1 373 ? 43.303 -6.916 -70.111 1.00 67.25 373 ASP A N 1
ATOM 2854 C CA . ASP A 1 373 ? 43.944 -7.017 -71.431 1.00 67.25 373 ASP A CA 1
ATOM 2855 C C . ASP A 1 373 ? 45.128 -6.038 -71.574 1.00 67.25 373 ASP A C 1
ATOM 2857 O O . ASP A 1 373 ? 45.114 -4.923 -71.035 1.00 67.25 373 ASP A O 1
ATOM 2861 N N . GLY A 1 374 ? 46.156 -6.445 -72.328 1.00 61.50 374 GLY A N 1
ATOM 2862 C CA . GLY A 1 374 ? 47.312 -5.620 -72.696 1.00 61.50 374 GLY A CA 1
ATOM 2863 C C . GLY A 1 374 ? 47.605 -5.718 -74.193 1.00 61.50 374 GLY A C 1
ATOM 2864 O O . GLY A 1 374 ? 47.832 -6.807 -74.714 1.00 61.50 374 GLY A O 1
ATOM 2865 N N . GLY A 1 375 ? 47.600 -4.580 -74.890 1.00 58.06 375 GLY A N 1
ATOM 2866 C CA . GLY A 1 375 ? 47.901 -4.491 -76.321 1.00 58.06 375 GLY A CA 1
ATOM 2867 C C . GLY A 1 375 ? 49.280 -3.878 -76.572 1.00 58.06 375 GLY A C 1
ATOM 2868 O O . GLY A 1 375 ? 49.648 -2.879 -75.948 1.00 58.06 375 GLY A O 1
ATOM 2869 N N . ASN A 1 376 ? 50.042 -4.453 -77.507 1.00 58.75 376 ASN A N 1
ATOM 2870 C CA . ASN A 1 376 ? 51.285 -3.858 -77.999 1.00 58.75 376 ASN A CA 1
ATOM 2871 C C . ASN A 1 376 ? 50.978 -2.921 -79.172 1.00 58.75 376 ASN A C 1
ATOM 2873 O O . ASN A 1 376 ? 50.575 -3.387 -80.236 1.00 58.75 376 ASN A O 1
ATOM 2877 N N . SER A 1 377 ? 51.229 -1.622 -79.012 1.00 57.97 377 SER A N 1
ATOM 2878 C CA . SER A 1 377 ? 51.241 -0.684 -80.136 1.00 57.97 377 SER A CA 1
ATOM 2879 C C . SER A 1 377 ? 52.688 -0.462 -80.575 1.00 57.97 377 SER A C 1
ATOM 2881 O O . SER A 1 377 ? 53.472 0.201 -79.888 1.00 57.97 377 SER A O 1
ATOM 2883 N N . VAL A 1 378 ? 53.057 -1.035 -81.722 1.00 57.25 378 VAL A N 1
ATOM 2884 C CA . VAL A 1 378 ? 54.378 -0.837 -82.335 1.00 57.25 378 VAL A CA 1
ATOM 2885 C C . VAL A 1 378 ? 54.369 0.514 -83.053 1.00 57.25 378 VAL A C 1
ATOM 2887 O O . VAL A 1 378 ? 53.600 0.715 -83.992 1.00 57.25 378 VAL A O 1
ATOM 2890 N N . ALA A 1 379 ? 55.179 1.474 -82.603 1.00 59.50 379 ALA A N 1
ATOM 2891 C CA . ALA A 1 379 ? 55.317 2.754 -83.294 1.00 59.50 379 ALA A CA 1
ATOM 2892 C C . ALA A 1 379 ? 56.342 2.603 -84.428 1.00 59.50 379 ALA A C 1
ATOM 2894 O O . ALA A 1 379 ? 57.483 2.236 -84.170 1.00 59.50 379 ALA A O 1
ATOM 2895 N N . ALA A 1 380 ? 55.962 2.921 -85.671 1.00 58.50 380 ALA A N 1
ATOM 2896 C CA . ALA A 1 380 ? 56.815 2.710 -86.848 1.00 58.50 380 ALA A CA 1
ATOM 2897 C C . ALA A 1 380 ? 58.163 3.470 -86.818 1.00 58.50 380 ALA A C 1
ATOM 2899 O O . ALA A 1 380 ? 59.070 3.083 -87.538 1.00 58.50 380 ALA A O 1
ATOM 2900 N N . ASN A 1 381 ? 58.305 4.519 -85.994 1.00 59.94 381 ASN A N 1
ATOM 2901 C CA . ASN A 1 381 ? 59.551 5.278 -85.779 1.00 59.94 381 ASN A CA 1
ATOM 2902 C C . ASN A 1 381 ? 59.603 5.911 -84.368 1.00 59.94 381 ASN A C 1
ATOM 2904 O O . ASN A 1 381 ? 59.874 7.100 -84.205 1.00 59.94 381 ASN A O 1
ATOM 2908 N N . GLY A 1 382 ? 59.291 5.145 -83.320 1.00 62.75 382 GLY A N 1
ATOM 2909 C CA . GLY A 1 382 ? 59.351 5.630 -81.936 1.00 62.75 382 GLY A CA 1
ATOM 2910 C C . GLY A 1 382 ? 59.449 4.493 -80.917 1.00 62.75 382 GLY A C 1
ATOM 2911 O O . GLY A 1 382 ? 59.313 3.331 -81.293 1.00 62.75 382 GLY A O 1
ATOM 2912 N N . PRO A 1 383 ? 59.685 4.790 -79.624 1.00 62.50 383 PRO A N 1
ATOM 2913 C CA . PRO A 1 383 ? 59.733 3.751 -78.602 1.00 62.50 383 PRO A CA 1
ATOM 2914 C C . PRO A 1 383 ? 58.380 3.029 -78.515 1.00 62.50 383 PRO A C 1
ATOM 2916 O O . PRO A 1 383 ? 57.332 3.681 -78.532 1.00 62.50 383 PRO A O 1
ATOM 2919 N N . ASN A 1 384 ? 58.413 1.695 -78.406 1.00 65.12 384 ASN A N 1
ATOM 2920 C CA . ASN A 1 384 ? 57.222 0.858 -78.235 1.00 65.12 384 ASN A CA 1
ATOM 2921 C C . ASN A 1 384 ? 56.355 1.399 -77.092 1.00 65.12 384 ASN A C 1
ATOM 2923 O O . ASN A 1 384 ? 56.839 1.606 -75.976 1.00 65.12 384 ASN A O 1
ATOM 2927 N N . ARG A 1 385 ? 55.070 1.632 -77.371 1.00 62.56 385 ARG A N 1
ATOM 2928 C CA . ARG A 1 385 ? 54.095 2.033 -76.357 1.00 62.56 385 ARG A CA 1
ATOM 2929 C C . ARG A 1 385 ? 53.185 0.848 -76.103 1.00 62.56 385 ARG A C 1
ATOM 2931 O O . ARG A 1 385 ? 52.280 0.578 -76.884 1.00 62.56 385 ARG A O 1
ATOM 2938 N N . SER A 1 386 ? 53.431 0.156 -75.004 1.00 66.00 386 SER A N 1
ATOM 2939 C CA . SER A 1 386 ? 52.548 -0.904 -74.530 1.00 66.00 386 SER A CA 1
ATOM 2940 C C . SER A 1 386 ? 51.750 -0.370 -73.343 1.00 66.00 386 SER A C 1
ATOM 2942 O O . SER A 1 386 ? 52.306 0.283 -72.455 1.00 66.00 386 SER A O 1
ATOM 2944 N N . GLY A 1 387 ? 50.438 -0.588 -73.373 1.00 66.44 387 GLY A N 1
ATOM 2945 C CA . GLY A 1 387 ? 49.500 -0.171 -72.334 1.00 66.44 387 GLY A CA 1
ATOM 2946 C C . GLY A 1 387 ? 48.721 -1.374 -71.816 1.00 66.44 387 GLY A C 1
ATOM 2947 O O . GLY A 1 387 ? 48.482 -2.324 -72.559 1.00 66.44 387 GLY A O 1
ATOM 2948 N N . ALA A 1 388 ? 48.335 -1.332 -70.543 1.00 70.56 388 ALA A N 1
ATOM 2949 C CA . ALA A 1 388 ? 47.519 -2.363 -69.915 1.00 70.56 388 ALA A CA 1
ATOM 2950 C C . ALA A 1 388 ? 46.263 -1.731 -69.310 1.00 70.56 388 ALA A C 1
ATOM 2952 O O . ALA A 1 388 ? 46.339 -0.659 -68.701 1.00 70.56 388 ALA A O 1
ATOM 2953 N N . ILE A 1 389 ? 45.118 -2.392 -69.478 1.00 76.06 389 ILE A N 1
ATOM 2954 C CA . ILE A 1 389 ? 43.879 -2.004 -68.807 1.00 76.06 389 ILE A CA 1
ATOM 2955 C C . ILE A 1 389 ? 43.943 -2.547 -67.383 1.00 76.06 389 ILE A C 1
ATOM 2957 O O . ILE A 1 389 ? 43.983 -3.761 -67.177 1.00 76.06 389 ILE A O 1
ATOM 2961 N N . ILE A 1 390 ? 43.959 -1.634 -66.412 1.00 79.81 390 ILE A N 1
ATOM 2962 C CA . ILE A 1 390 ? 43.835 -1.972 -64.995 1.00 79.81 390 ILE A CA 1
ATOM 2963 C C . ILE A 1 390 ? 42.355 -1.934 -64.645 1.00 79.81 390 ILE A C 1
ATOM 2965 O O . ILE A 1 390 ? 41.707 -0.896 -64.780 1.00 79.81 390 ILE A O 1
ATOM 2969 N N . ASN A 1 391 ? 41.845 -3.057 -64.168 1.00 85.12 391 ASN A N 1
ATOM 2970 C CA . ASN A 1 391 ? 40.512 -3.160 -63.615 1.00 85.12 391 ASN A CA 1
ATOM 2971 C C . ASN A 1 391 ? 40.576 -3.197 -62.089 1.00 85.12 391 ASN A C 1
ATOM 2973 O O . ASN A 1 391 ? 41.474 -3.803 -61.502 1.00 85.12 391 ASN A O 1
ATOM 2977 N N . PHE A 1 392 ? 39.610 -2.534 -61.459 1.00 87.31 392 PHE A N 1
ATOM 2978 C CA . PHE A 1 392 ? 39.383 -2.633 -60.028 1.00 87.31 392 PHE A CA 1
ATOM 2979 C C . PHE A 1 392 ? 38.216 -3.581 -59.783 1.00 87.31 392 PHE A C 1
ATOM 2981 O O . PHE A 1 392 ? 37.085 -3.310 -60.178 1.00 87.31 392 PHE A O 1
ATOM 2988 N N . ASP A 1 393 ? 38.503 -4.676 -59.098 1.00 89.12 393 ASP A N 1
ATOM 2989 C CA . ASP A 1 393 ? 37.525 -5.650 -58.654 1.00 89.12 393 ASP A CA 1
ATOM 2990 C C . ASP A 1 393 ? 37.770 -5.977 -57.179 1.00 89.12 393 ASP A C 1
ATOM 2992 O O . ASP A 1 393 ? 38.661 -6.750 -56.813 1.00 89.12 393 ASP A O 1
ATOM 2996 N N . ALA A 1 394 ? 36.955 -5.366 -56.319 1.00 89.19 394 ALA A N 1
ATOM 2997 C CA . ALA A 1 394 ? 37.016 -5.572 -54.879 1.00 89.19 394 ALA A CA 1
ATOM 2998 C C . ALA A 1 394 ? 36.724 -7.029 -54.477 1.00 89.19 394 ALA A C 1
ATOM 3000 O O . ALA A 1 394 ? 37.254 -7.487 -53.463 1.00 89.19 394 ALA A O 1
ATOM 3001 N N . SER A 1 395 ? 35.953 -7.783 -55.276 1.00 89.69 395 SER A N 1
ATOM 3002 C CA . SER A 1 395 ? 35.569 -9.167 -54.951 1.00 89.69 395 SER A CA 1
ATOM 3003 C C . SER A 1 395 ? 36.769 -10.110 -54.805 1.00 89.69 395 SER A C 1
ATOM 3005 O O . SER A 1 395 ? 36.681 -11.143 -54.144 1.00 89.69 395 SER A O 1
ATOM 3007 N N . ARG A 1 396 ? 37.924 -9.718 -55.357 1.00 90.88 396 ARG A N 1
ATOM 3008 C CA . ARG A 1 396 ? 39.185 -10.465 -55.291 1.00 90.88 396 ARG A CA 1
ATOM 3009 C C . ARG A 1 396 ? 39.836 -10.480 -53.910 1.00 90.88 396 ARG A C 1
ATOM 3011 O O . ARG A 1 396 ? 40.677 -11.337 -53.657 1.00 90.88 396 ARG A O 1
ATOM 3018 N N . VAL A 1 397 ? 39.487 -9.536 -53.036 1.00 92.50 397 VAL A N 1
ATOM 3019 C CA . VAL A 1 397 ? 40.074 -9.416 -51.688 1.00 92.50 397 VAL A CA 1
ATOM 3020 C C . VAL A 1 397 ? 39.058 -9.234 -50.576 1.00 92.50 397 VAL A C 1
ATOM 3022 O O . VAL A 1 397 ? 39.408 -9.405 -49.409 1.00 92.50 397 VAL A O 1
ATOM 3025 N N . VAL A 1 398 ? 37.813 -8.895 -50.907 1.00 90.25 398 VAL A N 1
ATOM 3026 C CA . VAL A 1 398 ? 36.744 -8.726 -49.925 1.00 90.25 398 VAL A CA 1
ATOM 3027 C C . VAL A 1 398 ? 35.442 -9.374 -50.404 1.00 90.25 398 VAL A C 1
ATOM 3029 O O . VAL A 1 398 ? 35.163 -9.377 -51.602 1.00 90.25 398 VAL A O 1
ATOM 3032 N N . PRO A 1 399 ? 34.602 -9.900 -49.494 1.00 90.56 399 PRO A N 1
ATOM 3033 C CA . PRO A 1 399 ? 33.237 -10.289 -49.832 1.00 90.56 399 PRO A CA 1
ATOM 3034 C C . PRO A 1 399 ? 32.450 -9.083 -50.358 1.00 90.56 399 PRO A C 1
ATOM 3036 O O . PRO A 1 399 ? 32.501 -8.006 -49.765 1.00 90.56 399 PRO A O 1
ATOM 3039 N N . THR A 1 400 ? 31.705 -9.265 -51.447 1.00 91.00 400 THR A N 1
ATOM 3040 C CA . THR A 1 400 ? 30.887 -8.210 -52.065 1.00 91.00 400 THR A CA 1
ATOM 3041 C C . THR A 1 400 ? 29.420 -8.631 -52.147 1.00 91.00 400 THR A C 1
ATOM 3043 O O . THR A 1 400 ? 29.093 -9.817 -52.160 1.00 91.00 400 THR A O 1
ATOM 3046 N N . ALA A 1 401 ? 28.526 -7.644 -52.152 1.00 90.50 401 ALA A N 1
ATOM 3047 C CA . ALA A 1 401 ? 27.083 -7.788 -52.329 1.00 90.50 401 ALA A CA 1
ATOM 3048 C C . ALA A 1 401 ? 26.526 -6.500 -52.967 1.00 90.50 401 ALA A C 1
ATOM 3050 O O . ALA A 1 401 ? 27.262 -5.530 -53.132 1.00 90.50 401 ALA A O 1
ATOM 3051 N N . SER A 1 402 ? 25.229 -6.467 -53.291 1.00 90.69 402 SER A N 1
ATOM 3052 C CA . SER A 1 402 ? 24.555 -5.285 -53.863 1.00 90.69 402 SER A CA 1
ATOM 3053 C C . SER A 1 402 ? 24.406 -4.095 -52.902 1.00 90.69 402 SER A C 1
ATOM 3055 O O . SER A 1 402 ? 23.936 -3.045 -53.314 1.00 90.69 402 SER A O 1
ATOM 3057 N N . GLU A 1 403 ? 24.768 -4.259 -51.630 1.00 90.75 403 GLU A N 1
ATOM 3058 C CA . GLU A 1 403 ? 24.655 -3.263 -50.560 1.00 90.75 403 GLU A CA 1
ATOM 3059 C C . GLU A 1 403 ? 25.851 -3.445 -49.613 1.00 90.75 403 GLU A C 1
ATOM 3061 O O . GLU A 1 403 ? 26.261 -4.578 -49.328 1.00 90.75 403 GLU A O 1
ATOM 3066 N N . ASN A 1 404 ? 26.400 -2.337 -49.108 1.00 89.69 404 ASN A N 1
ATOM 3067 C CA . ASN A 1 404 ? 27.449 -2.360 -48.098 1.00 89.69 404 ASN A CA 1
ATOM 3068 C C . ASN A 1 404 ? 26.852 -2.494 -46.689 1.00 89.69 404 ASN A C 1
ATOM 3070 O O . ASN A 1 404 ? 26.270 -1.549 -46.162 1.00 89.69 404 ASN A O 1
ATOM 3074 N N . ARG A 1 405 ? 27.055 -3.648 -46.045 1.00 90.44 405 ARG A N 1
ATOM 3075 C CA . ARG A 1 405 ? 26.592 -3.899 -44.674 1.00 90.44 405 ARG A CA 1
ATOM 3076 C C . ARG A 1 405 ? 27.627 -4.671 -43.858 1.00 90.44 405 ARG A C 1
ATOM 3078 O O . ARG A 1 405 ? 28.245 -5.607 -44.374 1.00 90.44 405 ARG A O 1
ATOM 3085 N N . PRO A 1 406 ? 27.793 -4.352 -42.565 1.00 91.06 406 PRO A N 1
ATOM 3086 C CA . PRO A 1 406 ? 28.502 -5.241 -41.660 1.00 91.06 406 PRO A CA 1
ATOM 3087 C C . PRO A 1 406 ? 27.709 -6.544 -41.469 1.00 91.06 406 PRO A C 1
ATOM 3089 O O . PRO A 1 406 ? 26.509 -6.624 -41.760 1.00 91.06 406 PRO A O 1
ATOM 3092 N N . LYS A 1 407 ? 28.371 -7.573 -40.927 1.00 94.19 407 LYS A N 1
ATOM 3093 C CA . LYS A 1 407 ? 27.671 -8.769 -40.436 1.00 94.19 407 LYS A CA 1
ATOM 3094 C C . LYS A 1 407 ? 26.605 -8.335 -39.427 1.00 94.19 407 LYS A C 1
ATOM 3096 O O . LYS A 1 407 ? 26.914 -7.604 -38.490 1.00 94.19 407 LYS A O 1
ATOM 3101 N N . ASN A 1 408 ? 25.371 -8.776 -39.628 1.00 94.00 408 ASN A N 1
ATOM 3102 C CA . ASN A 1 408 ? 24.228 -8.378 -38.814 1.00 94.00 408 ASN A CA 1
ATOM 3103 C C . ASN A 1 408 ? 23.247 -9.545 -38.636 1.00 94.00 408 ASN A C 1
ATOM 3105 O O . ASN A 1 408 ? 23.347 -10.562 -39.324 1.00 94.00 408 ASN A O 1
ATOM 3109 N N . VAL A 1 409 ? 22.324 -9.383 -37.689 1.00 96.00 409 VAL A N 1
ATOM 3110 C CA . VAL A 1 409 ? 21.191 -10.280 -37.440 1.00 96.00 409 VAL A CA 1
ATOM 3111 C C . VAL A 1 409 ? 19.921 -9.447 -37.554 1.00 96.00 409 VAL A C 1
ATOM 3113 O O . VAL A 1 409 ? 19.838 -8.376 -36.953 1.00 96.00 409 VAL A O 1
ATOM 3116 N N . ALA A 1 410 ? 18.938 -9.939 -38.306 1.00 95.94 410 ALA A N 1
ATOM 3117 C CA . ALA A 1 410 ? 17.650 -9.276 -38.447 1.00 95.94 410 ALA A CA 1
ATOM 3118 C C . ALA A 1 410 ? 16.793 -9.506 -37.194 1.00 95.94 410 ALA A C 1
ATOM 3120 O O . ALA A 1 410 ? 16.473 -10.643 -36.850 1.00 95.94 410 ALA A O 1
ATOM 3121 N N . LEU A 1 411 ? 16.420 -8.414 -36.529 1.00 96.81 411 LEU A N 1
ATOM 3122 C CA . LEU A 1 411 ? 15.440 -8.378 -35.446 1.00 96.81 411 LEU A CA 1
ATOM 3123 C C . LEU A 1 411 ? 14.330 -7.403 -35.837 1.00 96.81 411 LEU A C 1
ATOM 3125 O O . LEU A 1 411 ? 14.565 -6.460 -36.593 1.00 96.81 411 LEU A O 1
ATOM 3129 N N . MET A 1 412 ? 13.130 -7.612 -35.311 1.00 96.94 412 MET A N 1
ATOM 3130 C CA . MET A 1 412 ? 12.021 -6.690 -35.514 1.00 96.94 412 MET A CA 1
ATOM 3131 C C . MET A 1 412 ? 12.169 -5.500 -34.566 1.00 96.94 412 MET A C 1
ATOM 3133 O O . MET A 1 412 ? 12.423 -5.682 -33.377 1.00 96.94 412 MET A O 1
ATOM 3137 N N . TYR A 1 413 ? 11.986 -4.281 -35.066 1.00 97.69 413 TYR A N 1
ATOM 3138 C CA . TYR A 1 413 ? 11.865 -3.112 -34.201 1.00 97.69 413 TYR A CA 1
ATOM 3139 C C . TYR A 1 413 ? 10.410 -2.919 -33.797 1.00 97.69 413 TYR A C 1
ATOM 3141 O O . TYR A 1 413 ? 9.521 -2.905 -34.650 1.00 97.69 413 TYR A O 1
ATOM 3149 N N . ILE A 1 414 ? 10.178 -2.765 -32.497 1.00 97.06 414 ILE A N 1
ATOM 3150 C CA . ILE A 1 414 ? 8.851 -2.516 -31.941 1.00 97.06 414 ILE A CA 1
ATOM 3151 C C . ILE A 1 414 ? 8.860 -1.275 -31.053 1.00 97.06 414 ILE A C 1
ATOM 3153 O O . ILE A 1 414 ? 9.855 -0.988 -30.387 1.00 97.06 414 ILE A O 1
ATOM 3157 N N . ILE A 1 415 ? 7.740 -0.558 -31.027 1.00 96.69 415 ILE A N 1
ATOM 3158 C CA . ILE A 1 415 ? 7.540 0.680 -30.273 1.00 96.69 415 ILE A CA 1
ATOM 3159 C C . ILE A 1 415 ? 6.432 0.515 -29.234 1.00 96.69 415 ILE A C 1
ATOM 3161 O O . ILE A 1 415 ? 5.363 -0.013 -29.541 1.00 96.69 415 ILE A O 1
ATOM 3165 N N . LYS A 1 416 ? 6.679 0.954 -27.994 1.00 94.94 416 LYS A N 1
ATOM 3166 C CA . LYS A 1 416 ? 5.689 0.892 -26.903 1.00 94.94 416 LYS A CA 1
ATOM 3167 C C . LYS A 1 416 ? 4.547 1.874 -27.162 1.00 94.94 416 LYS A C 1
ATOM 3169 O O . LYS A 1 416 ? 4.824 3.058 -27.352 1.00 94.94 416 LYS A O 1
ATOM 3174 N N . HIS A 1 417 ? 3.293 1.418 -27.112 1.00 91.50 417 HIS A N 1
ATOM 3175 C CA . HIS A 1 417 ? 2.133 2.266 -27.424 1.00 91.50 417 HIS A CA 1
ATOM 3176 C C . HIS A 1 417 ? 1.240 2.648 -26.225 1.00 91.50 417 HIS A C 1
ATOM 3178 O O . HIS A 1 417 ? 0.504 3.628 -26.329 1.00 91.50 417 HIS A O 1
ATOM 3184 N N . ASP A 1 418 ? 1.277 1.910 -25.107 1.00 76.56 418 ASP A N 1
ATOM 3185 C CA . ASP A 1 418 ? 0.388 2.100 -23.938 1.00 76.56 418 ASP A CA 1
ATOM 3186 C C . ASP A 1 418 ? 1.089 2.182 -22.573 1.00 76.56 418 ASP A C 1
ATOM 3188 O O . ASP A 1 418 ? 2.159 1.555 -22.416 1.00 76.56 418 ASP A O 1
#

Secondary structure (DSSP, 8-state):
-HHHHHHHHHHHHHHHHHHHHHHHHHHHHHHHHHHHHHHHHHHHHHHHHHHHHHHHHHHHHH-TT--SEEE-GGGGBBGGGTSSBSS-SB-TT----BTTB---EEEEEEE-SS-TTEEEEEEEEPPPEEEETTTTEEEE-HHHHHHHHHHHHH-------TT--EEEEEEEETTTTEEEEEEEEETT----PPPSSS-----S-----TTS-GGG------S----SS----BTTB---S---SS--------S-----SSTT--HHHHHTSS-TT-EEEESSSSPPTTEEESBS-B--TTT-HHHHHHHSSSB--B-TT-------TTSSSSTTPPTT------PPP-----------SSPP--TTEEEEEEEEE--TTS--EEEEEEEE-GGGTS---SS---S----EEEEE--

pLDDT: mean 75.87, std 19.58, range [33.62, 97.75]